Protein 8X7C (pdb70)

Solvent-accessible surface area: 31723 Å² total; per-residue (Å²): 163,91,66,128,60,24,61,4,3,38,76,57,14,79,82,46,126,107,9,37,117,72,2,40,19,118,107,112,66,54,0,17,70,38,79,149,134,42,19,62,125,16,74,135,117,45,7,37,0,29,8,74,102,15,93,33,85,76,4,30,70,104,1,72,55,4,1,91,54,18,4,1,0,4,0,24,136,12,59,7,84,41,72,13,10,80,69,1,0,28,4,0,51,66,0,0,124,42,82,40,129,36,4,74,141,25,21,0,19,87,84,46,61,174,54,49,51,21,0,2,4,19,60,61,9,94,44,160,119,38,61,30,22,0,6,0,2,0,14,0,66,10,42,19,124,108,80,42,67,60,69,42,1,3,90,122,35,128,49,2,101,72,24,0,56,104,0,7,60,66,0,71,83,0,20,27,94,0,1,90,16,0,0,117,32,11,160,30,40,87,84,48,0,36,53,23,3,21,151,105,10,24,0,26,0,19,0,6,10,5,5,53,0,43,92,24,10,15,0,11,0,22,88,51,52,26,11,14,15,0,1,5,0,18,11,27,14,153,51,27,56,10,16,9,0,62,66,130,60,60,37,36,53,16,31,72,58,97,118,18,3,13,0,4,0,0,3,2,0,1,0,1,0,6,0,59,0,91,4,10,19,17,10,4,13,7,42,67,148,98,42,7,7,2,0,5,0,46,1,11,15,20,32,104,75,23,0,48,5,0,138,48,9,51,36,193,169,125,91,37,90,5,37,60,4,35,4,41,38,0,70,82,10,60,134,65,68,96,62,161,75,107,84,34,2,79,32,2,56,121,257,90,112,95,72,74,77,54,26,65,6,4,40,77,54,12,78,82,48,127,108,10,36,118,73,1,40,22,118,105,124,71,51,7,9,76,41,78,146,79,42,40,71,120,16,70,138,113,44,6,41,0,24,7,78,110,21,108,34,83,77,12,34,72,108,1,71,53,5,1,92,56,19,3,1,0,5,0,27,140,11,60,9,123,34,74,16,6,79,70,2,1,30,4,0,59,66,1,0,125,40,84,44,131,37,5,64,140,22,25,0,28,60,82,44,60,151,61,48,43,8,0,1,6,20,59,79,10,104,40,157,120,50,64,32,19,0,6,0,2,0,16,0,65,10,26,15,128,107,89,46,70,56,69,42,2,4,96,122,37,130,48,3,98,89,28,0,49,114,0,2,60,76,0,63,86,0,12,27,84,0,0,90,16,0,0,131,36,12,161,28,41,88,84,51,0,25,56,33,0,12,135,119,5,39,0,24,0,18,1,7,8,5,5,51,1,42,93,23,15,15,0,10,0,23,88,49,53,13,12,11,17,0,1,5,0,19,11,30,10,146,53,22,54,10,15,9,0,64,65,131,62,64,36,34,52,17,40,68,66,93,108,17,2,14,0,5,0,0,1,2,0,2,0,2,0,16,6,66,1,106,6,9,22,18,7,6,13,8,40,69,146,105,40,7,7,2,0,4,0,52,1,9,15,57,30,88,76,12,0,56,6,1,103,44,7,47,31,174,166,112,92,38,126,7,59,25,4,6,5,45,17,0,51,94,4,61,148,124,126,138,126,79,40,0,63,67,0,78,112

Sequence (700 aa):
ESWRVPTPVQELAAGVVEPPTQFVLQEQDRPGSGTLLFATDMPEPIPVVDLSRLAAADEASKLRSALETWGLFLVTKHGIEASLMDDVMAASRDFFYQPLEAKQEYSNLIGGKRFQMEGYGNDMVKSKDQILDWQDRLQLRVEPQDERNLAYWPKHPDSFRDLLEKYASKTKIVRNKVLRAMGKTLELGEDYFISQIGDRASAIARFNYYPPCPRPDLVFGIKPHSDGGAVTILLVDKDVGGLQVQKDGVWYTVPSMPHTLLVNLGDSMEIMNNGIFKSPVHRVVTNAEKERLSLAMFYGVEGQRVLEPALGLLGEERPARYRKIMASDYIIGLRQGIAEGQRFIETLKIMADESWRVPTPVQELAAGVVEPPTQFVLQEQDRPGSGTLLFATDMPEPIPVVDLSRLAAADEASKLRSALETWGLFLVTKHGIEASLMDDVMAASRDFFYQPLEAKQEYSNLIGGKRFQMEGYGNDMVKSKDQILDWQDRLQLRVEPQDERNLAYWPKHPDSFRDLLEKYASKTKIVRNKVLRAMGKTLELGEDYFISQIGDRASAIARFNYYPPCPRPDLVFGIKPHSDGGAVTILLVDKDVGGLQVQKDGVWYTVPSMPHTLLVNLGDSMEIMNNGIFKSPVHRVVTNAEKERLSLAMFYGVEGQQRVLEPALGLLGEERPARYRKIMASDYIIGLRQGGQRFIETLKI

Nearest PDB structures (foldseek):
  8x7c-assembly2_A  TM=9.973E-01  e=2.591E-76  Zea mays
  8x7d-assembly2_B  TM=9.714E-01  e=1.069E-54  Oryza sativa
  6lsv-assembly2_B  TM=9.297E-01  e=7.168E-36  Arabidopsis thaliana
  5o9w-assembly1_A  TM=8.956E-01  e=2.048E-35  Papaver somniferum
  5o7y-assembly1_A  TM=9.008E-01  e=4.297E-35  Papaver somniferum

Secondary structure (DSSP, 8-state):
----GGGSPPPHHHHTTT-SS--GGGPPPGGGSTTTTSS---EEPPSSP-EEEGGGTTSHHHHHHHHHHHHHTSEEEEES-S--HHHHHHHHHHHHHHHTS-HHHHGGGBSEETTTEE-SSEEE-----STTPPPPS-EEEEEEEESGGG--GGGS--SSTTHHHHHHHHHHHHHHHHHHHHHHHHHHTTS-TTHHHHHH-TT--EEEEEEEE---S-TTS--SEEEE--SSSEEEEEEGGG-S-EEEEETTEEEE----TT-EEEEE-HHHHHHTTTSS-PPPEEE---SS--EEEEEEEE---TTSEE---GGGSGGGPPP-B--EEHHHHHHHHH-----GGGGGB-/-GGGSPPPHHHHTTT-SS--GGGPPPGGGSTTTTSS---BPPPSSP-EEEGGGTTSHHHHHHHHHHHHHTSEEEEES-S--HHHHHHHHHHHHHHHTS-HHHHGGGBSEETTTEE-SSEEE-----STTPPPPS-EEEEEEEESGGG--GGGS--SSTTHHHHHHHHHHHHHHHHHHHHHHHHHHTTS-TTHHHHHH-TT--EEEEEEEE---S-GGG--SEEEE--SSSEEEEEEGGG-S-EEEEETTEEEEPP--TT-EEEEE-HHHHHHTTTSS----EEE---SS--EEEEEEEE---TTSEE---GGG-BTTB---B--EEHHHHHHHHHS---TT--GGGGGB-

Foldseek 3Di:
DCLQQ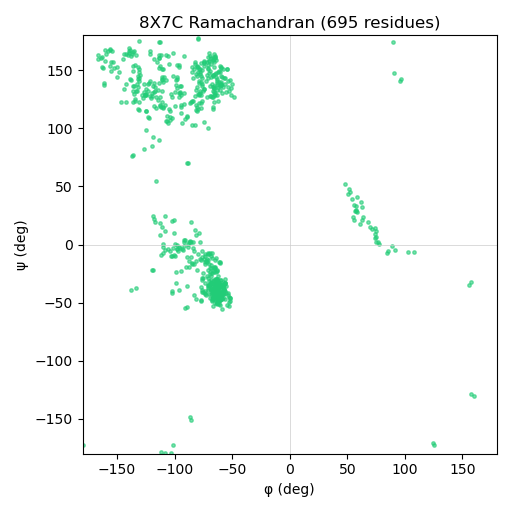DDALVVVQPPDLARPPLFFDDQCQFQVSVDPHRAAADDPPAQEAALVCCVDPVRLVSLLVCLQAFQKHKYDPLPDDPVLLQVLVVQLVQQVPDDPVLQCLLPQAVVSHRHDQAAWFADGDPDNNHRGAQKIKHKFWPFPPVPGDCSNQDCPVVCNVVSVNVVVVSVVSVVLSSQLSVCVVLVNHSCVVVPQLHDRKTKMKMKMKHFAHSCLRGGFNFHWDFAAFAKKKKDKPPQDWFKWWDDPRGIHTNHDDPPIIMMGGGLLNCFQQLNSGHGITMTGTHHHPGMIIMMMIGIHGPQQRKRHHHPSQDDPPRHRFFAIDGRVVSVVQQPDDDDPPDHSSVVGTD/DDDDCLFQDDFLVVVQPPDQARPPLFFDDLCQFLVSPDPDRAAADDPPAQEAALVCCVDPVRLVSNLVCLQAFQKHKYDPLPDDPVLLQVLVVQVVQQVPDDPVLQCQLPQAVVSHRHDQAAWFAPTDDDNNHRGAQKIKHKWWPFPPVPGDCSRQDCPVVCNVVSVNVVVVSVVSSVLSSQQSVCVVLVNHSCVVVVQQDPRWIKMKMKMKHFAHSCLRGGFNFHWDFAAFAKKKKDKHPQDWFKWWDDPRGIHTNHDDPPIIMMGGGQLNCFQQLNSGHTITMTGTHHRPGMIIMMMIGTHGDQQRKRHHHPSCCPPNDDRFFAIDGSVVSVVQQPDDVDGSRVVGTD

B-factor: mean 27.63, std 9.56, range [11.97, 69.52]

Structure (mmCIF, N/CA/C/O backbone):
data_8X7C
#
_entry.id   8X7C
#
_cell.length_a   88.062
_cell.length_b   54.368
_cell.length_c   174.744
_cell.angle_alpha   90.00
_cell.angle_beta   104.34
_cell.angle_gamma   90.00
#
_symmetry.space_group_name_H-M   'C 1 2 1'
#
loop_
_entity.id
_entity.type
_entity.pdbx_description
1 polymer '2-oxoglutarate (2OG) and Fe(II)-dependent oxygenase superfamily protein'
2 non-polymer 'COBALT (II) ION'
3 non-polymer '2-OXOGLUTARIC ACID'
4 water water
#
loop_
_atom_site.group_PDB
_atom_site.id
_atom_site.type_symbol
_atom_site.label_atom_id
_atom_site.label_alt_id
_atom_site.label_comp_id
_atom_site.label_asym_id
_atom_site.label_entity_id
_atom_site.label_seq_id
_atom_site.pdbx_PDB_ins_code
_atom_site.Cartn_x
_atom_site.Cartn_y
_atom_site.Cartn_z
_atom_site.occupancy
_atom_site.B_iso_or_equiv
_atom_site.auth_seq_id
_atom_site.auth_comp_id
_atom_site.auth_asym_id
_atom_site.auth_atom_id
_atom_site.pdbx_PDB_model_num
ATOM 1 N N . GLU A 1 4 ? 25.108 -0.629 69.118 1.00 49.23 4 GLU B N 1
ATOM 2 C CA . GLU A 1 4 ? 25.519 -1.038 70.457 1.00 49.71 4 GLU B CA 1
ATOM 3 C C . GLU A 1 4 ? 24.317 -1.346 71.358 1.00 44.17 4 GLU B C 1
ATOM 4 O O . GLU A 1 4 ? 23.340 -1.956 70.920 1.00 43.60 4 GLU B O 1
ATOM 10 N N . SER A 1 5 ? 24.404 -0.906 72.617 1.00 43.93 5 SER B N 1
ATOM 11 C CA . SER A 1 5 ? 23.425 -1.296 73.626 1.00 44.52 5 SER B CA 1
ATOM 12 C C . SER A 1 5 ? 22.031 -0.774 73.302 1.00 41.01 5 SER B C 1
ATOM 13 O O . SER A 1 5 ? 21.031 -1.410 73.657 1.00 36.93 5 SER B O 1
ATOM 16 N N . TRP A 1 6 ? 21.944 0.378 72.634 1.00 40.55 6 TRP B N 1
ATOM 17 C CA . TRP A 1 6 ? 20.648 0.940 72.278 1.00 38.65 6 TRP B CA 1
ATOM 18 C C . TRP A 1 6 ? 19.891 0.061 71.290 1.00 37.10 6 TRP B C 1
ATOM 19 O O . TRP A 1 6 ? 18.668 0.193 71.181 1.00 31.33 6 TRP B O 1
ATOM 30 N N . ARG A 1 7 ? 20.586 -0.837 70.583 1.00 36.41 7 ARG B N 1
ATOM 31 C CA . ARG A 1 7 ? 19.930 -1.732 69.635 1.00 36.46 7 ARG B CA 1
ATOM 32 C C . ARG A 1 7 ? 19.073 -2.784 70.322 1.00 31.71 7 ARG B C 1
ATOM 33 O O . ARG A 1 7 ? 18.235 -3.408 69.660 1.00 32.07 7 ARG B O 1
ATOM 41 N N . VAL A 1 8 ? 19.273 -3.001 71.618 1.00 28.92 8 VAL B N 1
ATOM 42 C CA . VAL A 1 8 ? 18.600 -4.062 72.367 1.00 28.89 8 VAL B CA 1
ATOM 43 C C . VAL A 1 8 ? 17.774 -3.435 73.484 1.00 24.98 8 VAL B C 1
ATOM 44 O O . VAL A 1 8 ? 18.247 -3.340 74.629 1.00 27.12 8 VAL B O 1
ATOM 48 N N . PRO A 1 9 ? 16.544 -3.000 73.207 1.00 24.11 9 PRO B N 1
ATOM 49 C CA . PRO A 1 9 ? 15.749 -2.337 74.249 1.00 23.62 9 PRO B CA 1
ATOM 50 C C . PRO A 1 9 ? 15.251 -3.316 75.300 1.00 24.75 9 PRO B C 1
ATOM 51 O O . PRO A 1 9 ? 14.851 -4.442 74.994 1.00 24.92 9 PRO B O 1
ATOM 55 N N . THR A 1 10 ? 15.283 -2.871 76.558 1.00 23.22 10 THR B N 1
ATOM 56 C CA . THR A 1 10 ? 14.559 -3.553 77.622 1.00 22.62 10 THR B CA 1
ATOM 57 C C . THR A 1 10 ? 13.077 -3.218 77.502 1.00 21.21 10 THR B C 1
ATOM 58 O O . THR A 1 10 ? 12.734 -2.066 77.226 1.00 22.24 10 THR B O 1
ATOM 62 N N . PRO A 1 11 ? 12.181 -4.189 77.680 1.00 22.40 11 PRO B N 1
ATOM 63 C CA . PRO A 1 11 ? 10.754 -3.894 77.521 1.00 20.17 11 PRO B CA 1
ATOM 64 C C . PRO A 1 11 ? 10.294 -2.773 78.441 1.00 18.17 11 PRO B C 1
ATOM 65 O O . PRO A 1 11 ? 10.754 -2.631 79.578 1.00 19.73 11 PRO B O 1
ATOM 69 N N . VAL A 1 12 ? 9.378 -1.959 77.915 1.00 17.03 12 VAL B N 1
ATOM 70 C CA . VAL A 1 12 ? 8.890 -0.800 78.650 1.00 19.02 12 VAL B CA 1
ATOM 71 C C . VAL A 1 12 ? 8.145 -1.216 79.910 1.00 18.67 12 VAL B C 1
ATOM 72 O O . VAL A 1 12 ? 8.143 -0.485 80.906 1.00 19.81 12 VAL B O 1
ATOM 76 N N . GLN A 1 13 ? 7.495 -2.383 79.903 1.00 16.62 13 GLN B N 1
ATOM 77 C CA . GLN A 1 13 ? 6.844 -2.827 81.132 1.00 17.72 13 GLN B CA 1
ATOM 78 C C . GLN A 1 13 ? 7.843 -2.901 82.281 1.00 19.81 13 GLN B C 1
ATOM 79 O O . GLN A 1 13 ? 7.489 -2.619 83.433 1.00 20.57 13 GLN B O 1
ATOM 85 N N . GLU A 1 14 ? 9.102 -3.246 81.981 1.00 20.23 14 GLU B N 1
ATOM 86 C CA . GLU A 1 14 ? 10.143 -3.267 83.006 1.00 22.12 14 GLU B CA 1
ATOM 87 C C . GLU A 1 14 ? 10.630 -1.863 83.343 1.00 21.05 14 GLU B C 1
ATOM 88 O O . GLU A 1 14 ? 10.750 -1.504 84.523 1.00 22.71 14 GLU B O 1
ATOM 94 N N . LEU A 1 15 ? 10.936 -1.070 82.320 1.00 19.72 15 LEU B N 1
ATOM 95 C CA . LEU A 1 15 ? 11.479 0.269 82.530 1.00 20.14 15 LEU B CA 1
ATOM 96 C C . LEU A 1 15 ? 10.467 1.207 83.155 1.00 20.97 15 LEU B C 1
ATOM 97 O O . LEU A 1 15 ? 10.868 2.180 83.802 1.00 23.89 15 LEU B O 1
ATOM 102 N N . ALA A 1 16 ? 9.174 0.944 82.982 1.00 20.33 16 ALA B N 1
ATOM 103 C CA . ALA A 1 16 ? 8.145 1.830 83.512 1.00 22.81 16 ALA B CA 1
ATOM 104 C C . ALA A 1 16 ? 7.854 1.606 84.990 1.00 24.12 16 ALA B C 1
ATOM 105 O O . ALA A 1 16 ? 7.200 2.453 85.607 1.00 25.25 16 ALA B O 1
ATOM 107 N N . ALA A 1 17 ? 8.303 0.496 85.565 1.00 23.24 17 ALA B N 1
ATOM 108 C CA . ALA A 1 17 ? 7.904 0.136 86.921 1.00 23.96 17 ALA B CA 1
ATOM 109 C C . ALA A 1 17 ? 8.465 1.138 87.928 1.00 24.50 17 ALA B C 1
ATOM 110 O O . ALA A 1 17 ? 9.686 1.315 88.030 1.00 26.19 17 ALA B O 1
ATOM 112 N N . GLY A 1 18 ? 7.566 1.823 88.631 1.00 27.86 18 GLY B N 1
ATOM 113 C CA . GLY A 1 18 ? 7.926 2.699 89.725 1.00 28.85 18 GLY B CA 1
ATOM 114 C C . GLY A 1 18 ? 8.498 4.055 89.358 1.00 27.54 18 GLY B C 1
ATOM 115 O O . GLY A 1 18 ? 8.846 4.817 90.265 1.00 29.08 18 GLY B O 1
ATOM 116 N N . VAL A 1 19 ? 8.598 4.402 88.080 1.00 21.83 19 VAL B N 1
ATOM 117 C CA . VAL A 1 19 ? 9.239 5.659 87.701 1.00 23.78 19 VAL B CA 1
ATOM 118 C C . VAL A 1 19 ? 8.290 6.825 87.931 1.00 23.65 19 VAL B C 1
ATOM 119 O O . VAL A 1 19 ? 7.061 6.688 87.872 1.00 23.69 19 VAL B O 1
ATOM 123 N N . VAL A 1 20 ? 8.880 7.990 88.206 1.00 20.38 20 VAL B N 1
ATOM 124 C CA . VAL A 1 20 ? 8.147 9.250 88.235 1.00 17.13 20 VAL B CA 1
ATOM 125 C C . VAL A 1 20 ? 8.505 10.163 87.068 1.00 19.67 20 VAL B C 1
ATOM 126 O O . VAL A 1 20 ? 7.860 11.208 86.897 1.00 19.07 20 VAL B O 1
ATOM 130 N N . GLU A 1 21 ? 9.514 9.819 86.266 1.00 20.29 21 GLU B N 1
ATOM 131 C CA . GLU A 1 21 ? 9.802 10.503 85.018 1.00 23.11 21 GLU B CA 1
ATOM 132 C C . GLU A 1 21 ? 9.994 9.448 83.938 1.00 18.77 21 GLU B C 1
ATOM 133 O O . GLU A 1 21 ? 10.561 8.389 84.220 1.00 20.65 21 GLU B O 1
ATOM 139 N N . PRO A 1 22 ? 9.542 9.689 82.711 1.00 18.19 22 PRO B N 1
ATOM 140 C CA . PRO A 1 22 ? 9.869 8.751 81.624 1.00 19.81 22 PRO B CA 1
ATOM 141 C C . PRO A 1 22 ? 11.360 8.775 81.356 1.00 20.77 22 PRO B C 1
ATOM 142 O O . PRO A 1 22 ? 11.963 9.863 81.336 1.00 20.90 22 PRO B O 1
ATOM 146 N N . PRO A 1 23 ? 11.998 7.615 81.172 1.00 18.97 23 PRO B N 1
ATOM 147 C CA . PRO A 1 23 ? 13.406 7.615 80.756 1.00 21.71 23 PRO B CA 1
ATOM 148 C C . PRO A 1 23 ? 13.587 8.434 79.483 1.00 22.72 23 PRO B C 1
ATOM 149 O O . PRO A 1 23 ? 12.671 8.562 78.670 1.00 19.35 23 PRO B O 1
ATOM 153 N N . THR A 1 24 ? 14.784 9.018 79.333 1.00 22.19 24 THR B N 1
ATOM 154 C CA . THR A 1 24 ? 15.005 10.049 78.319 1.00 21.23 24 THR B CA 1
ATOM 155 C C . THR A 1 24 ? 14.691 9.567 76.904 1.00 19.73 24 THR B C 1
ATOM 156 O O . THR A 1 24 ? 14.244 10.364 76.068 1.00 21.47 24 THR B O 1
ATOM 160 N N . GLN A 1 25 ? 14.905 8.280 76.616 1.00 20.50 25 GLN B N 1
ATOM 161 C CA . GLN A 1 25 ? 14.749 7.788 75.248 1.00 20.41 25 GLN B CA 1
ATOM 162 C C . GLN A 1 25 ? 13.293 7.739 74.795 1.00 19.62 25 GLN B C 1
ATOM 163 O O . GLN A 1 25 ? 13.044 7.503 73.602 1.00 20.26 25 GLN B O 1
ATOM 169 N N . PHE A 1 26 ? 12.339 7.977 75.699 1.00 18.69 26 PHE B N 1
ATOM 170 C CA . PHE A 1 26 ? 10.927 8.046 75.345 1.00 19.10 26 PHE B CA 1
ATOM 171 C C . PHE A 1 26 ? 10.412 9.470 75.191 1.00 18.47 26 PHE B C 1
ATOM 172 O O . PHE A 1 26 ? 9.286 9.656 74.727 1.00 18.43 26 PHE B O 1
ATOM 180 N N . VAL A 1 27 ? 11.192 10.481 75.571 1.00 18.65 27 VAL B N 1
ATOM 181 C CA . VAL A 1 27 ? 10.673 11.843 75.648 1.00 19.96 27 VAL B CA 1
ATOM 182 C C . VAL A 1 27 ? 10.725 12.520 74.282 1.00 20.78 27 VAL B C 1
ATOM 183 O O . VAL A 1 27 ? 11.787 12.634 73.655 1.00 21.51 27 VAL B O 1
ATOM 187 N N . LEU A 1 28 ? 9.569 12.991 73.829 1.00 19.12 28 LEU B N 1
ATOM 188 C CA . LEU A 1 28 ? 9.424 13.695 72.566 1.00 20.20 28 LEU B CA 1
ATOM 189 C C . LEU A 1 28 ? 9.881 15.145 72.684 1.00 21.65 28 LEU B C 1
ATOM 190 O O . LEU A 1 28 ? 9.784 15.761 73.747 1.00 22.88 28 LEU B O 1
ATOM 195 N N . GLN A 1 29 ? 10.355 15.696 71.570 1.00 26.03 29 GLN B N 1
ATOM 196 C CA . GLN A 1 29 ? 10.557 17.138 71.512 1.00 24.64 29 GLN B CA 1
ATOM 197 C C . GLN A 1 29 ? 9.222 17.847 71.721 1.00 23.08 29 GLN B C 1
ATOM 198 O O . GLN A 1 29 ? 8.164 17.338 71.347 1.00 23.85 29 GLN B O 1
ATOM 204 N N . GLU A 1 30 ? 9.277 19.041 72.330 1.00 23.71 30 GLU B N 1
ATOM 205 C CA . GLU A 1 30 ? 8.054 19.722 72.764 1.00 26.06 30 GLU B CA 1
ATOM 206 C C . GLU A 1 30 ? 7.025 19.860 71.646 1.00 26.22 30 GLU B C 1
ATOM 207 O O . GLU A 1 30 ? 5.830 19.620 71.860 1.00 25.68 30 GLU B O 1
ATOM 213 N N . GLN A 1 31 ? 7.461 20.258 70.448 1.00 27.04 31 GLN B N 1
ATOM 214 C CA . GLN A 1 31 ? 6.511 20.477 69.367 1.00 27.96 31 GLN B CA 1
ATOM 215 C C . GLN A 1 31 ? 5.917 19.179 68.832 1.00 28.77 31 GLN B C 1
ATOM 216 O O . GLN A 1 31 ? 4.920 19.229 68.105 1.00 29.83 31 GLN B O 1
ATOM 222 N N . ASP A 1 32 ? 6.487 18.029 69.187 1.00 25.01 32 ASP B N 1
ATOM 223 C CA . ASP A 1 32 ? 5.982 16.740 68.739 1.00 25.81 32 ASP B CA 1
ATOM 224 C C . ASP A 1 32 ? 5.097 16.061 69.770 1.00 27.69 32 ASP B C 1
ATOM 225 O O . ASP A 1 32 ? 4.548 14.994 69.488 1.00 25.98 32 ASP B O 1
ATOM 230 N N . ARG A 1 33 ? 4.943 16.646 70.951 1.00 23.84 33 ARG B N 1
ATOM 231 C CA . ARG A 1 33 ? 4.253 15.958 72.026 1.00 23.77 33 ARG B CA 1
ATOM 232 C C . ARG A 1 33 ? 2.748 15.936 71.780 1.00 26.73 33 ARG B C 1
ATOM 233 O O . ARG A 1 33 ? 2.210 16.806 71.084 1.00 31.33 33 ARG B O 1
ATOM 241 N N . PRO A 1 34 ? 2.041 14.949 72.330 1.00 23.96 34 PRO B N 1
ATOM 242 C CA . PRO A 1 34 ? 0.579 15.062 72.372 1.00 25.65 34 PRO B CA 1
ATOM 243 C C . PRO A 1 34 ? 0.222 16.272 73.222 1.00 31.56 34 PRO B C 1
ATOM 244 O O . PRO A 1 34 ? 0.670 16.406 74.364 1.00 33.61 34 PRO B O 1
ATOM 248 N N . GLY A 1 35 ? -0.541 17.188 72.631 1.00 38.10 35 GLY B N 1
ATOM 249 C CA . GLY A 1 35 ? -0.752 18.493 73.212 1.00 34.75 35 GLY B CA 1
ATOM 250 C C . GLY A 1 35 ? 0.319 19.517 72.902 1.00 33.10 35 GLY B C 1
ATOM 251 O O . GLY A 1 35 ? 0.153 20.687 73.276 1.00 35.17 35 GLY B O 1
ATOM 252 N N . SER A 1 36 ? 1.418 19.110 72.256 1.00 32.02 36 SER B N 1
ATOM 253 C CA . SER A 1 36 ? 2.496 20.007 71.827 1.00 33.60 36 SER B CA 1
ATOM 254 C C . SER A 1 36 ? 3.028 20.851 72.983 1.00 37.06 36 SER B C 1
ATOM 255 O O . SER A 1 36 ? 3.339 22.035 72.824 1.00 37.72 36 SER B O 1
ATOM 258 N N . GLY A 1 37 ? 3.141 20.231 74.158 1.00 36.52 37 GLY B N 1
ATOM 259 C CA . GLY A 1 37 ? 3.564 20.914 75.363 1.00 36.26 37 GLY B CA 1
ATOM 260 C C . GLY A 1 37 ? 2.452 21.255 76.330 1.00 40.46 37 GLY B C 1
ATOM 261 O O . GLY A 1 37 ? 2.740 21.743 77.433 1.00 40.63 37 GLY B O 1
ATOM 262 N N . THR A 1 38 ? 1.197 21.032 75.952 1.00 39.14 38 THR B N 1
ATOM 263 C CA . THR A 1 38 ? 0.064 21.209 76.843 1.00 36.53 38 THR B CA 1
ATOM 264 C C . THR A 1 38 ? -0.410 19.843 77.324 1.00 35.57 38 THR B C 1
ATOM 265 O O . THR A 1 38 ? 0.145 18.804 76.961 1.00 29.21 38 THR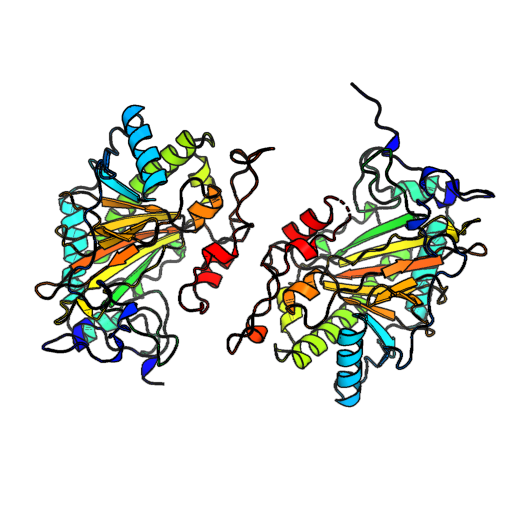 B O 1
ATOM 269 N N . LEU A 1 39 ? -1.463 19.853 78.142 1.00 33.65 39 LEU B N 1
ATOM 270 C CA . LEU A 1 39 ? -2.074 18.638 78.663 1.00 36.92 39 LEU B CA 1
ATOM 271 C C . LEU A 1 39 ? -3.346 18.248 77.914 1.00 30.31 39 LEU B C 1
ATOM 272 O O . LEU A 1 39 ? -4.062 17.349 78.364 1.00 33.33 39 LEU B O 1
ATOM 277 N N . LEU A 1 40 ? -3.645 18.899 76.792 1.00 33.06 40 LEU B N 1
ATOM 278 C CA . LEU A 1 40 ? -4.823 18.603 75.975 1.00 39.29 40 LEU B CA 1
ATOM 279 C C . LEU A 1 40 ? -4.368 17.888 74.704 1.00 33.02 40 LEU B C 1
ATOM 280 O O . LEU A 1 40 ? -3.739 18.495 73.833 1.00 35.69 40 LEU B O 1
ATOM 285 N N . PHE A 1 41 ? -4.692 16.602 74.587 1.00 37.27 41 PHE B N 1
ATOM 286 C CA . PHE A 1 41 ? -4.046 15.775 73.573 1.00 35.87 41 PHE B CA 1
ATOM 287 C C . PHE A 1 41 ? -4.822 15.667 72.265 1.00 34.86 41 PHE B C 1
ATOM 288 O O . PHE A 1 41 ? -4.204 15.400 71.228 1.00 36.03 41 PHE B O 1
ATOM 296 N N . ALA A 1 42 ? -6.134 15.891 72.271 1.00 31.37 42 ALA B N 1
ATOM 297 C CA . ALA A 1 42 ? -6.942 15.647 71.082 1.00 29.00 42 ALA B CA 1
ATOM 298 C C . ALA A 1 42 ? -8.303 16.297 71.272 1.00 29.18 42 ALA B C 1
ATOM 299 O O . ALA A 1 42 ? -8.700 16.616 72.392 1.00 30.81 42 ALA B O 1
ATOM 301 N N . THR A 1 43 ? -9.020 16.469 70.169 1.00 25.59 43 THR B N 1
ATOM 302 C CA . THR A 1 43 ? -10.372 17.002 70.226 1.00 26.92 43 THR B CA 1
ATOM 303 C C . THR A 1 43 ? -11.388 15.885 70.006 1.00 27.92 43 THR B C 1
ATOM 304 O O . THR A 1 43 ? -11.096 14.849 69.397 1.00 24.48 43 THR B O 1
ATOM 308 N N . ASP A 1 44 ? -12.595 16.103 70.521 1.00 26.63 44 ASP B N 1
ATOM 309 C CA . ASP A 1 44 ? -13.660 15.129 70.340 1.00 29.41 44 ASP B CA 1
ATOM 310 C C . ASP A 1 44 ? -14.004 14.995 68.862 1.00 25.22 44 ASP B C 1
ATOM 311 O O . ASP A 1 44 ? -14.009 15.976 68.112 1.00 25.96 44 ASP B O 1
ATOM 316 N N . MET A 1 45 ? -14.290 13.773 68.451 1.00 24.91 45 MET B N 1
ATOM 317 C CA . MET A 1 45 ? -14.664 13.533 67.074 1.00 25.01 45 MET B CA 1
ATOM 318 C C . MET A 1 45 ? -16.037 14.133 66.804 1.00 27.33 45 MET B C 1
ATOM 319 O O . MET A 1 45 ? -16.984 13.850 67.546 1.00 28.26 45 MET B O 1
ATOM 324 N N . PRO A 1 46 ? -16.189 14.956 65.770 1.00 26.87 46 PRO B N 1
ATOM 325 C CA . PRO A 1 46 ? -17.517 15.480 65.444 1.00 32.33 46 PRO B CA 1
ATOM 326 C C . PRO A 1 46 ? -18.456 14.375 64.997 1.00 31.26 46 PRO B C 1
ATOM 327 O O . PRO A 1 46 ? -18.045 13.351 64.440 1.00 29.15 46 PRO B O 1
ATOM 331 N N . GLU A 1 47 ? -19.743 14.612 65.233 1.00 30.76 47 GLU B N 1
ATOM 332 C CA . GLU A 1 47 ? -20.786 13.690 64.826 1.00 31.14 47 GLU B CA 1
ATOM 333 C C . GLU A 1 47 ? -21.120 13.871 63.343 1.00 29.76 47 GLU B C 1
ATOM 334 O O . GLU A 1 47 ? -20.920 14.954 62.781 1.00 31.31 47 GLU B O 1
ATOM 340 N N . PRO A 1 48 ? -21.622 12.822 62.671 1.00 27.92 48 PRO B N 1
ATOM 341 C CA . PRO A 1 48 ? -21.910 11.480 63.183 1.00 28.50 48 PRO B CA 1
ATOM 342 C C . PRO A 1 48 ? -20.636 10.651 63.282 1.00 25.89 48 PRO B C 1
ATOM 343 O O . PRO A 1 48 ? -19.862 10.600 62.329 1.00 28.10 48 PRO B O 1
ATOM 347 N N . ILE A 1 49 ? -20.400 10.045 64.440 1.00 25.39 49 ILE B N 1
ATOM 348 C CA . ILE A 1 49 ? -19.188 9.244 64.601 1.00 24.38 49 ILE B CA 1
ATOM 349 C C . ILE A 1 49 ? -19.316 8.035 63.679 1.00 25.60 49 ILE B C 1
ATOM 350 O O . ILE A 1 49 ? -20.430 7.540 63.438 1.00 25.60 49 ILE B O 1
ATOM 355 N N . PRO A 1 50 ? -18.214 7.562 63.104 1.00 23.16 50 PRO B N 1
ATOM 356 C CA . PRO A 1 50 ? -18.303 6.507 62.086 1.00 22.07 50 PRO B CA 1
ATOM 357 C C . PRO A 1 50 ? -18.602 5.148 62.692 1.00 24.92 50 PRO B C 1
ATOM 358 O O . PRO A 1 50 ? -17.728 4.541 63.317 1.00 23.59 50 PRO B O 1
ATOM 362 N N . VAL A 1 51 ? -19.836 4.672 62.539 1.00 22.44 51 VAL B N 1
ATOM 363 C CA . VAL A 1 51 ? -20.282 3.421 63.147 1.00 22.82 51 VAL B CA 1
ATOM 364 C C . VAL A 1 51 ? -21.065 2.638 62.106 1.00 25.17 51 VAL B C 1
ATOM 365 O O . VAL A 1 51 ? -21.980 3.180 61.478 1.00 25.29 51 VAL B O 1
ATOM 369 N N . VAL A 1 52 ? -20.709 1.367 61.922 1.00 21.76 52 VAL B N 1
ATOM 370 C CA . VAL A 1 52 ? -21.336 0.507 60.926 1.00 21.18 52 VAL B CA 1
ATOM 371 C C . VAL A 1 52 ? -21.853 -0.753 61.606 1.00 23.17 52 VAL B C 1
ATOM 372 O O . VAL A 1 52 ? -21.102 -1.436 62.308 1.00 21.20 52 VAL B O 1
ATOM 376 N N . ASP A 1 53 ? -23.127 -1.073 61.368 1.00 23.78 53 ASP B N 1
ATOM 377 C CA . ASP A 1 53 ? -23.758 -2.311 61.823 1.00 24.53 53 ASP B CA 1
ATOM 378 C C . ASP A 1 53 ? -23.443 -3.386 60.793 1.00 24.41 53 ASP B C 1
ATOM 379 O O . ASP A 1 53 ? -24.056 -3.443 59.727 1.00 23.43 53 ASP B O 1
ATOM 384 N N . LEU A 1 54 ? -22.485 -4.259 61.112 1.00 22.20 54 LEU B N 1
ATOM 385 C CA . LEU A 1 54 ? -22.044 -5.239 60.129 1.00 20.53 54 LEU B CA 1
ATOM 386 C C . LEU A 1 54 ? -23.161 -6.190 59.734 1.00 25.80 54 LEU B C 1
ATOM 387 O O . LEU A 1 54 ? -23.178 -6.686 58.603 1.00 25.46 54 LEU B O 1
ATOM 392 N N . SER A 1 55 ? -24.103 -6.455 60.642 1.00 23.61 55 SER B N 1
ATOM 393 C CA . SER A 1 55 ? -25.158 -7.408 60.319 1.00 28.64 55 SER B CA 1
ATOM 394 C C . SER A 1 55 ? -26.146 -6.853 59.300 1.00 30.54 55 SER B C 1
ATOM 395 O O . SER A 1 55 ? -26.912 -7.629 58.720 1.00 30.37 55 SER B O 1
ATOM 398 N N . ARG A 1 56 ? -26.146 -5.537 59.065 1.00 27.55 56 ARG B N 1
ATOM 399 C CA . ARG A 1 56 ? -27.059 -4.912 58.112 1.00 30.30 56 ARG B CA 1
ATOM 400 C C . ARG A 1 56 ? -26.321 -4.245 56.954 1.00 31.12 56 ARG B C 1
ATOM 401 O O . ARG A 1 56 ? -26.895 -3.399 56.259 1.00 26.53 56 ARG B O 1
ATOM 409 N N . LEU A 1 57 ? -25.065 -4.630 56.718 1.00 27.18 57 LEU B N 1
ATOM 410 C CA . LEU A 1 57 ? -24.223 -3.914 55.770 1.00 29.97 57 LEU B CA 1
ATOM 411 C C . LEU A 1 57 ? -24.759 -3.982 54.346 1.00 27.81 57 LEU B C 1
ATOM 412 O O . LEU A 1 57 ? -24.448 -3.105 53.535 1.00 30.51 57 LEU B O 1
ATOM 417 N N . ALA A 1 58 ? -25.581 -4.985 54.031 1.00 29.18 58 ALA B N 1
ATOM 418 C CA . ALA A 1 58 ? -26.168 -5.074 52.700 1.00 30.37 58 ALA B CA 1
ATOM 419 C C . ALA A 1 58 ? -27.231 -4.005 52.456 1.00 32.71 58 ALA B C 1
ATOM 420 O O . ALA A 1 58 ? -27.508 -3.681 51.294 1.00 34.88 58 ALA B O 1
ATOM 422 N N . ALA A 1 59 ? -27.815 -3.446 53.513 1.00 28.75 59 ALA B N 1
ATOM 423 C CA . ALA A 1 59 ? -28.847 -2.428 53.366 1.00 30.79 59 ALA B CA 1
ATOM 424 C C . ALA A 1 59 ? -28.251 -1.106 52.892 1.00 33.31 59 ALA B C 1
ATOM 425 O O . ALA A 1 59 ? -27.137 -0.728 53.264 1.00 30.99 59 ALA B O 1
ATOM 427 N N . ALA A 1 60 ? -29.030 -0.385 52.083 1.00 32.25 60 ALA B N 1
ATOM 428 C CA . ALA A 1 60 ? -28.522 0.819 51.434 1.00 31.62 60 ALA B CA 1
ATOM 429 C C . ALA A 1 60 ? -28.127 1.895 52.443 1.00 34.46 60 ALA B C 1
ATOM 430 O O . ALA A 1 60 ? -27.119 2.585 52.253 1.00 33.69 60 ALA B O 1
ATOM 432 N N . ASP A 1 61 ? -28.901 2.066 53.518 1.00 36.32 61 ASP B N 1
ATOM 433 C CA . ASP A 1 61 ? -28.557 3.120 54.470 1.00 38.37 61 ASP B CA 1
ATOM 434 C C . ASP A 1 61 ? -27.302 2.772 55.267 1.00 33.87 61 ASP B C 1
ATOM 435 O O . ASP A 1 61 ? -26.564 3.671 55.682 1.00 34.02 61 ASP B O 1
ATOM 440 N N . GLU A 1 62 ? -27.038 1.482 55.472 1.00 32.39 62 GLU B N 1
ATOM 441 C CA . GLU A 1 62 ? -25.816 1.056 56.146 1.00 29.24 62 GLU B CA 1
ATOM 442 C C . GLU A 1 62 ? -24.603 1.161 55.228 1.00 28.12 62 GLU B C 1
ATOM 443 O O . GLU A 1 62 ? -23.517 1.570 55.664 1.00 26.27 62 GLU B O 1
ATOM 449 N N . ALA A 1 63 ? -24.765 0.782 53.961 1.00 25.63 63 ALA B N 1
ATOM 450 C CA . ALA A 1 63 ? -23.695 0.986 52.990 1.00 26.54 63 ALA B CA 1
ATOM 451 C C . ALA A 1 63 ? -23.299 2.454 52.915 1.00 26.62 63 ALA B C 1
ATOM 452 O O . ALA A 1 63 ? -22.108 2.779 52.811 1.00 24.71 63 ALA B O 1
ATOM 454 N N . SER A 1 64 ? -24.283 3.356 52.977 1.00 26.43 64 SER B N 1
ATOM 455 C CA . SER A 1 64 ? -23.980 4.783 52.929 1.00 28.20 64 SER B CA 1
ATOM 456 C C . SER A 1 64 ? -23.160 5.213 54.140 1.00 26.01 64 SER B C 1
ATOM 457 O O . SER A 1 64 ? -22.253 6.045 54.020 1.00 25.70 64 SER B O 1
ATOM 460 N N . LYS A 1 65 ? -23.465 4.656 55.314 1.00 24.73 65 LYS B N 1
ATOM 461 C CA . LYS A 1 65 ? -22.697 4.990 56.507 1.00 25.05 65 LYS B CA 1
ATOM 462 C C . LYS A 1 65 ? -21.257 4.515 56.378 1.00 23.23 65 LYS B C 1
ATOM 463 O O . LYS A 1 65 ? -20.327 5.229 56.780 1.00 21.69 65 LYS B O 1
ATOM 469 N N . LEU A 1 66 ? -21.061 3.304 55.839 1.00 21.88 66 LEU B N 1
ATOM 470 C CA . LEU A 1 66 ? -19.708 2.807 55.613 1.00 19.60 66 LEU B CA 1
ATOM 471 C C . LEU A 1 66 ? -18.958 3.708 54.641 1.00 24.35 66 LEU B C 1
ATOM 472 O O . LEU A 1 66 ? -17.805 4.081 54.888 1.00 20.92 66 LEU B O 1
ATOM 477 N N . ARG A 1 67 ? -19.593 4.057 53.515 1.00 21.78 67 ARG B N 1
ATOM 478 C CA . ARG A 1 67 ? -18.925 4.904 52.533 1.00 23.69 67 ARG B CA 1
ATOM 479 C C . ARG A 1 67 ? -18.537 6.246 53.136 1.00 22.33 67 ARG B C 1
ATOM 480 O O . ARG A 1 67 ? -17.404 6.713 52.962 1.00 22.61 67 ARG B O 1
ATOM 488 N N . SER A 1 68 ? -19.459 6.873 53.869 1.00 21.55 68 SER B N 1
ATOM 489 C CA . SER A 1 68 ? -19.165 8.171 54.462 1.00 21.59 68 SER B CA 1
ATOM 490 C C . SER A 1 68 ? -18.038 8.068 55.487 1.00 23.89 68 SER B C 1
ATOM 491 O O . SER A 1 68 ? -17.145 8.925 55.527 1.00 22.64 68 SER B O 1
ATOM 494 N N . ALA A 1 69 ? -18.050 7.010 56.303 1.00 21.15 69 ALA B N 1
ATOM 495 C CA . ALA A 1 69 ? -16.984 6.805 57.282 1.00 21.32 69 ALA B CA 1
ATOM 496 C C . ALA A 1 69 ? -15.626 6.660 56.603 1.00 20.21 69 ALA B C 1
ATOM 497 O O . ALA A 1 69 ? -14.632 7.257 57.037 1.00 19.50 69 ALA B O 1
ATOM 499 N N . LEU A 1 70 ? -15.556 5.860 55.542 1.00 19.31 70 LEU B N 1
ATOM 500 C CA . LEU A 1 70 ? -14.264 5.641 54.899 1.00 19.47 70 LEU B CA 1
ATOM 501 C C . LEU A 1 70 ? -13.789 6.897 54.172 1.00 22.30 70 LEU B C 1
ATOM 502 O O . LEU A 1 70 ? -12.587 7.190 54.146 1.00 22.72 70 LEU B O 1
ATOM 507 N N . GLU A 1 71 ? -14.717 7.659 53.591 1.00 23.63 71 GLU B N 1
ATOM 508 C CA . GLU A 1 71 ? -14.338 8.923 52.953 1.00 25.24 71 GLU B CA 1
ATOM 509 C C . GLU A 1 71 ? -13.836 9.933 53.970 1.00 22.07 71 GLU B C 1
ATOM 510 O O . GLU A 1 71 ? -12.859 10.646 53.717 1.00 25.19 71 GLU B O 1
ATOM 516 N N . THR A 1 72 ? -14.504 10.027 55.113 1.00 21.75 72 THR B N 1
ATOM 517 C CA . THR A 1 72 ? -14.204 11.072 56.078 1.00 22.55 72 THR B CA 1
ATOM 518 C C . THR A 1 72 ? -13.029 10.712 56.973 1.00 21.87 72 THR B C 1
ATOM 519 O O . THR A 1 72 ? -12.136 11.539 57.185 1.00 22.28 72 THR B O 1
ATOM 523 N N . TRP A 1 73 ? -12.989 9.472 57.461 1.00 19.75 73 TRP B N 1
ATOM 524 C CA . TRP A 1 73 ? -12.051 9.089 58.509 1.00 18.75 73 TRP B CA 1
ATOM 525 C C . TRP A 1 73 ? -11.096 7.979 58.115 1.00 18.43 73 TRP B C 1
ATOM 526 O O . TRP A 1 73 ? -10.035 7.871 58.739 1.00 20.40 73 TRP B O 1
ATOM 537 N N . GLY A 1 74 ? -11.432 7.169 57.108 1.00 17.00 74 GLY B N 1
ATOM 538 C CA . GLY A 1 74 ? -10.655 5.988 56.777 1.00 16.39 74 GLY B CA 1
ATOM 539 C C . GLY A 1 74 ? -10.785 4.862 57.779 1.00 17.90 74 GLY B C 1
ATOM 540 O O . GLY A 1 74 ? -10.004 3.907 57.727 1.00 15.42 74 GLY B O 1
ATOM 541 N N . LEU A 1 75 ? -11.758 4.944 58.677 1.00 15.69 75 LEU B N 1
ATOM 542 C CA . LEU A 1 75 ? -11.971 3.939 59.711 1.00 16.36 75 LEU B CA 1
ATOM 543 C C . LEU A 1 75 ? -13.421 4.032 60.170 1.00 18.31 75 LEU B C 1
ATOM 544 O O . LEU A 1 75 ? -14.113 5.011 59.893 1.00 18.03 75 LEU B O 1
ATOM 549 N N . PHE A 1 76 ? -13.860 3.010 60.900 1.00 18.14 76 PHE B N 1
ATOM 550 C CA . PHE A 1 76 ? -15.183 3.023 61.513 1.00 17.23 76 PHE B CA 1
ATOM 551 C C . PHE A 1 76 ? -15.228 1.972 62.614 1.00 18.44 76 PHE B C 1
ATOM 552 O O . PHE A 1 76 ? -14.508 0.973 62.569 1.00 17.58 76 PHE B O 1
ATOM 560 N N . LEU A 1 77 ? -16.077 2.218 63.608 1.00 17.79 77 LEU B N 1
ATOM 561 C CA . LEU A 1 77 ? -16.420 1.189 64.574 1.00 16.91 77 LEU B CA 1
ATOM 562 C C . LEU A 1 77 ? -17.432 0.237 63.951 1.00 19.21 77 LEU B C 1
ATOM 563 O O . LEU A 1 77 ? -18.253 0.638 63.126 1.00 19.60 77 LEU B O 1
ATOM 568 N N . VAL A 1 78 ? -17.367 -1.038 64.326 1.00 17.88 78 VAL B N 1
ATOM 569 C CA . VAL A 1 78 ? -18.334 -2.016 63.834 1.00 18.73 78 VAL B CA 1
ATOM 570 C C . VAL A 1 78 ? -19.093 -2.604 65.009 1.00 19.68 78 VAL B C 1
ATOM 571 O O . VAL A 1 78 ? -18.496 -3.050 66.000 1.00 18.97 78 VAL B O 1
ATOM 575 N N . THR A 1 79 ? -20.414 -2.618 64.880 1.00 23.30 79 THR B N 1
ATOM 576 C CA . THR A 1 79 ? -21.297 -3.309 65.801 1.00 23.67 79 THR B CA 1
ATOM 577 C C . THR A 1 79 ? -21.825 -4.574 65.140 1.00 21.36 79 THR B C 1
ATOM 578 O O . THR A 1 79 ? -21.756 -4.739 63.917 1.00 21.84 79 THR B O 1
ATOM 582 N N . LYS A 1 80 ? -22.343 -5.478 65.971 1.00 23.39 80 LYS B N 1
ATOM 583 C CA . LYS A 1 80 ? -22.989 -6.715 65.512 1.00 23.81 80 LYS B CA 1
ATOM 584 C C . LYS A 1 80 ? -22.128 -7.441 64.477 1.00 24.20 80 LYS B C 1
ATOM 585 O O . LYS A 1 80 ? -22.571 -7.807 63.389 1.00 25.14 80 LYS B O 1
ATOM 591 N N . HIS A 1 81 ? -20.870 -7.656 64.849 1.00 23.12 81 HIS B N 1
ATOM 592 C CA . HIS A 1 81 ? -19.822 -8.144 63.971 1.00 20.77 81 HIS B CA 1
ATOM 593 C C . HIS A 1 81 ? -19.627 -9.645 64.046 1.00 23.41 81 HIS B C 1
ATOM 594 O O . HIS A 1 81 ? -18.763 -10.176 63.345 1.00 22.91 81 HIS B O 1
ATOM 601 N N . GLY A 1 82 ? -20.359 -10.337 64.916 1.00 23.39 82 GLY B N 1
ATOM 602 C CA . GLY A 1 82 ? -20.321 -11.778 64.947 1.00 23.63 82 GLY B CA 1
ATOM 603 C C . GLY A 1 82 ? -19.305 -12.397 65.885 1.00 23.70 82 GLY B C 1
ATOM 604 O O . GLY A 1 82 ? -19.283 -13.624 66.011 1.00 28.10 82 GLY B O 1
ATOM 605 N N . ILE A 1 83 ? -18.453 -11.614 66.537 1.00 20.13 83 ILE B N 1
ATOM 606 C CA . ILE A 1 83 ? -17.494 -12.183 67.478 1.00 22.27 83 ILE B CA 1
ATOM 607 C C . ILE A 1 83 ? -18.092 -12.118 68.878 1.00 22.62 83 ILE B C 1
ATOM 608 O O . ILE A 1 83 ? -18.391 -11.032 69.385 1.00 22.66 83 ILE B O 1
ATOM 613 N N . GLU A 1 84 ? -18.287 -13.285 69.493 1.00 23.89 84 GLU B N 1
ATOM 614 C CA . GLU A 1 84 ? -18.891 -13.345 70.819 1.00 25.30 84 GLU B CA 1
ATOM 615 C C . GLU A 1 84 ? -18.072 -12.558 71.834 1.00 23.86 84 GLU B C 1
ATOM 616 O O . GLU A 1 84 ? -16.838 -12.538 71.779 1.00 21.57 84 GLU B O 1
ATOM 622 N N . ALA A 1 85 ? -18.770 -11.915 72.774 1.00 22.41 85 ALA B N 1
ATOM 623 C CA . ALA A 1 85 ? -18.079 -11.190 73.838 1.00 23.17 85 ALA B CA 1
ATOM 624 C C . ALA A 1 85 ? -17.140 -12.107 74.610 1.00 24.97 85 ALA B C 1
ATOM 625 O O . ALA A 1 85 ? -16.038 -11.699 74.996 1.00 23.21 85 ALA B O 1
ATOM 627 N N . SER A 1 86 ? -17.556 -13.354 74.847 1.00 22.86 86 SER B N 1
ATOM 628 C CA . SER A 1 86 ? -16.707 -14.274 75.598 1.00 21.37 86 SER B CA 1
ATOM 629 C C . SER A 1 86 ? -15.386 -14.530 74.882 1.00 22.03 86 SER B C 1
ATOM 630 O O . SER A 1 86 ? -14.343 -14.670 75.528 1.00 23.14 86 SER B O 1
ATOM 633 N N . LEU A 1 87 ? -15.408 -14.593 73.544 1.00 20.73 87 LEU B N 1
ATOM 634 C CA . LEU A 1 87 ? -14.166 -14.822 72.810 1.00 16.63 87 LEU B CA 1
ATOM 635 C C . LEU A 1 87 ? -13.292 -13.572 72.811 1.00 20.43 87 LEU B C 1
ATOM 636 O O . LEU A 1 87 ? -12.066 -13.665 72.965 1.00 19.00 87 LEU B O 1
ATOM 641 N N . MET A 1 88 ? -13.899 -12.398 72.627 1.00 18.94 88 MET B N 1
ATOM 642 C CA . MET A 1 88 ? -13.131 -11.159 72.739 1.00 18.44 88 MET B CA 1
ATOM 643 C C . MET A 1 88 ? -12.526 -11.028 74.132 1.00 20.53 88 MET B C 1
ATOM 644 O O . MET A 1 88 ? -11.354 -10.659 74.276 1.00 19.20 88 MET B O 1
ATOM 649 N N . ASP A 1 89 ? -13.302 -11.361 75.170 1.00 19.12 89 ASP B N 1
ATOM 650 C CA . ASP A 1 89 ? -12.774 -11.294 76.529 1.00 19.55 89 ASP B CA 1
ATOM 651 C C . ASP A 1 89 ? -11.652 -12.302 76.737 1.00 19.46 89 ASP B C 1
ATOM 652 O O . ASP A 1 89 ? -10.628 -11.980 77.352 1.00 20.12 89 ASP B O 1
ATOM 657 N N . ASP A 1 90 ? -11.834 -13.527 76.243 1.00 16.05 90 ASP B N 1
ATOM 658 C CA . ASP A 1 90 ? -10.869 -14.586 76.512 1.00 15.87 90 ASP B CA 1
ATOM 659 C C . ASP A 1 90 ? -9.558 -14.357 75.770 1.00 18.28 90 ASP B C 1
ATOM 660 O O . ASP A 1 90 ? -8.488 -14.662 76.304 1.00 18.10 90 ASP B O 1
ATOM 665 N N . VAL A 1 91 ? -9.607 -13.849 74.526 1.00 16.90 91 VAL B N 1
ATOM 666 C CA . VAL A 1 91 ? -8.343 -13.644 73.820 1.00 16.64 91 VAL B CA 1
ATOM 667 C C . VAL A 1 91 ? -7.557 -12.512 74.477 1.00 17.45 91 VAL B C 1
ATOM 668 O O . VAL A 1 91 ? -6.324 -12.585 74.576 1.00 16.89 91 VAL B O 1
ATOM 672 N N . MET A 1 92 ? -8.246 -11.488 74.988 1.00 17.24 92 MET B N 1
ATOM 673 C CA . MET A 1 92 ? -7.547 -10.419 75.692 1.00 16.98 92 MET B CA 1
ATOM 674 C C . MET A 1 92 ? -7.103 -10.851 77.082 1.00 18.21 92 MET B C 1
ATOM 675 O O . MET A 1 92 ? -6.101 -10.335 77.590 1.00 19.02 92 MET B O 1
ATOM 680 N N . ALA A 1 93 ? -7.834 -11.780 77.712 1.00 17.67 93 ALA B N 1
ATOM 681 C CA . ALA A 1 93 ? -7.366 -12.362 78.967 1.00 19.11 93 ALA B CA 1
ATOM 682 C C . ALA A 1 93 ? -6.103 -13.186 78.748 1.00 18.40 93 ALA B C 1
ATOM 683 O O . ALA A 1 93 ? -5.156 -13.091 79.532 1.00 18.17 93 ALA B O 1
ATOM 685 N N . ALA A 1 94 ? -6.056 -13.977 77.668 1.00 15.48 94 ALA B N 1
ATOM 686 C CA . ALA A 1 94 ? -4.825 -14.688 77.345 1.00 15.11 94 ALA B CA 1
ATOM 687 C C . ALA A 1 94 ? -3.660 -13.724 77.170 1.00 18.51 94 ALA B C 1
ATOM 688 O O . ALA A 1 94 ? -2.541 -14.001 77.624 1.00 17.59 94 ALA B O 1
ATOM 690 N N . SER A 1 95 ? -3.898 -12.599 76.487 1.00 16.84 95 SER B N 1
ATOM 691 C CA . SER A 1 95 ? -2.855 -11.595 76.316 1.00 15.16 95 SER B CA 1
ATOM 692 C C . SER A 1 95 ? -2.400 -11.047 77.661 1.00 15.95 95 SER B C 1
ATOM 693 O O . SER A 1 95 ? -1.199 -10.985 77.950 1.00 16.34 95 SER B O 1
ATOM 696 N N . ARG A 1 96 ? -3.349 -10.615 78.485 1.00 16.49 96 ARG B N 1
ATOM 697 C CA . ARG A 1 96 ? -2.994 -10.073 79.791 1.00 16.02 96 ARG B CA 1
ATOM 698 C C . ARG A 1 96 ? -2.236 -11.103 80.621 1.00 18.45 96 ARG B C 1
ATOM 699 O O . ARG A 1 96 ? -1.226 -10.775 81.260 1.00 17.14 96 ARG B O 1
ATOM 707 N N . ASP A 1 97 ? -2.675 -12.365 80.569 1.00 15.16 97 ASP B N 1
ATOM 708 C CA . ASP A 1 97 ? -1.990 -13.418 81.315 1.00 16.15 97 ASP B CA 1
ATOM 709 C C . ASP A 1 97 ? -0.538 -13.526 80.883 1.00 16.77 97 ASP B C 1
ATOM 710 O O . ASP A 1 97 ? 0.359 -13.686 81.720 1.00 19.05 97 ASP B O 1
ATOM 715 N N . PHE A 1 98 ? -0.290 -13.437 79.571 1.00 15.09 98 PHE B N 1
ATOM 716 C CA . PHE A 1 98 ? 1.073 -13.497 79.060 1.00 14.88 98 PHE B CA 1
ATOM 717 C C . PHE A 1 98 ? 1.891 -12.297 79.531 1.00 16.86 98 PHE B C 1
ATOM 718 O O . PHE A 1 98 ? 3.007 -12.453 80.035 1.00 18.59 98 PHE B O 1
ATOM 726 N N . PHE A 1 99 ? 1.360 -11.080 79.360 1.00 16.43 99 PHE B N 1
ATOM 727 C CA . PHE A 1 99 ? 2.147 -9.903 79.717 1.00 15.27 99 PHE B CA 1
ATOM 728 C C . PHE A 1 99 ? 2.401 -9.803 81.215 1.00 16.57 99 PHE B C 1
ATOM 729 O O . PHE A 1 99 ? 3.381 -9.169 81.612 1.00 17.34 99 PHE B O 1
ATOM 737 N N . TYR A 1 100 ? 1.572 -10.431 82.050 1.00 15.19 100 TYR B N 1
ATOM 738 C CA . TYR A 1 100 ? 1.795 -10.374 83.493 1.00 15.85 100 TYR B CA 1
ATOM 739 C C . TYR A 1 100 ? 2.876 -11.337 83.956 1.00 19.67 100 TYR B C 1
ATOM 740 O O . TYR A 1 100 ? 3.282 -11.271 85.122 1.00 19.27 100 TYR B O 1
ATOM 749 N N . GLN A 1 101 ? 3.353 -12.212 83.081 1.00 16.82 101 GLN B N 1
ATOM 750 C CA . GLN A 1 101 ? 4.379 -13.167 83.478 1.00 18.20 101 GLN B CA 1
ATOM 751 C C . GLN A 1 101 ? 5.716 -12.467 83.694 1.00 20.18 101 GLN B C 1
ATOM 752 O O . GLN A 1 101 ? 5.924 -11.336 83.242 1.00 19.39 101 GLN B O 1
ATOM 758 N N . PRO A 1 102 ? 6.632 -13.112 84.412 1.00 19.85 102 PRO B N 1
ATOM 759 C CA . PRO A 1 102 ? 7.967 -12.534 84.594 1.00 21.65 102 PRO B CA 1
ATOM 760 C C . PRO A 1 102 ? 8.677 -12.322 83.265 1.00 22.33 102 PRO B C 1
ATOM 761 O O . PRO A 1 102 ? 8.435 -13.027 82.278 1.00 19.15 102 PRO B O 1
ATOM 765 N N . LEU A 1 103 ? 9.576 -11.332 83.262 1.00 20.73 103 LEU B N 1
ATOM 766 C CA . LEU A 1 103 ? 10.306 -10.977 82.048 1.00 22.23 103 LEU B CA 1
ATOM 767 C C . LEU A 1 103 ? 10.971 -12.189 81.416 1.00 23.00 103 LEU B C 1
ATOM 768 O O . LEU A 1 103 ? 10.887 -12.389 80.202 1.00 21.78 103 LEU B O 1
ATOM 773 N N . GLU A 1 104 ? 11.635 -13.015 82.222 1.00 23.93 104 GLU B N 1
ATOM 774 C CA . GLU A 1 104 ? 12.363 -14.142 81.651 1.00 26.34 104 GLU B CA 1
ATOM 775 C C . GLU A 1 104 ? 11.424 -15.144 80.981 1.00 25.78 104 GLU B C 1
ATOM 776 O O . GLU A 1 104 ? 11.790 -15.748 79.968 1.00 25.75 104 GLU B O 1
ATOM 782 N N . ALA A 1 105 ? 10.206 -15.313 81.512 1.00 22.11 105 ALA B N 1
ATOM 783 C CA . ALA A 1 105 ? 9.226 -16.186 80.872 1.00 22.01 105 ALA B CA 1
ATOM 784 C C . ALA A 1 105 ? 8.810 -15.647 79.511 1.00 21.44 105 ALA B C 1
ATOM 785 O O . ALA A 1 105 ? 8.722 -16.404 78.536 1.00 24.60 105 ALA B O 1
ATOM 787 N N . LYS A 1 106 ? 8.542 -14.343 79.430 1.00 20.25 106 LYS B N 1
ATOM 788 C CA . LYS A 1 106 ? 8.109 -13.761 78.164 1.00 19.58 106 LYS B CA 1
ATOM 789 C C . LYS A 1 106 ? 9.232 -13.777 77.133 1.00 19.23 106 LYS B C 1
ATOM 790 O O . LYS A 1 106 ? 8.975 -13.931 75.931 1.00 19.48 106 LYS B O 1
ATOM 796 N N . GLN A 1 107 ? 10.482 -13.650 77.579 1.00 22.79 107 GLN B N 1
ATOM 797 C CA . GLN A 1 107 ? 11.585 -13.600 76.632 1.00 22.52 107 GLN B CA 1
ATOM 798 C C . GLN A 1 107 ? 11.931 -14.967 76.062 1.00 23.49 107 GLN B C 1
ATOM 799 O O . GLN A 1 107 ? 12.745 -15.041 75.137 1.00 23.49 107 GLN B O 1
ATOM 805 N N . GLU A 1 108 ? 11.296 -16.038 76.547 1.00 22.33 108 GLU B N 1
ATOM 806 C CA . GLU A 1 108 ? 11.358 -17.298 75.811 1.00 25.16 108 GLU B CA 1
ATOM 807 C C . GLU A 1 108 ? 10.769 -17.172 74.411 1.00 23.08 108 GLU B C 1
ATOM 808 O O . GLU A 1 108 ? 11.000 -18.052 73.572 1.00 25.07 108 GLU B O 1
ATOM 814 N N . TYR A 1 109 ? 10.025 -16.098 74.144 1.00 20.05 109 TYR B N 1
ATOM 815 C CA . TYR A 1 109 ? 9.438 -15.816 72.838 1.00 20.50 109 TYR B CA 1
ATOM 816 C C . TYR A 1 109 ? 9.970 -14.514 72.248 1.00 20.72 109 TYR B C 1
ATOM 817 O O . TYR A 1 109 ? 9.337 -13.932 71.351 1.00 18.94 109 TYR B O 1
ATOM 826 N N . SER A 1 110 ? 11.150 -14.072 72.700 1.00 21.28 110 SER B N 1
ATOM 827 C CA . SER A 1 110 ? 11.690 -12.771 72.327 1.00 21.54 110 SER B CA 1
ATOM 828 C C . SER A 1 110 ? 11.891 -12.640 70.823 1.00 21.60 110 SER B C 1
ATOM 829 O O . SER A 1 110 ? 12.349 -13.577 70.151 1.00 21.10 110 SER B O 1
ATOM 832 N N . ASN A 1 111 ? 11.556 -11.455 70.299 1.00 18.55 111 ASN B N 1
ATOM 833 C CA . ASN A 1 111 ? 11.811 -11.085 68.912 1.00 16.93 111 ASN B CA 1
ATOM 834 C C . ASN A 1 111 ? 13.237 -10.608 68.680 1.00 18.86 111 ASN B C 1
ATOM 835 O O . ASN A 1 111 ? 13.534 -10.109 67.595 1.00 21.46 111 ASN B O 1
ATOM 840 N N . LEU A 1 112 ? 14.113 -10.738 69.674 1.00 22.01 112 LEU B N 1
ATOM 841 C CA . LEU A 1 112 ? 15.527 -10.417 69.533 1.00 22.82 112 LEU B CA 1
ATOM 842 C C . LEU A 1 112 ? 16.272 -11.741 69.418 1.00 23.50 112 LEU B C 1
ATOM 843 O O . LEU A 1 112 ? 16.391 -12.482 70.401 1.00 26.22 112 LEU B O 1
ATOM 848 N N . ILE A 1 113 ? 16.746 -12.043 68.211 1.00 22.71 113 ILE B N 1
ATOM 849 C CA . ILE A 1 113 ? 17.399 -13.322 67.972 1.00 25.25 113 ILE B CA 1
ATOM 850 C C . ILE A 1 113 ? 18.677 -13.388 68.792 1.00 26.29 113 ILE B C 1
ATOM 851 O O . ILE A 1 113 ? 19.511 -12.474 68.747 1.00 27.35 113 ILE B O 1
ATOM 856 N N . GLY A 1 114 ? 18.833 -14.468 69.555 1.00 26.58 114 GLY B N 1
ATOM 857 C CA . GLY A 1 114 ? 19.965 -14.579 70.458 1.00 29.32 114 GLY B CA 1
ATOM 858 C C . GLY A 1 114 ? 20.009 -13.506 71.516 1.00 32.22 114 GLY B C 1
ATOM 859 O O . GLY A 1 114 ? 21.058 -13.280 72.127 1.00 32.06 114 GLY B O 1
ATOM 860 N N . GLY A 1 115 ? 18.888 -12.828 71.748 1.00 29.08 115 GLY B N 1
ATOM 861 C CA . GLY A 1 115 ? 18.880 -11.670 72.615 1.00 27.26 115 GLY B CA 1
ATOM 862 C C . GLY A 1 115 ? 19.507 -10.430 72.028 1.00 31.12 115 GLY B C 1
ATOM 863 O O . GLY A 1 115 ? 19.765 -9.481 72.774 1.00 34.17 115 GLY B O 1
ATOM 864 N N . LYS A 1 116 ? 19.743 -10.390 70.709 1.00 28.16 116 LYS B N 1
ATOM 865 C CA . LYS A 1 116 ? 20.529 -9.299 70.131 1.00 32.27 116 LYS B CA 1
ATOM 866 C C . LYS A 1 116 ? 19.922 -8.675 68.875 1.00 30.80 116 LYS B C 1
ATOM 867 O O . LYS A 1 116 ? 20.000 -7.450 68.698 1.00 32.84 116 LYS B O 1
ATOM 869 N N . ARG A 1 117 ? 19.308 -9.469 67.998 1.00 26.70 117 ARG B N 1
ATOM 870 C CA . ARG A 1 117 ? 18.997 -9.020 66.644 1.00 27.16 117 ARG B CA 1
ATOM 871 C C . ARG A 1 117 ? 17.492 -8.979 66.412 1.00 25.30 117 ARG B C 1
ATOM 872 O O . ARG A 1 117 ? 16.827 -10.020 66.438 1.00 24.01 117 ARG B O 1
ATOM 880 N N . PHE A 1 118 ? 16.972 -7.783 66.139 1.00 25.78 118 PHE B N 1
ATOM 881 C CA . PHE A 1 118 ? 15.540 -7.608 65.928 1.00 23.62 118 PHE B CA 1
ATOM 882 C C . PHE A 1 118 ? 15.029 -8.436 64.754 1.00 24.38 118 PHE B C 1
ATOM 883 O O . PHE A 1 118 ? 15.645 -8.491 63.684 1.00 25.86 118 PHE B O 1
ATOM 891 N N . GLN A 1 119 ? 13.863 -9.047 64.954 1.00 21.77 119 GLN B N 1
ATOM 892 C CA . GLN A 1 119 ? 12.979 -9.474 63.885 1.00 21.67 119 GLN B CA 1
ATOM 893 C C . GLN A 1 119 ? 11.558 -9.085 64.278 1.00 20.47 119 GLN B C 1
ATOM 894 O O . GLN A 1 119 ? 11.287 -8.783 65.443 1.00 20.31 119 GLN B O 1
ATOM 900 N N . MET A 1 120 ? 10.638 -9.122 63.310 1.00 22.17 120 MET B N 1
ATOM 901 C CA . MET A 1 120 ? 9.258 -8.719 63.601 1.00 20.68 120 MET B CA 1
ATOM 902 C C . MET A 1 120 ? 8.576 -9.675 64.575 1.00 20.83 120 MET B C 1
ATOM 903 O O . MET A 1 120 ? 7.938 -9.244 65.543 1.00 20.53 120 MET B O 1
ATOM 908 N N . GLU A 1 121 ? 8.699 -10.979 64.346 1.00 19.48 121 GLU B N 1
ATOM 909 C CA . GLU A 1 121 ? 7.896 -11.938 65.088 1.00 18.11 121 GLU B CA 1
ATOM 910 C C . GLU A 1 121 ? 8.440 -12.160 66.493 1.00 19.23 121 GLU B C 1
ATOM 911 O O . GLU A 1 121 ? 9.644 -12.368 66.683 1.00 19.13 121 GLU B O 1
ATOM 917 N N . GLY A 1 122 ? 7.547 -12.110 67.485 1.00 16.09 122 GLY B N 1
ATOM 918 C CA . GLY A 1 122 ? 7.891 -12.458 68.848 1.00 15.89 122 GLY B CA 1
ATOM 919 C C . GLY A 1 122 ? 7.560 -11.339 69.805 1.00 15.99 122 GLY B C 1
ATOM 920 O O . GLY A 1 122 ? 6.938 -10.328 69.440 1.00 15.65 122 GLY B O 1
ATOM 921 N N . TYR A 1 123 ? 7.994 -11.538 71.051 1.00 15.92 123 TYR B N 1
ATOM 922 C CA . TYR A 1 123 ? 7.753 -10.604 72.144 1.00 16.41 123 TYR B CA 1
ATOM 923 C C . TYR A 1 123 ? 8.890 -9.598 72.275 1.00 19.17 123 TYR B C 1
ATOM 924 O O . TYR A 1 123 ? 10.060 -9.977 72.384 1.00 20.37 123 TYR B O 1
ATOM 933 N N . GLY A 1 124 ? 8.535 -8.321 72.345 1.00 16.58 124 GLY B N 1
ATOM 934 C CA . GLY A 1 124 ? 9.527 -7.293 72.558 1.00 17.34 124 GLY B CA 1
ATOM 935 C C . GLY A 1 124 ? 9.033 -5.960 72.060 1.00 16.91 124 GLY B C 1
ATOM 936 O O . GLY A 1 124 ? 7.918 -5.516 72.383 1.00 17.55 124 GLY B O 1
ATOM 937 N N . ASN A 1 125 ? 9.866 -5.323 71.250 1.00 17.36 125 ASN B N 1
ATOM 938 C CA . ASN A 1 125 ? 9.626 -3.958 70.828 1.00 16.01 125 ASN B CA 1
ATOM 939 C C . ASN A 1 125 ? 9.916 -3.803 69.345 1.00 19.66 125 ASN B C 1
ATOM 940 O O . ASN A 1 125 ? 10.557 -4.648 68.709 1.00 18.97 125 ASN B O 1
ATOM 945 N N . ASP A 1 126 ? 9.417 -2.705 68.796 1.00 17.98 126 ASP B N 1
ATOM 946 C CA . ASP A 1 126 ? 9.712 -2.399 67.412 1.00 18.99 126 ASP B CA 1
ATOM 947 C C . ASP A 1 126 ? 11.203 -2.105 67.267 1.00 20.47 126 ASP B C 1
ATOM 948 O O . ASP A 1 126 ? 11.916 -1.887 68.248 1.00 22.16 126 ASP B O 1
ATOM 953 N N . MET A 1 127 ? 11.686 -2.128 66.032 1.00 20.07 127 MET B N 1
ATOM 954 C CA . MET A 1 127 ? 13.130 -2.039 65.835 1.00 24.55 127 MET B CA 1
ATOM 955 C C . MET A 1 127 ? 13.682 -0.680 66.246 1.00 27.00 127 MET B C 1
ATOM 956 O O . MET A 1 127 ? 13.110 0.364 65.926 1.00 26.03 127 MET B O 1
ATOM 961 N N . VAL A 1 128 ? 14.801 -0.704 66.969 1.00 27.27 128 VAL B N 1
ATOM 962 C CA . VAL A 1 128 ? 15.557 0.507 67.288 1.00 26.17 128 VAL B CA 1
ATOM 963 C C . VAL A 1 128 ? 16.630 0.653 66.214 1.00 32.46 128 VAL B C 1
ATOM 964 O O . VAL A 1 128 ? 17.637 -0.059 66.223 1.00 32.29 128 VAL B O 1
ATOM 968 N N . LYS A 1 129 ? 16.403 1.591 65.292 1.00 30.30 129 LYS B N 1
ATOM 969 C CA . LYS A 1 129 ? 17.232 1.789 64.107 1.00 36.28 129 LYS B CA 1
ATOM 970 C C . LYS A 1 129 ? 18.384 2.762 64.328 1.00 38.94 129 LYS B C 1
ATOM 971 O O . LYS A 1 129 ? 19.336 2.765 63.536 1.00 40.52 129 LYS B O 1
ATOM 977 N N . SER A 1 130 ? 18.313 3.598 65.361 1.00 34.70 130 SER B N 1
ATOM 978 C CA . SER A 1 130 ? 19.357 4.576 65.631 1.00 36.15 130 SER B CA 1
ATOM 979 C C . SER A 1 130 ? 19.340 4.923 67.112 1.00 36.49 130 SER B C 1
ATOM 980 O O . SER A 1 130 ? 18.325 4.769 67.799 1.00 33.20 130 SER B O 1
ATOM 983 N N . LYS A 1 131 ? 20.489 5.399 67.599 1.00 34.89 131 LYS B N 1
ATOM 984 C CA . LYS A 1 131 ? 20.622 5.711 69.018 1.00 36.23 131 LYS B CA 1
ATOM 985 C C . LYS A 1 131 ? 19.719 6.867 69.431 1.00 34.21 131 LYS B C 1
ATOM 986 O O . LYS A 1 131 ? 19.259 6.916 70.579 1.00 34.25 131 LYS B O 1
ATOM 992 N N . ASP A 1 132 ? 19.447 7.796 68.518 1.00 36.34 132 ASP B N 1
ATOM 993 C CA . ASP A 1 132 ? 18.645 8.971 68.834 1.00 34.72 132 ASP B CA 1
ATOM 994 C C . ASP A 1 132 ? 17.164 8.769 68.550 1.00 32.42 132 ASP B C 1
ATOM 995 O O . ASP A 1 132 ? 16.381 9.711 68.703 1.00 29.25 132 ASP B O 1
ATOM 1000 N N . GLN A 1 133 ? 16.766 7.570 68.134 1.00 28.30 133 GLN B N 1
ATOM 1001 C CA . GLN A 1 133 ? 15.357 7.290 67.912 1.00 27.45 133 GLN B CA 1
ATOM 1002 C C . GLN A 1 133 ? 14.594 7.414 69.222 1.00 21.58 133 GLN B C 1
ATOM 1003 O O . GLN A 1 133 ? 14.990 6.829 70.235 1.00 24.12 133 GLN B O 1
ATOM 1009 N N . ILE A 1 134 ? 13.513 8.189 69.206 1.00 22.32 134 ILE B N 1
ATOM 1010 C CA . ILE A 1 134 ? 12.614 8.244 70.358 1.00 19.91 134 ILE B CA 1
ATOM 1011 C C . ILE A 1 134 ? 11.747 6.993 70.330 1.00 20.08 134 ILE B C 1
ATOM 1012 O O . ILE A 1 134 ? 11.174 6.644 69.288 1.00 20.96 134 ILE B O 1
ATOM 1017 N N . LEU A 1 135 ? 11.666 6.309 71.463 1.00 18.29 135 LEU B N 1
ATOM 1018 C CA . LEU A 1 135 ? 11.001 5.017 71.535 1.00 17.33 135 LEU B CA 1
ATOM 1019 C C . LEU A 1 135 ? 9.569 5.183 72.021 1.00 18.48 135 LEU B C 1
ATOM 1020 O O . LEU A 1 135 ? 9.253 6.110 72.772 1.00 17.43 135 LEU B O 1
ATOM 1025 N N . ASP A 1 136 ? 8.711 4.249 71.605 1.00 15.79 136 ASP B N 1
ATOM 1026 C CA . ASP A 1 136 ? 7.318 4.248 72.025 1.00 16.97 136 ASP B CA 1
ATOM 1027 C C . ASP A 1 136 ? 7.169 3.581 73.392 1.00 16.42 136 ASP B C 1
ATOM 1028 O O . ASP A 1 136 ? 7.911 2.662 73.739 1.00 16.88 136 ASP B O 1
ATOM 1033 N N . TRP A 1 137 ? 6.154 4.024 74.138 1.00 13.32 137 TRP B N 1
ATOM 1034 C CA . TRP A 1 137 ? 5.863 3.545 75.491 1.00 13.80 137 TRP B CA 1
ATOM 1035 C C . TRP A 1 137 ? 4.917 2.341 75.412 1.00 16.73 137 TRP B C 1
ATOM 1036 O O . TRP A 1 137 ? 3.733 2.396 75.764 1.00 15.91 137 TRP B O 1
ATOM 1047 N N . GLN A 1 138 ? 5.464 1.238 74.915 1.00 15.49 138 GLN B N 1
ATOM 1048 C CA . GLN A 1 138 ? 4.678 0.021 74.724 1.00 13.86 138 GLN B CA 1
ATOM 1049 C C . GLN A 1 138 ? 5.624 -1.141 74.473 1.00 15.32 138 GLN B C 1
ATOM 1050 O O . GLN A 1 138 ? 6.779 -0.953 74.084 1.00 15.89 138 GLN B O 1
ATOM 1056 N N . ASP A 1 139 ? 5.104 -2.342 74.704 1.00 14.42 139 ASP B N 1
ATOM 1057 C CA . ASP A 1 139 ? 5.700 -3.586 74.247 1.00 14.42 139 ASP B CA 1
ATOM 1058 C C . ASP A 1 139 ? 4.673 -4.288 73.380 1.00 14.58 139 ASP B C 1
ATOM 1059 O O . ASP A 1 139 ? 3.481 -3.970 73.433 1.00 15.38 139 ASP B O 1
ATOM 1064 N N . ARG A 1 140 ? 5.116 -5.269 72.600 1.00 14.55 140 ARG B N 1
ATOM 1065 C CA . ARG A 1 140 ? 4.144 -5.989 71.789 1.00 13.32 140 ARG B CA 1
ATOM 1066 C C . ARG A 1 140 ? 4.613 -7.411 71.511 1.00 14.86 140 ARG B C 1
ATOM 1067 O O . ARG A 1 140 ? 5.812 -7.704 71.476 1.00 16.30 140 ARG B O 1
ATOM 1075 N N . LEU A 1 141 ? 3.635 -8.297 71.327 1.00 13.82 141 LEU B N 1
ATOM 1076 C CA . LEU A 1 141 ? 3.859 -9.657 70.849 1.00 15.60 141 LEU B CA 1
ATOM 1077 C C . LEU A 1 141 ? 3.245 -9.719 69.460 1.00 15.36 141 LEU B C 1
ATOM 1078 O O . LEU A 1 141 ? 2.041 -9.478 69.304 1.00 14.69 141 LEU B O 1
ATOM 1083 N N . GLN A 1 142 ? 4.069 -9.983 68.446 1.00 15.04 142 GLN B N 1
ATOM 1084 C CA . GLN A 1 142 ? 3.617 -9.945 67.060 1.00 14.65 142 GLN B CA 1
ATOM 1085 C C . GLN A 1 142 ? 3.812 -11.314 66.421 1.00 18.30 142 GLN B C 1
ATOM 1086 O O . GLN A 1 142 ? 4.904 -11.881 66.486 1.00 16.90 142 GLN B O 1
ATOM 1092 N N . LEU A 1 143 ? 2.749 -11.854 65.819 1.00 15.72 143 LEU B N 1
ATOM 1093 C CA . LEU A 1 143 ? 2.781 -13.229 65.326 1.00 16.58 143 LEU B CA 1
ATOM 1094 C C . LEU A 1 143 ? 2.172 -13.322 63.937 1.00 17.62 143 LEU B C 1
ATOM 1095 O O . LEU A 1 143 ? 1.079 -12.805 63.694 1.00 17.08 143 LEU B O 1
ATOM 1100 N N . ARG A 1 144 ? 2.838 -14.068 63.056 1.00 16.40 144 ARG B N 1
ATOM 1101 C CA . ARG A 1 144 ? 2.277 -14.364 61.741 1.00 16.51 144 ARG B CA 1
ATOM 1102 C C . ARG A 1 144 ? 1.219 -15.456 61.876 1.00 17.39 144 ARG B C 1
ATOM 1103 O O . ARG A 1 144 ? 1.505 -16.548 62.372 1.00 18.30 144 ARG B O 1
ATOM 1111 N N . VAL A 1 145 ? -0.010 -15.159 61.461 1.00 16.00 145 VAL B N 1
ATOM 1112 C CA . VAL A 1 145 ? -1.114 -16.103 61.574 1.00 17.77 145 VAL B CA 1
ATOM 1113 C C . VAL A 1 145 ? -1.417 -16.772 60.239 1.00 19.77 145 VAL B C 1
ATOM 1114 O O . VAL A 1 145 ? -1.660 -17.982 60.191 1.00 21.70 145 VAL B O 1
ATOM 1118 N N . GLU A 1 146 ? -1.394 -16.006 59.153 1.00 16.65 146 GLU B N 1
ATOM 1119 C CA . GLU A 1 146 ? -1.633 -16.526 57.811 1.00 20.88 146 GLU B CA 1
ATOM 1120 C C . GLU A 1 146 ? -0.612 -15.946 56.843 1.00 22.04 146 GLU B C 1
ATOM 1121 O O . GLU A 1 146 ? -0.155 -14.814 57.025 1.00 19.89 146 GLU B O 1
ATOM 1127 N N . PRO A 1 147 ? -0.243 -16.700 55.794 1.00 24.38 147 PRO B N 1
ATOM 1128 C CA . PRO A 1 147 ? -0.698 -18.070 55.528 1.00 27.21 147 PRO B CA 1
ATOM 1129 C C . PRO A 1 147 ? -0.141 -19.063 56.527 1.00 28.96 147 PRO B C 1
ATOM 1130 O O . PRO A 1 147 ? 0.953 -18.846 57.048 1.00 27.58 147 PRO B O 1
ATOM 1134 N N . GLN A 1 148 ? -0.912 -20.122 56.787 1.00 26.95 148 GLN B N 1
ATOM 1135 C CA . GLN A 1 148 ? -0.574 -21.078 57.835 1.00 32.05 148 GLN B CA 1
ATOM 1136 C C . GLN A 1 148 ? 0.812 -21.672 57.632 1.00 31.48 148 GLN B C 1
ATOM 1137 O O . GLN A 1 148 ? 1.518 -21.935 58.609 1.00 31.74 148 GLN B O 1
ATOM 1143 N N . ASP A 1 149 ? 1.239 -21.856 56.379 1.00 36.41 149 ASP B N 1
ATOM 1144 C CA . ASP A 1 149 ? 2.538 -22.478 56.145 1.00 34.92 149 ASP B CA 1
ATOM 1145 C C . ASP A 1 149 ? 3.711 -21.553 56.461 1.00 36.55 149 ASP B C 1
ATOM 1146 O O . ASP A 1 149 ? 4.855 -22.021 56.468 1.00 36.87 149 ASP B O 1
ATOM 1151 N N . GLU A 1 150 ? 3.462 -20.271 56.739 1.00 31.72 150 GLU B N 1
ATOM 1152 C CA . GLU A 1 150 ? 4.510 -19.326 57.097 1.00 28.82 150 GLU B CA 1
ATOM 1153 C C . GLU A 1 150 ? 4.600 -19.094 58.604 1.00 28.74 150 GLU B C 1
ATOM 1154 O O . GLU A 1 150 ? 5.444 -18.309 59.048 1.00 31.14 150 GLU B O 1
ATOM 1160 N N . ARG A 1 151 ? 3.753 -19.749 59.395 1.00 25.65 151 ARG B N 1
ATOM 1161 C CA . ARG A 1 151 ? 3.801 -19.580 60.843 1.00 23.75 151 ARG B CA 1
ATOM 1162 C C . ARG A 1 151 ? 5.045 -20.229 61.428 1.00 29.54 151 ARG B C 1
ATOM 1163 O O . ARG A 1 151 ? 5.570 -21.213 60.898 1.00 28.08 151 ARG B O 1
ATOM 1171 N N . ASN A 1 152 ? 5.501 -19.682 62.555 1.00 22.30 152 ASN B N 1
ATOM 1172 C CA . ASN A 1 152 ? 6.530 -20.318 63.369 1.00 22.57 152 ASN B CA 1
ATOM 1173 C C . ASN A 1 152 ? 5.958 -20.437 64.775 1.00 21.98 152 ASN B C 1
ATOM 1174 O O . ASN A 1 152 ? 6.009 -19.481 65.559 1.00 21.85 152 ASN B O 1
ATOM 1179 N N . LEU A 1 153 ? 5.438 -21.620 65.100 1.00 21.29 153 LEU B N 1
ATOM 1180 C CA . LEU A 1 153 ? 4.753 -21.794 66.373 1.00 23.29 153 LEU B CA 1
ATOM 1181 C C . LEU A 1 153 ? 5.688 -21.684 67.568 1.00 21.94 153 LEU B C 1
ATOM 1182 O O . LEU A 1 153 ? 5.205 -21.583 68.701 1.00 22.63 153 LEU B O 1
ATOM 1187 N N . ALA A 1 154 ? 7.006 -21.678 67.344 1.00 22.45 154 ALA B N 1
ATOM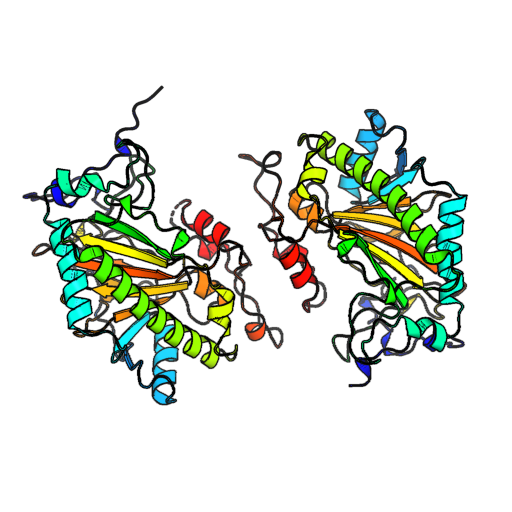 1188 C CA . ALA A 1 154 ? 7.929 -21.528 68.460 1.00 24.68 154 ALA B CA 1
ATOM 1189 C C . ALA A 1 154 ? 7.788 -20.171 69.129 1.00 21.55 154 ALA B C 1
ATOM 1190 O O . ALA A 1 154 ? 8.185 -20.020 70.287 1.00 23.11 154 ALA B O 1
ATOM 1192 N N . TYR A 1 155 ? 7.214 -19.188 68.438 1.00 20.67 155 TYR B N 1
ATOM 1193 C CA . TYR A 1 155 ? 7.018 -17.866 69.022 1.00 19.86 155 TYR B CA 1
ATOM 1194 C C . TYR A 1 155 ? 5.652 -17.696 69.668 1.00 18.69 155 TYR B C 1
ATOM 1195 O O . TYR A 1 155 ? 5.397 -16.652 70.280 1.00 19.35 155 TYR B O 1
ATOM 1204 N N . TRP A 1 156 ? 4.782 -18.692 69.562 1.00 18.10 156 TRP B N 1
ATOM 1205 C CA . TRP A 1 156 ? 3.441 -18.592 70.110 1.00 16.92 156 TRP B CA 1
ATOM 1206 C C . TRP A 1 156 ? 3.465 -19.016 71.568 1.00 17.27 156 TRP B C 1
ATOM 1207 O O . TRP A 1 156 ? 3.864 -20.158 71.861 1.00 19.69 156 TRP B O 1
ATOM 1218 N N . PRO A 1 157 ? 3.054 -18.159 72.500 1.00 16.46 157 PRO B N 1
ATOM 1219 C CA . PRO A 1 157 ? 3.103 -18.520 73.924 1.00 16.87 157 PRO B CA 1
ATOM 1220 C C . PRO A 1 157 ? 2.440 -19.854 74.211 1.00 18.74 157 PRO B C 1
ATOM 1221 O O . PRO A 1 157 ? 1.337 -20.134 73.743 1.00 18.75 157 PRO B O 1
ATOM 1225 N N . LYS A 1 158 ? 3.121 -20.681 75.015 1.00 19.30 158 LYS B N 1
ATOM 1226 C CA . LYS A 1 158 ? 2.563 -21.950 75.459 1.00 20.83 158 LYS B CA 1
ATOM 1227 C C . LYS A 1 158 ? 1.777 -21.831 76.753 1.00 22.84 158 LYS B C 1
ATOM 1228 O O . LYS A 1 158 ? 1.075 -22.780 77.121 1.00 22.38 158 LYS B O 1
ATOM 1234 N N . HIS A 1 159 ? 1.869 -20.689 77.435 1.00 18.16 159 HIS B N 1
ATOM 1235 C CA . HIS A 1 159 ? 1.192 -20.472 78.707 1.00 19.90 159 HIS B CA 1
ATOM 1236 C C . HIS A 1 159 ? 0.572 -19.086 78.702 1.00 19.70 159 HIS B C 1
ATOM 1237 O O . HIS A 1 159 ? 1.280 -18.101 78.450 1.00 23.12 159 HIS B O 1
ATOM 1244 N N . PRO A 1 160 ? -0.749 -18.967 78.902 1.00 19.25 160 PRO B N 1
ATOM 1245 C CA . PRO A 1 160 ? -1.715 -20.056 79.131 1.00 20.73 160 PRO B CA 1
ATOM 1246 C C . PRO A 1 160 ? -1.817 -21.011 77.945 1.00 20.93 160 PRO B C 1
ATOM 1247 O O . PRO A 1 160 ? -1.621 -20.580 76.802 1.00 19.56 160 PRO B O 1
ATOM 1251 N N . ASP A 1 161 ? -2.096 -22.291 78.194 1.00 21.15 161 ASP B N 1
ATOM 1252 C CA . ASP A 1 161 ? -1.968 -23.229 77.077 1.00 21.64 161 ASP B CA 1
ATOM 1253 C C . ASP A 1 161 ? -3.067 -23.087 76.034 1.00 24.57 161 ASP B C 1
ATOM 1254 O O . ASP A 1 161 ? -2.911 -23.627 74.932 1.00 27.78 161 ASP B O 1
ATOM 1259 N N . SER A 1 162 ? -4.138 -22.352 76.330 1.00 22.15 162 SER B N 1
ATOM 1260 C CA . SER A 1 162 ? -5.172 -22.063 75.349 1.00 21.54 162 SER B CA 1
ATOM 1261 C C . SER A 1 162 ? -4.864 -20.844 74.491 1.00 20.57 162 SER B C 1
ATOM 1262 O O . SER A 1 162 ? -5.706 -20.479 73.662 1.00 18.96 162 SER B O 1
ATOM 1265 N N . PHE A 1 163 ? -3.700 -20.205 74.671 1.00 19.19 163 PHE B N 1
ATOM 1266 C CA . PHE A 1 163 ? -3.378 -19.015 73.876 1.00 20.19 163 PHE B CA 1
ATOM 1267 C C . PHE A 1 163 ? -3.519 -19.283 72.378 1.00 20.03 163 PHE B C 1
ATOM 1268 O O . PHE A 1 163 ? -4.197 -18.537 71.657 1.00 17.61 163 PHE B O 1
ATOM 1276 N N . ARG A 1 164 ? -2.866 -20.338 71.888 1.00 19.23 164 ARG B N 1
ATOM 1277 C CA . ARG A 1 164 ? -2.876 -20.614 70.457 1.00 18.69 164 ARG B CA 1
ATOM 1278 C C . ARG A 1 164 ? -4.290 -20.850 69.949 1.00 19.30 164 ARG B C 1
ATOM 1279 O O . ARG A 1 164 ? -4.687 -20.290 68.922 1.00 18.80 164 ARG B O 1
ATOM 1287 N N . ASP A 1 165 ? -5.063 -21.686 70.652 1.00 19.54 165 ASP B N 1
ATOM 1288 C CA . ASP A 1 165 ? -6.434 -21.975 70.238 1.00 20.40 165 ASP B CA 1
ATOM 1289 C C . ASP A 1 165 ? -7.287 -20.711 70.198 1.00 18.60 165 ASP B C 1
ATOM 1290 O O . ASP A 1 165 ? -8.054 -20.503 69.249 1.00 19.68 165 ASP B O 1
ATOM 1295 N N . LEU A 1 166 ? -7.170 -19.859 71.221 1.00 18.19 166 LEU B N 1
ATOM 1296 C CA . LEU A 1 166 ? -7.969 -18.640 71.268 1.00 15.61 166 LEU B CA 1
ATOM 1297 C C . LEU A 1 166 ? -7.606 -17.712 70.118 1.00 17.59 166 LEU B C 1
ATOM 1298 O O . LEU A 1 166 ? -8.490 -17.142 69.474 1.00 17.43 166 LEU B O 1
ATOM 1303 N N . LEU A 1 167 ? -6.308 -17.548 69.843 1.00 16.22 167 LEU B N 1
ATOM 1304 C CA . LEU A 1 167 ? -5.920 -16.681 68.730 1.00 15.81 167 LEU B CA 1
ATOM 1305 C C . LEU A 1 167 ? -6.379 -17.254 67.396 1.00 17.17 167 LEU B C 1
ATOM 1306 O O . LEU A 1 167 ? -6.862 -16.512 66.532 1.00 16.69 167 LEU B O 1
ATOM 1311 N N . GLU A 1 168 ? -6.250 -18.571 67.202 1.00 18.52 168 GLU B N 1
ATOM 1312 C CA . GLU A 1 168 ? -6.736 -19.164 65.957 1.00 19.66 168 GLU B CA 1
ATOM 1313 C C . GLU A 1 168 ? -8.233 -18.935 65.782 1.00 19.14 168 GLU B C 1
ATOM 1314 O O . GLU A 1 168 ? -8.681 -18.552 64.691 1.00 18.71 168 GLU B O 1
ATOM 1320 N N . LYS A 1 169 ? -9.011 -19.120 66.839 1.00 17.77 169 LYS B N 1
ATOM 1321 C CA . LYS A 1 169 ? -10.470 -18.930 66.722 1.00 18.79 169 LYS B CA 1
ATOM 1322 C C . LYS A 1 169 ? -10.793 -17.457 66.487 1.00 19.45 169 LYS B C 1
ATOM 1323 O O . LYS A 1 169 ? -11.627 -17.182 65.674 1.00 18.08 169 LYS B O 1
ATOM 1329 N N . TYR A 1 170 ? -10.168 -16.578 67.267 1.00 16.34 170 TYR B N 1
ATOM 1330 C CA . TYR A 1 170 ? -10.458 -15.158 67.090 1.00 14.50 170 TYR B CA 1
ATOM 1331 C C . TYR A 1 170 ? -10.110 -14.692 65.674 1.00 15.59 170 TYR B C 1
ATOM 1332 O O . TYR A 1 170 ? -10.885 -13.973 65.030 1.00 16.62 170 TYR B O 1
ATOM 1341 N N . ALA A 1 171 ? -8.927 -15.073 65.181 1.00 15.22 171 ALA B N 1
ATOM 1342 C CA . ALA A 1 171 ? -8.526 -14.660 63.838 1.00 14.85 171 ALA B CA 1
ATOM 1343 C C . ALA A 1 171 ? -9.468 -15.192 62.775 1.00 17.29 171 ALA B C 1
ATOM 1344 O O . ALA A 1 171 ? -9.703 -14.516 61.768 1.00 17.07 171 ALA B O 1
ATOM 1346 N N . SER A 1 172 ? -10.026 -16.386 62.970 1.00 17.08 172 SER B N 1
ATOM 1347 C CA . SER A 1 172 ? -10.990 -16.880 61.990 1.00 17.72 172 SER B CA 1
ATOM 1348 C C . SER A 1 172 ? -12.232 -15.996 61.956 1.00 18.43 172 SER B C 1
ATOM 1349 O O . SER A 1 172 ? -12.803 -15.773 60.879 1.00 20.24 172 SER B O 1
ATOM 1352 N N . LYS A 1 173 ? -12.622 -15.431 63.102 1.00 17.69 173 LYS B N 1
ATOM 1353 C CA . LYS A 1 173 ? -13.771 -14.532 63.143 1.00 16.51 173 LYS B CA 1
ATOM 1354 C C . LYS A 1 173 ? -13.431 -13.144 62.603 1.00 17.70 173 LYS B C 1
ATOM 1355 O O . LYS A 1 173 ? -14.276 -12.514 61.956 1.00 17.75 173 LYS B O 1
ATOM 1361 N N . THR A 1 174 ? -12.219 -12.625 62.859 1.00 15.41 174 THR B N 1
ATOM 1362 C CA . THR A 1 174 ? -11.895 -11.335 62.242 1.00 15.94 174 THR B CA 1
ATOM 1363 C C . THR A 1 174 ? -11.722 -11.454 60.729 1.00 14.83 174 THR B C 1
ATOM 1364 O O . THR A 1 174 ? -11.912 -10.460 60.020 1.00 15.68 174 THR B O 1
ATOM 1368 N N . LYS A 1 175 ? -11.361 -12.639 60.214 1.00 15.36 175 LYS B N 1
ATOM 1369 C CA . LYS A 1 175 ? -11.268 -12.799 58.761 1.00 15.78 175 LYS B CA 1
ATOM 1370 C C . LYS A 1 175 ? -12.637 -12.636 58.112 1.00 17.04 175 LYS B C 1
ATOM 1371 O O . LYS A 1 175 ? -12.750 -12.065 57.020 1.00 15.99 175 LYS B O 1
ATOM 1377 N N . ILE A 1 176 ? -13.691 -13.109 58.787 1.00 16.75 176 ILE B N 1
ATOM 1378 C CA . ILE A 1 176 ? -15.048 -12.908 58.280 1.00 17.82 176 ILE B CA 1
ATOM 1379 C C . ILE A 1 176 ? -15.377 -11.423 58.231 1.00 18.55 176 ILE B C 1
ATOM 1380 O O . ILE A 1 176 ? -15.945 -10.928 57.248 1.00 18.31 176 ILE B O 1
ATOM 1385 N N . VAL A 1 177 ? -15.010 -10.683 59.283 1.00 17.76 177 VAL B N 1
ATOM 1386 C CA . VAL A 1 177 ? -15.224 -9.243 59.277 1.00 15.62 177 VAL B CA 1
ATOM 1387 C C . VAL A 1 177 ? -14.478 -8.609 58.107 1.00 16.08 177 VAL B C 1
ATOM 1388 O O . VAL A 1 177 ? -15.027 -7.778 57.375 1.00 16.73 177 VAL B O 1
ATOM 1392 N N . ARG A 1 178 ? -13.213 -8.999 57.918 1.00 14.53 178 ARG B N 1
ATOM 1393 C CA . ARG A 1 178 ? -12.436 -8.504 56.785 1.00 14.32 178 ARG B CA 1
ATOM 1394 C C . ARG A 1 178 ? -13.179 -8.712 55.480 1.00 15.95 178 ARG B C 1
ATOM 1395 O O . ARG A 1 178 ? -13.316 -7.788 54.673 1.00 16.66 178 ARG B O 1
ATOM 1403 N N . ASN A 1 179 ? -13.678 -9.930 55.268 1.00 16.42 179 ASN B N 1
ATOM 1404 C CA . ASN A 1 179 ? -14.331 -10.250 54.003 1.00 17.58 179 ASN B CA 1
ATOM 1405 C C . ASN A 1 179 ? -15.588 -9.417 53.803 1.00 16.32 179 ASN B C 1
ATOM 1406 O O . ASN A 1 179 ? -15.817 -8.868 52.713 1.00 16.66 179 ASN B O 1
ATOM 1411 N N . LYS A 1 180 ? -16.412 -9.301 54.849 1.00 17.37 180 LYS B N 1
ATOM 1412 C CA . LYS A 1 180 ? -17.656 -8.543 54.722 1.00 17.98 180 LYS B CA 1
ATOM 1413 C C . LYS A 1 180 ? -17.371 -7.079 54.410 1.00 18.44 180 LYS B C 1
ATOM 1414 O O . LYS A 1 180 ? -18.027 -6.478 53.549 1.00 18.82 180 LYS B O 1
ATOM 1420 N N . VAL A 1 181 ? -16.359 -6.504 55.055 1.00 17.26 181 VAL B N 1
ATOM 1421 C CA . VAL A 1 181 ? -16.004 -5.116 54.783 1.00 18.56 181 VAL B CA 1
ATOM 1422 C C . VAL A 1 181 ? -15.467 -4.968 53.359 1.00 18.27 181 VAL B C 1
ATOM 1423 O O . VAL A 1 181 ? -15.859 -4.059 52.618 1.00 18.75 181 VAL B O 1
ATOM 1427 N N . LEU A 1 182 ? -14.556 -5.858 52.953 1.00 16.28 182 LEU B N 1
ATOM 1428 C CA . LEU A 1 182 ? -13.971 -5.750 51.615 1.00 15.44 182 LEU B CA 1
ATOM 1429 C C . LEU A 1 182 ? -15.023 -5.906 50.527 1.00 16.27 182 LEU B C 1
ATOM 1430 O O . LEU A 1 182 ? -14.940 -5.256 49.475 1.00 17.66 182 LEU B O 1
ATOM 1435 N N . ARG A 1 183 ? -16.005 -6.792 50.739 1.00 18.71 183 ARG B N 1
ATOM 1436 C CA . ARG A 1 183 ? -17.045 -6.976 49.730 1.00 18.36 183 ARG B CA 1
ATOM 1437 C C . ARG A 1 183 ? -17.906 -5.726 49.620 1.00 20.39 183 ARG B C 1
ATOM 1438 O O . ARG A 1 183 ? -18.253 -5.300 48.512 1.00 19.41 183 ARG B O 1
ATOM 1446 N N . ALA A 1 184 ? -18.214 -5.095 50.756 1.00 18.23 184 ALA B N 1
ATOM 1447 C CA . ALA A 1 184 ? -18.971 -3.849 50.715 1.00 19.00 184 ALA B CA 1
ATOM 1448 C C . ALA A 1 184 ? -18.177 -2.741 50.047 1.00 18.50 184 ALA B C 1
ATOM 1449 O O . ALA A 1 184 ? -18.756 -1.873 49.387 1.00 19.30 184 ALA B O 1
ATOM 1451 N N . MET A 1 185 ? -16.856 -2.737 50.218 1.00 18.33 185 MET B N 1
ATOM 1452 C CA . MET A 1 185 ? -16.056 -1.704 49.571 1.00 18.84 185 MET B CA 1
ATOM 1453 C C . MET A 1 185 ? -15.999 -1.922 48.067 1.00 17.48 185 MET B C 1
ATOM 1454 O O . MET A 1 185 ? -16.049 -0.957 47.293 1.00 18.27 185 MET B O 1
ATOM 1459 N N . GLY A 1 186 ? -15.889 -3.179 47.632 1.00 17.82 186 GLY B N 1
ATOM 1460 C CA . GLY A 1 186 ? -15.966 -3.459 46.206 1.00 19.03 186 GLY B CA 1
ATOM 1461 C C . GLY A 1 186 ? -17.295 -3.031 45.615 1.00 22.36 186 GLY B C 1
ATOM 1462 O O . GLY A 1 186 ? -17.350 -2.463 44.518 1.00 21.86 186 GLY B O 1
ATOM 1463 N N . LYS A 1 187 ? -18.381 -3.295 46.338 1.00 20.26 187 LYS B N 1
ATOM 1464 C CA . LYS A 1 187 ? -19.707 -2.930 45.858 1.00 21.86 187 LYS B CA 1
ATOM 1465 C C . LYS A 1 187 ? -19.866 -1.417 45.750 1.00 23.21 187 LYS B C 1
ATOM 1466 O O . LYS A 1 187 ? -20.339 -0.910 44.723 1.00 24.12 187 LYS B O 1
ATOM 1472 N N . THR A 1 188 ? -19.466 -0.668 46.786 1.00 20.55 188 THR B N 1
ATOM 1473 C CA . THR A 1 188 ? -19.704 0.773 46.737 1.00 22.24 188 THR B CA 1
ATOM 1474 C C . THR A 1 188 ? -18.839 1.443 45.673 1.00 22.21 188 THR B C 1
ATOM 1475 O O . THR A 1 188 ? -19.272 2.421 45.056 1.00 25.19 188 THR B O 1
ATOM 1479 N N . LEU A 1 189 ? -17.648 0.906 45.398 1.00 19.92 189 LEU B N 1
ATOM 1480 C CA . LEU A 1 189 ? -16.813 1.449 44.332 1.00 21.37 189 LEU B CA 1
ATOM 1481 C C . LEU A 1 189 ? -17.165 0.899 42.948 1.00 22.20 189 LEU B C 1
ATOM 1482 O O . LEU A 1 189 ? -16.490 1.255 41.969 1.00 24.12 189 LEU B O 1
ATOM 1487 N N . GLU A 1 190 ? -18.185 0.039 42.850 1.00 21.14 190 GLU B N 1
ATOM 1488 C CA . GLU A 1 190 ? -18.654 -0.524 41.577 1.00 22.56 190 GLU B CA 1
ATOM 1489 C C . GLU A 1 190 ? -17.570 -1.350 40.882 1.00 24.00 190 GLU B C 1
ATOM 1490 O O . GLU A 1 190 ? -17.461 -1.375 39.649 1.00 25.08 190 GLU B O 1
ATOM 1496 N N . LEU A 1 191 ? -16.783 -2.067 41.679 1.00 20.98 191 LEU B N 1
ATOM 1497 C CA . LEU A 1 191 ? -15.734 -2.950 41.193 1.00 22.86 191 LEU B CA 1
ATOM 1498 C C . LEU A 1 191 ? -16.122 -4.418 41.272 1.00 20.19 191 LEU B C 1
ATOM 1499 O O . LEU A 1 191 ? -15.351 -5.272 40.833 1.00 20.24 191 LEU B O 1
ATOM 1504 N N . GLY A 1 192 ? -17.277 -4.728 41.865 1.00 20.19 192 GLY B N 1
ATOM 1505 C CA . GLY A 1 192 ? -17.663 -6.101 42.119 1.00 21.34 192 GLY B CA 1
ATOM 1506 C C . GLY A 1 192 ? -17.318 -6.511 43.534 1.00 22.21 192 GLY B C 1
ATOM 1507 O O . GLY A 1 192 ? -16.277 -6.108 44.051 1.00 20.62 192 GLY B O 1
ATOM 1508 N N . GLU A 1 193 ? -18.175 -7.317 44.169 1.00 20.82 193 GLU B N 1
ATOM 1509 C CA . GLU A 1 193 ? -17.956 -7.643 45.578 1.00 22.01 193 GLU B CA 1
ATOM 1510 C C . GLU A 1 193 ? -16.673 -8.436 45.797 1.00 20.59 193 GLU B C 1
ATOM 1511 O O . GLU A 1 193 ? -16.051 -8.315 46.854 1.00 20.94 193 GLU B O 1
ATOM 1517 N N . ASP A 1 194 ? -16.250 -9.237 44.825 1.00 20.03 194 ASP B N 1
ATOM 1518 C CA . ASP A 1 194 ? -15.042 -10.027 45.019 1.00 20.80 194 ASP B CA 1
ATOM 1519 C C . ASP A 1 194 ? -13.765 -9.281 44.645 1.00 18.46 194 ASP B C 1
ATOM 1520 O O . ASP A 1 194 ? -12.685 -9.875 44.735 1.00 21.20 194 ASP B O 1
ATOM 1525 N N . TYR A 1 195 ? -13.843 -8.003 44.252 1.00 19.64 195 TYR B N 1
ATOM 1526 C CA . TYR A 1 195 ? -12.663 -7.350 43.684 1.00 20.06 195 TYR B CA 1
ATOM 1527 C C . TYR A 1 195 ? -11.483 -7.352 44.653 1.00 18.04 195 TYR B C 1
ATOM 1528 O O . TYR A 1 195 ? -10.387 -7.804 44.309 1.00 18.52 195 TYR B O 1
ATOM 1537 N N . PHE A 1 196 ? -11.675 -6.827 45.866 1.00 16.96 196 PHE B N 1
ATOM 1538 C CA . PHE A 1 196 ? -10.526 -6.734 46.759 1.00 17.91 196 PHE B CA 1
ATOM 1539 C C . PHE A 1 196 ? -10.160 -8.086 47.363 1.00 19.91 196 PHE B C 1
ATOM 1540 O O . PHE A 1 196 ? -8.981 -8.326 47.646 1.00 20.82 196 PHE B O 1
ATOM 1548 N N . ILE A 1 197 ? -11.134 -8.988 47.530 1.00 18.78 197 ILE B N 1
ATOM 1549 C CA . ILE A 1 197 ? -10.824 -10.362 47.937 1.00 19.00 197 ILE B CA 1
ATOM 1550 C C . ILE A 1 197 ? -9.846 -10.998 46.958 1.00 20.28 197 ILE B C 1
ATOM 1551 O O . ILE A 1 197 ? -8.879 -11.661 47.357 1.00 20.80 197 ILE B O 1
ATOM 1556 N N . SER A 1 198 ? -10.114 -10.848 45.658 1.00 19.72 198 SER B N 1
ATOM 1557 C CA . SER A 1 198 ? -9.247 -11.472 44.666 1.00 21.43 198 SER B CA 1
ATOM 1558 C C . SER A 1 198 ? -7.892 -10.775 44.597 1.00 21.38 198 SER B C 1
ATOM 1559 O O . SER A 1 198 ? -6.864 -11.439 44.395 1.00 20.91 198 SER B O 1
ATOM 1562 N N . GLN A 1 199 ? -7.858 -9.448 44.777 1.00 19.36 199 GLN B N 1
ATOM 1563 C CA . GLN A 1 199 ? -6.572 -8.747 44.787 1.00 21.45 199 GLN B CA 1
ATOM 1564 C C . GLN A 1 199 ? -5.699 -9.232 45.936 1.00 20.50 199 GLN B C 1
ATOM 1565 O O . GLN A 1 199 ? -4.500 -9.481 45.772 1.00 20.52 199 GLN B O 1
ATOM 1571 N N . ILE A 1 200 ? -6.283 -9.339 47.122 1.00 20.92 200 ILE B N 1
ATOM 1572 C CA . ILE A 1 200 ? -5.506 -9.724 48.289 1.00 19.62 200 ILE B CA 1
ATOM 1573 C C . ILE A 1 200 ? -4.950 -11.132 48.119 1.00 21.65 200 ILE B C 1
ATOM 1574 O O . ILE A 1 200 ? -3.792 -11.410 48.459 1.00 22.89 200 ILE B O 1
ATOM 1579 N N . GLY A 1 201 ? -5.744 -12.026 47.553 1.00 22.23 201 GLY B N 1
ATOM 1580 C CA . GLY A 1 201 ? -5.226 -13.268 47.027 1.00 23.90 201 GLY B CA 1
ATOM 1581 C C . GLY A 1 201 ? -5.198 -14.404 48.027 1.00 28.56 201 GLY B C 1
ATOM 1582 O O . GLY A 1 201 ? -5.444 -14.245 49.225 1.00 28.41 201 GLY B O 1
ATOM 1583 N N . ASP A 1 202 ? -4.837 -15.574 47.490 1.00 34.32 202 ASP B N 1
ATOM 1584 C CA . ASP A 1 202 ? -4.808 -16.808 48.265 1.00 37.93 202 ASP B CA 1
ATOM 1585 C C . ASP A 1 202 ? -3.836 -16.713 49.436 1.00 34.41 202 ASP B C 1
ATOM 1586 O O . ASP A 1 202 ? -4.176 -17.069 50.568 1.00 39.15 202 ASP B O 1
ATOM 1591 N N . ARG A 1 203 ? -2.616 -16.238 49.181 1.00 36.00 203 ARG B N 1
ATOM 1592 C CA . ARG A 1 203 ? -1.551 -16.250 50.175 1.00 36.23 203 ARG B CA 1
ATOM 1593 C C . ARG A 1 203 ? -1.585 -15.032 51.087 1.00 30.92 203 ARG B C 1
ATOM 1594 O O . ARG A 1 203 ? -0.571 -14.713 51.713 1.00 34.03 203 ARG B O 1
ATOM 1602 N N . ALA A 1 204 ? -2.723 -14.350 51.153 1.00 24.19 204 ALA B N 1
ATOM 1603 C CA . ALA A 1 204 ? -2.847 -13.091 51.874 1.00 26.17 204 ALA B CA 1
ATOM 1604 C C . ALA A 1 204 ? -2.345 -13.193 53.307 1.00 25.74 204 ALA B C 1
ATOM 1605 O O . ALA A 1 204 ? -2.598 -14.177 53.999 1.00 24.10 204 ALA B O 1
ATOM 1607 N N . SER A 1 205 ? -1.692 -12.130 53.765 1.00 23.13 205 SER B N 1
ATOM 1608 C CA . SER A 1 205 ? -1.059 -12.120 55.076 1.00 23.75 205 SER B CA 1
ATOM 1609 C C . SER A 1 205 ? -2.072 -11.769 56.155 1.00 17.74 205 SER B C 1
ATOM 1610 O O . SER A 1 205 ? -2.974 -10.949 55.948 1.00 18.91 205 SER B O 1
ATOM 1613 N N . ALA A 1 206 ? -1.926 -12.412 57.310 1.00 15.52 206 ALA B N 1
ATOM 1614 C CA . ALA A 1 206 ? -2.608 -12.001 58.532 1.00 16.04 206 ALA B CA 1
ATOM 1615 C C . ALA A 1 206 ? -1.591 -12.035 59.656 1.00 16.35 206 ALA B C 1
ATOM 1616 O O . ALA A 1 206 ? -0.962 -13.071 59.896 1.00 16.79 206 ALA B O 1
ATOM 1618 N N . ILE A 1 207 ? -1.425 -10.906 60.332 1.00 14.47 207 ILE B N 1
ATOM 1619 C CA . ILE A 1 207 ? -0.460 -10.758 61.409 1.00 14.30 207 ILE B CA 1
ATOM 1620 C C . ILE A 1 207 ? -1.207 -10.244 62.630 1.00 13.56 207 ILE B C 1
ATOM 1621 O O . ILE A 1 207 ? -1.950 -9.263 62.532 1.00 15.14 207 ILE B O 1
ATOM 1626 N N . ALA A 1 208 ? -1.024 -10.917 63.766 1.00 13.99 208 ALA B N 1
ATOM 1627 C CA . ALA A 1 208 ? -1.594 -10.508 65.046 1.00 13.29 208 ALA B CA 1
ATOM 1628 C C . ALA A 1 208 ? -0.579 -9.677 65.819 1.00 14.19 208 ALA B C 1
ATOM 1629 O O . ALA A 1 208 ? 0.567 -10.101 66.010 1.00 15.67 208 ALA B O 1
ATOM 1631 N N . ARG A 1 209 ? -0.995 -8.505 66.284 1.00 12.88 209 ARG B N 1
ATOM 1632 C CA . ARG A 1 209 ? -0.122 -7.691 67.124 1.00 13.52 209 ARG B CA 1
ATOM 1633 C C . ARG A 1 209 ? -0.828 -7.414 68.442 1.00 14.12 209 ARG B C 1
ATOM 1634 O O . ARG A 1 209 ? -1.826 -6.682 68.473 1.00 12.89 209 ARG B O 1
ATOM 1642 N N . PHE A 1 210 ? -0.327 -8.026 69.527 1.00 11.97 210 PHE B N 1
ATOM 1643 C CA . PHE A 1 210 ? -0.819 -7.768 70.879 1.00 12.80 210 PHE B CA 1
ATOM 1644 C C . PHE A 1 210 ? -0.021 -6.617 71.469 1.00 14.64 210 PHE B C 1
ATOM 1645 O O . PHE A 1 210 ? 1.168 -6.773 71.756 1.00 13.86 210 PHE B O 1
ATOM 1653 N N . ASN A 1 211 ? -0.662 -5.461 71.640 1.00 12.66 211 ASN B N 1
ATOM 1654 C CA . ASN A 1 211 ? 0.000 -4.290 72.208 1.00 11.97 211 ASN B CA 1
ATOM 1655 C C . ASN A 1 211 ? -0.243 -4.204 73.705 1.00 12.99 211 ASN B C 1
ATOM 1656 O O . ASN A 1 211 ? -1.379 -4.366 74.163 1.00 15.23 211 ASN B O 1
ATOM 1661 N N . TYR A 1 212 ? 0.814 -3.894 74.458 1.00 13.21 212 TYR B N 1
ATOM 1662 C CA . TYR A 1 212 ? 0.715 -3.665 75.897 1.00 12.82 212 TYR B CA 1
ATOM 1663 C C . TYR A 1 212 ? 1.290 -2.287 76.201 1.00 13.66 212 TYR B C 1
ATOM 1664 O O . TYR A 1 212 ? 2.483 -2.054 75.995 1.00 14.95 212 TYR B O 1
ATOM 1673 N N . TYR A 1 213 ? 0.443 -1.370 76.678 1.00 12.75 213 TYR B N 1
ATOM 1674 C CA . TYR A 1 213 ? 0.892 -0.018 77.016 1.00 13.19 213 TYR B CA 1
ATOM 1675 C C . TYR A 1 213 ? 0.917 0.117 78.530 1.00 13.67 213 TYR B C 1
ATOM 1676 O O . TYR A 1 213 ? -0.154 0.192 79.145 1.00 15.23 213 TYR B O 1
ATOM 1685 N N . PRO A 1 214 ? 2.077 0.133 79.179 1.00 14.45 214 PRO B N 1
ATOM 1686 C CA . PRO A 1 214 ? 2.108 0.359 80.633 1.00 14.38 214 PRO B CA 1
ATOM 1687 C C . PRO A 1 214 ? 1.638 1.763 80.967 1.00 15.51 214 PRO B C 1
ATOM 1688 O O . PRO A 1 214 ? 1.694 2.663 80.117 1.00 15.01 214 PRO B O 1
ATOM 1692 N N . PRO A 1 215 ? 1.166 2.004 82.189 1.00 14.79 215 PRO B N 1
ATOM 1693 C CA . PRO A 1 215 ? 0.927 3.391 82.598 1.00 16.87 215 PRO B CA 1
ATOM 1694 C C . PRO A 1 215 ? 2.209 4.198 82.484 1.00 16.57 215 PRO B C 1
ATOM 1695 O O . PRO A 1 215 ? 3.317 3.664 82.575 1.00 16.85 215 PRO B O 1
ATOM 1699 N N . CYS A 1 216 ? 2.036 5.492 82.238 1.00 15.46 216 CYS B N 1
ATOM 1700 C CA . CYS A 1 216 ? 3.146 6.418 82.052 1.00 17.29 216 CYS B CA 1
ATOM 1701 C C . CYS A 1 216 ? 2.939 7.575 83.019 1.00 17.90 216 CYS B C 1
ATOM 1702 O O . CYS A 1 216 ? 1.841 8.154 83.041 1.00 16.36 216 CYS B O 1
ATOM 1705 N N . PRO A 1 217 ? 3.959 7.976 83.792 1.00 16.77 217 PRO B N 1
ATOM 1706 C CA . PRO A 1 217 ? 3.754 9.074 84.754 1.00 19.63 217 PRO B CA 1
ATOM 1707 C C . PRO A 1 217 ? 3.532 10.424 84.092 1.00 19.56 217 PRO B C 1
ATOM 1708 O O . PRO A 1 217 ? 2.969 11.324 84.731 1.00 18.36 217 PRO B O 1
ATOM 1712 N N . ARG A 1 218 ? 3.930 10.584 82.831 1.00 17.07 218 ARG B N 1
ATOM 1713 C CA . ARG A 1 218 ? 3.828 11.855 82.118 1.00 16.56 218 ARG B CA 1
ATOM 1714 C C . ARG A 1 218 ? 3.329 11.590 80.709 1.00 17.24 218 ARG B C 1
ATOM 1715 O O . ARG A 1 218 ? 4.100 11.618 79.748 1.00 17.56 218 ARG B O 1
ATOM 1723 N N . PRO A 1 219 ? 2.028 11.325 80.551 1.00 18.57 219 PRO B N 1
ATOM 1724 C CA . PRO A 1 219 ? 1.491 11.034 79.211 1.00 17.68 219 PRO B CA 1
ATOM 1725 C C . PRO A 1 219 ? 1.670 12.173 78.221 1.00 17.47 219 PRO B C 1
ATOM 1726 O O . PRO A 1 219 ? 1.579 11.941 77.012 1.00 19.55 219 PRO B O 1
ATOM 1730 N N . ASP A 1 220 ? 1.972 13.384 78.684 1.00 18.89 220 ASP B N 1
ATOM 1731 C CA . ASP A 1 220 ? 2.211 14.492 77.777 1.00 17.08 220 ASP B CA 1
ATOM 1732 C C . ASP A 1 220 ? 3.564 14.406 77.077 1.00 19.01 220 ASP B C 1
ATOM 1733 O O . ASP A 1 220 ? 3.779 15.138 76.104 1.00 20.11 220 ASP B O 1
ATOM 1738 N N . LEU A 1 221 ? 4.471 13.527 77.525 1.00 17.84 221 LEU B N 1
ATOM 1739 C CA . LEU A 1 221 ? 5.845 13.529 77.034 1.00 17.83 221 LEU B CA 1
ATOM 1740 C C . LEU A 1 221 ? 6.155 12.430 76.025 1.00 16.33 221 LEU B C 1
ATOM 1741 O O . LEU A 1 221 ? 7.246 12.445 75.453 1.00 17.82 221 LEU B O 1
ATOM 1746 N N . VAL A 1 222 ? 5.258 11.460 75.832 1.00 16.81 222 VAL B N 1
ATOM 1747 C CA . VAL A 1 222 ? 5.568 10.236 75.100 1.00 15.62 222 VAL B CA 1
ATOM 1748 C C . VAL A 1 222 ? 4.388 9.867 74.208 1.00 15.99 222 VAL B C 1
ATOM 1749 O O . VAL A 1 222 ? 3.284 10.391 74.347 1.00 16.12 222 VAL B O 1
ATOM 1753 N N . PHE A 1 223 ? 4.627 8.926 73.293 1.00 16.08 223 PHE B N 1
ATOM 1754 C CA . PHE A 1 223 ? 3.546 8.223 72.614 1.00 15.03 223 PHE B CA 1
ATOM 1755 C C . PHE A 1 223 ? 3.512 6.777 73.073 1.00 15.73 223 PHE B C 1
ATOM 1756 O O . PHE A 1 223 ? 4.563 6.153 73.244 1.00 16.96 223 PHE B O 1
ATOM 1764 N N . GLY A 1 224 ? 2.292 6.245 73.231 1.00 14.49 224 GLY B N 1
ATOM 1765 C CA . GLY A 1 224 ? 2.124 4.803 73.381 1.00 14.84 224 GLY B CA 1
ATOM 1766 C C . GLY A 1 224 ? 2.501 4.062 72.111 1.00 16.57 224 GLY B C 1
ATOM 1767 O O . GLY A 1 224 ? 3.304 3.124 72.133 1.00 15.99 224 GLY B O 1
ATOM 1768 N N . ILE A 1 225 ? 1.918 4.460 70.991 1.00 14.48 225 ILE B N 1
ATOM 1769 C CA . ILE A 1 225 ? 2.428 4.098 69.671 1.00 14.93 225 ILE B CA 1
ATOM 1770 C C . ILE A 1 225 ? 2.428 5.372 68.839 1.00 16.56 225 ILE B C 1
ATOM 1771 O O . ILE A 1 225 ? 1.469 6.158 68.887 1.00 15.89 225 ILE B O 1
ATOM 1776 N N . LYS A 1 226 ? 3.543 5.629 68.160 1.00 15.25 226 LYS B N 1
ATOM 1777 C CA . LYS A 1 226 ? 3.724 6.892 67.458 1.00 15.27 226 LYS B CA 1
ATOM 1778 C C . LYS A 1 226 ? 2.772 7.008 66.266 1.00 16.37 226 LYS B C 1
ATOM 1779 O O . LYS A 1 226 ? 2.228 6.007 65.784 1.00 16.73 226 LYS B O 1
ATOM 1785 N N . PRO A 1 227 ? 2.534 8.229 65.789 1.00 15.64 227 PRO B N 1
ATOM 1786 C CA . PRO A 1 227 ? 1.732 8.405 64.572 1.00 16.68 227 PRO B CA 1
ATOM 1787 C C . PRO A 1 227 ? 2.229 7.530 63.426 1.00 16.59 227 PRO B C 1
ATOM 1788 O O . PRO A 1 227 ? 3.423 7.501 63.100 1.00 17.17 227 PRO B O 1
ATOM 1792 N N . HIS A 1 228 ? 1.304 6.784 62.832 1.00 14.52 228 HIS B N 1
ATOM 1793 C CA . HIS A 1 228 ? 1.644 5.908 61.723 1.00 15.37 228 HIS B CA 1
ATOM 1794 C C . HIS A 1 228 ? 0.369 5.600 60.968 1.00 16.01 228 HIS B C 1
ATOM 1795 O O . HIS A 1 228 ? -0.724 5.789 61.486 1.00 15.43 228 HIS B O 1
ATOM 1802 N N . SER A 1 229 ? 0.519 5.097 59.751 1.00 15.19 229 SER B N 1
ATOM 1803 C CA . SER A 1 229 ? -0.566 4.375 59.102 1.00 13.09 229 SER B CA 1
ATOM 1804 C C . SER A 1 229 ? -0.136 2.927 58.959 1.00 16.20 229 SER B C 1
ATOM 1805 O O . SER A 1 229 ? 1.063 2.623 58.912 1.00 16.19 229 SER B O 1
ATOM 1808 N N . ASP A 1 230 ? -1.116 2.028 58.946 1.00 14.92 230 ASP B N 1
ATOM 1809 C CA . ASP A 1 230 ? -0.808 0.614 58.778 1.00 13.91 230 ASP B CA 1
ATOM 1810 C C . ASP A 1 230 ? -0.525 0.338 57.300 1.00 13.52 230 ASP B C 1
ATOM 1811 O O . ASP A 1 230 ? -1.065 1.002 56.420 1.00 15.54 230 ASP B O 1
ATOM 1816 N N . GLY A 1 231 ? 0.355 -0.632 57.030 1.00 15.63 231 GLY B N 1
ATOM 1817 C CA . GLY A 1 231 ? 0.822 -0.788 55.658 1.00 15.33 231 GLY B CA 1
ATOM 1818 C C . GLY A 1 231 ? -0.031 -1.667 54.765 1.00 16.44 231 GLY B C 1
ATOM 1819 O O . GLY A 1 231 ? 0.089 -1.578 53.532 1.00 16.64 231 GLY B O 1
ATOM 1820 N N . GLY A 1 232 ? -0.875 -2.514 55.337 1.00 15.52 232 GLY B N 1
ATOM 1821 C CA . GLY A 1 232 ? -1.595 -3.529 54.578 1.00 16.42 232 GLY B CA 1
ATOM 1822 C C . GLY A 1 232 ? -2.894 -3.031 53.976 1.00 14.96 232 GLY B C 1
ATOM 1823 O O . GLY A 1 232 ? -3.022 -1.865 53.581 1.00 15.36 232 GLY B O 1
ATOM 1824 N N . ALA A 1 233 ? -3.863 -3.940 53.872 1.00 14.66 233 ALA B N 1
ATOM 1825 C CA . ALA A 1 233 ? -5.144 -3.617 53.258 1.00 14.49 233 ALA B CA 1
ATOM 1826 C C . ALA A 1 233 ? -6.159 -3.127 54.281 1.00 15.53 233 ALA B C 1
ATOM 1827 O O . ALA A 1 233 ? -6.714 -2.033 54.133 1.00 16.56 233 ALA B O 1
ATOM 1829 N N . VAL A 1 234 ? -6.401 -3.911 55.329 1.00 15.45 234 VAL B N 1
ATOM 1830 C CA . VAL A 1 234 ? -7.342 -3.501 56.362 1.00 15.21 234 VAL B CA 1
ATOM 1831 C C . VAL A 1 234 ? -6.884 -4.084 57.684 1.00 14.38 234 VAL B C 1
ATOM 1832 O O . VAL A 1 234 ? -6.299 -5.171 57.736 1.00 15.59 234 VAL B O 1
ATOM 1836 N N . THR A 1 235 ? -7.171 -3.355 58.755 1.00 12.20 235 THR B N 1
ATOM 1837 C CA . THR A 1 235 ? -6.860 -3.754 60.124 1.00 13.02 235 THR B CA 1
ATOM 1838 C C . THR A 1 235 ? -8.149 -3.872 60.918 1.00 12.84 235 THR B C 1
ATOM 1839 O O . THR A 1 235 ? -9.011 -2.997 60.827 1.00 15.59 235 THR B O 1
ATOM 1843 N N . ILE A 1 236 ? -8.260 -4.942 61.709 1.00 13.53 236 ILE B N 1
ATOM 1844 C CA . ILE A 1 236 ? -9.367 -5.138 62.638 1.00 15.55 236 ILE B CA 1
ATOM 1845 C C . ILE A 1 236 ? -8.779 -5.047 64.039 1.00 14.92 236 ILE B C 1
ATOM 1846 O O . ILE A 1 236 ? -7.894 -5.839 64.389 1.00 13.86 236 ILE B O 1
ATOM 1851 N N . LEU A 1 237 ? -9.258 -4.086 64.835 1.00 14.11 237 LEU B N 1
ATOM 1852 C CA . LEU A 1 237 ? -8.653 -3.735 66.118 1.00 13.37 237 LEU B CA 1
ATOM 1853 C C . LEU A 1 237 ? -9.615 -3.975 67.269 1.00 15.55 237 LEU B C 1
ATOM 1854 O O . LEU A 1 237 ? -10.765 -3.532 67.221 1.00 16.00 237 LEU B O 1
ATOM 1859 N N . LEU A 1 238 ? -9.128 -4.660 68.307 1.00 13.78 238 LEU B N 1
ATOM 1860 C CA . LEU A 1 238 ? -9.851 -4.893 69.552 1.00 15.29 238 LEU B CA 1
ATOM 1861 C C . LEU A 1 238 ? -9.102 -4.210 70.689 1.00 15.35 238 LEU B C 1
ATOM 1862 O O . LEU A 1 238 ? -7.898 -4.433 70.866 1.00 14.53 238 LEU B O 1
ATOM 1867 N N . VAL A 1 239 ? -9.800 -3.380 71.460 1.00 15.13 239 VAL B N 1
ATOM 1868 C CA . VAL A 1 239 ? -9.207 -2.699 72.616 1.00 16.43 239 VAL B CA 1
ATOM 1869 C C . VAL A 1 239 ? -9.863 -3.250 73.871 1.00 18.03 239 VAL B C 1
ATOM 1870 O O . VAL A 1 239 ? -11.083 -3.135 74.031 1.00 18.70 239 VAL B O 1
ATOM 1874 N N . ASP A 1 240 ? -9.069 -3.849 74.764 1.00 15.87 240 ASP B N 1
ATOM 1875 C CA . ASP A 1 240 ? -9.656 -4.485 75.939 1.00 17.27 240 ASP B CA 1
ATOM 1876 C C . ASP A 1 240 ? -10.314 -3.437 76.827 1.00 19.31 240 ASP B C 1
ATOM 1877 O O . ASP A 1 240 ? -9.728 -2.387 77.115 1.00 18.56 240 ASP B O 1
ATOM 1882 N N . LYS A 1 241 ? -11.558 -3.713 77.214 1.00 20.49 241 LYS B N 1
ATOM 1883 C CA . LYS A 1 241 ? -12.357 -2.859 78.095 1.00 21.07 241 LYS B CA 1
ATOM 1884 C C . LYS A 1 241 ? -12.494 -1.430 77.578 1.00 21.98 241 LYS B C 1
ATOM 1885 O O . LYS A 1 241 ? -12.786 -0.516 78.359 1.00 22.94 241 LYS B O 1
ATOM 1891 N N . ASP A 1 242 ? -12.288 -1.216 76.274 1.00 21.48 242 ASP B N 1
ATOM 1892 C CA . ASP A 1 242 ? -12.493 0.094 75.640 1.00 23.93 242 ASP B CA 1
ATOM 1893 C C . ASP A 1 242 ? -11.680 1.206 76.302 1.00 22.69 242 ASP B C 1
ATOM 1894 O O . ASP A 1 242 ? -12.124 2.359 76.355 1.00 24.67 242 ASP B O 1
ATOM 1899 N N . VAL A 1 243 ? -10.484 0.888 76.799 1.00 20.81 243 VAL B N 1
ATOM 1900 C CA . VAL A 1 243 ? -9.652 1.891 77.460 1.00 19.68 243 VAL B CA 1
ATOM 1901 C C . VAL A 1 243 ? -9.207 2.935 76.446 1.00 22.75 243 VAL B C 1
ATOM 1902 O O . VAL A 1 243 ? -8.749 2.603 75.344 1.00 20.73 243 VAL B O 1
ATOM 1906 N N . GLY A 1 244 ? -9.359 4.210 76.806 1.00 21.19 244 GLY B N 1
ATOM 1907 C CA . GLY A 1 244 ? -9.028 5.274 75.883 1.00 17.83 244 GLY B CA 1
ATOM 1908 C C . GLY A 1 244 ? -7.544 5.354 75.585 1.00 19.96 244 GLY B C 1
ATOM 1909 O O . GLY A 1 244 ? -6.695 4.867 76.330 1.00 20.21 244 GLY B O 1
ATOM 1910 N N . GLY A 1 245 ? -7.239 5.978 74.449 1.00 18.36 245 GLY B N 1
ATOM 1911 C CA . GLY A 1 245 ? -5.865 6.185 74.039 1.00 16.94 245 GLY B CA 1
ATOM 1912 C C . GLY A 1 245 ? -5.710 6.365 72.540 1.00 15.18 245 GLY B C 1
ATOM 1913 O O . GLY A 1 245 ? -4.853 7.139 72.103 1.00 15.53 245 GLY B O 1
ATOM 1914 N N . LEU A 1 246 ? -6.531 5.672 71.746 1.00 14.20 246 LEU B N 1
ATOM 1915 C CA . LEU A 1 246 ? -6.402 5.731 70.296 1.00 13.40 246 LEU B CA 1
ATOM 1916 C C . LEU A 1 246 ? -6.920 7.056 69.760 1.00 15.72 246 LEU B C 1
ATOM 1917 O O . LEU A 1 246 ? -8.007 7.506 70.139 1.00 18.09 246 LEU B O 1
ATOM 1922 N N . GLN A 1 247 ? -6.142 7.671 68.872 1.00 15.03 247 GLN B N 1
ATOM 1923 C CA . GLN A 1 247 ? -6.499 8.930 68.225 1.00 14.64 247 GLN B CA 1
ATOM 1924 C C . GLN A 1 247 ? -6.206 8.831 66.735 1.00 16.28 247 GLN B C 1
ATOM 1925 O O . GLN A 1 247 ? -5.334 8.068 66.315 1.00 16.07 247 GLN B O 1
ATOM 1931 N N . VAL A 1 248 ? -6.923 9.628 65.935 1.00 14.94 248 VAL B N 1
ATOM 1932 C CA . VAL A 1 248 ? -6.798 9.600 64.482 1.00 13.65 248 VAL B CA 1
ATOM 1933 C C . VAL A 1 248 ? -6.633 11.028 63.976 1.00 16.26 248 VAL B C 1
ATOM 1934 O O . VAL A 1 248 ? -7.196 11.974 64.541 1.00 17.78 248 VAL B O 1
ATOM 1938 N N . GLN A 1 249 ? -5.818 11.183 62.945 1.00 17.50 249 GLN B N 1
ATOM 1939 C CA . GLN A 1 249 ? -5.516 12.494 62.394 1.00 17.87 249 GLN B CA 1
ATOM 1940 C C . GLN A 1 249 ? -6.365 12.759 61.157 1.00 18.51 249 GLN B C 1
ATOM 1941 O O . GLN A 1 249 ? -6.544 11.885 60.304 1.00 19.41 249 GLN B O 1
ATOM 1947 N N . LYS A 1 250 ? -6.891 13.979 61.064 1.00 22.09 250 LYS B N 1
ATOM 1948 C CA . LYS A 1 250 ? -7.636 14.384 59.879 1.00 21.81 250 LYS B CA 1
ATOM 1949 C C . LYS A 1 250 ? -7.379 15.864 59.660 1.00 20.90 250 LYS B C 1
ATOM 1950 O O . LYS A 1 250 ? -7.644 16.672 60.556 1.00 23.99 250 LYS B O 1
ATOM 1956 N N . ASP A 1 251 ? -6.860 16.199 58.479 1.00 25.34 251 ASP B N 1
ATOM 1957 C CA . ASP A 1 251 ? -6.520 17.580 58.138 1.00 29.64 251 ASP B CA 1
ATOM 1958 C C . ASP A 1 251 ? -5.654 18.215 59.226 1.00 29.36 251 ASP B C 1
ATOM 1959 O O . ASP A 1 251 ? -5.873 19.352 59.649 1.00 29.51 251 ASP B O 1
ATOM 1964 N N . GLY A 1 252 ? -4.666 17.454 59.703 1.00 26.18 252 GLY B N 1
ATOM 1965 C CA . GLY A 1 252 ? -3.708 17.958 60.667 1.00 28.12 252 GLY B CA 1
ATOM 1966 C C . GLY A 1 252 ? -4.186 18.062 62.100 1.00 29.16 252 GLY B C 1
ATOM 1967 O O . GLY A 1 252 ? -3.415 18.513 62.953 1.00 35.93 252 GLY B O 1
ATOM 1968 N N . VAL A 1 253 ? -5.426 17.686 62.395 1.00 22.88 253 VAL B N 1
ATOM 1969 C CA . VAL A 1 253 ? -5.980 17.751 63.741 1.00 22.86 253 VAL B CA 1
ATOM 1970 C C . VAL A 1 253 ? -6.088 16.334 64.287 1.00 19.96 253 VAL B C 1
ATOM 1971 O O . VAL A 1 253 ? -6.448 15.410 63.552 1.00 20.80 253 VAL B O 1
ATOM 1975 N N . TRP A 1 254 ? -5.793 16.167 65.572 1.00 21.89 254 TRP B N 1
ATOM 1976 C CA . TRP A 1 254 ? -5.903 14.868 66.228 1.00 18.66 254 TRP B CA 1
ATOM 1977 C C . TRP A 1 254 ? -7.241 14.758 66.943 1.00 21.35 254 TRP B C 1
ATOM 1978 O O . TRP A 1 254 ? -7.624 15.654 67.705 1.00 23.90 254 TRP B O 1
ATOM 1989 N N . TYR A 1 255 ? -7.944 13.655 66.696 1.00 17.88 255 TYR B N 1
ATOM 1990 C CA . TYR A 1 255 ? -9.257 13.387 67.266 1.00 19.26 255 TYR B CA 1
ATOM 1991 C C . TYR A 1 255 ? -9.263 12.091 68.068 1.00 19.99 255 TYR B C 1
ATOM 1992 O O . TYR A 1 255 ? -8.671 11.089 67.661 1.00 19.07 255 TYR B O 1
ATOM 2001 N N . THR A 1 256 ? -9.963 12.107 69.196 1.00 19.53 256 THR B N 1
ATOM 2002 C CA . THR A 1 256 ? -10.179 10.887 69.961 1.00 19.34 256 THR B CA 1
ATOM 2003 C C . THR A 1 256 ? -11.041 9.925 69.150 1.00 20.52 256 THR B C 1
ATOM 2004 O O . THR A 1 256 ? -12.089 10.313 68.630 1.00 21.14 256 THR B O 1
ATOM 2008 N N . VAL A 1 257 ? -10.592 8.677 69.005 1.00 17.61 257 VAL B N 1
ATOM 2009 C CA . VAL A 1 257 ? -11.445 7.660 68.392 1.00 20.29 257 VAL B CA 1
ATOM 2010 C C . VAL A 1 257 ? -12.399 7.164 69.468 1.00 20.50 257 VAL B C 1
ATOM 2011 O O . VAL A 1 257 ? -11.952 6.635 70.499 1.00 19.37 257 VAL B O 1
ATOM 2015 N N . PRO A 1 258 ? -13.707 7.332 69.287 1.00 22.15 258 PRO B N 1
ATOM 2016 C CA . PRO A 1 258 ? -14.645 7.003 70.361 1.00 26.22 258 PRO B CA 1
ATOM 2017 C C . PRO A 1 258 ? -14.712 5.505 70.597 1.00 23.50 258 PRO B C 1
ATOM 2018 O O . PRO A 1 258 ? -14.310 4.693 69.766 1.00 24.80 258 PRO B O 1
ATOM 2022 N N . SER A 1 259 ? -15.231 5.152 71.759 1.00 31.05 259 SER B N 1
ATOM 2023 C CA . SER A 1 259 ? -15.430 3.758 72.115 1.00 33.28 259 SER B CA 1
ATOM 2024 C C . SER A 1 259 ? -16.917 3.456 72.210 1.00 32.64 259 SER B C 1
ATOM 2025 O O . SER A 1 259 ? -17.740 4.346 72.449 1.00 31.63 259 SER B O 1
ATOM 2028 N N . MET A 1 260 ? -17.252 2.191 71.975 1.00 31.35 260 MET B N 1
ATOM 2029 C CA . MET A 1 260 ? -18.571 1.637 72.193 1.00 32.19 260 MET B CA 1
ATOM 2030 C C . MET A 1 260 ? -18.324 0.239 72.724 1.00 33.23 260 MET B C 1
ATOM 2031 O O . MET A 1 260 ? -17.438 -0.464 72.217 1.00 27.49 260 MET B O 1
ATOM 2036 N N . PRO A 1 261 ? -19.079 -0.196 73.727 1.00 31.92 261 PRO B N 1
ATOM 2037 C CA . PRO A 1 261 ? -18.849 -1.533 74.281 1.00 30.38 261 PRO B CA 1
ATOM 2038 C C . PRO A 1 261 ? -19.102 -2.624 73.245 1.00 29.68 261 PRO B C 1
ATOM 2039 O O . PRO A 1 261 ? -20.009 -2.529 72.413 1.00 31.47 261 PRO B O 1
ATOM 2043 N N . HIS A 1 262 ? -18.247 -3.644 73.285 1.00 28.39 262 HIS B N 1
ATOM 2044 C CA . HIS A 1 262 ? -18.383 -4.838 72.447 1.00 29.93 262 HIS B CA 1
ATOM 2045 C C . HIS A 1 262 ? -18.285 -4.514 70.957 1.00 27.78 262 HIS B C 1
ATOM 2046 O O . HIS A 1 262 ? -18.933 -5.157 70.129 1.00 30.73 262 HIS B O 1
ATOM 2053 N N . THR A 1 263 ? -17.496 -3.507 70.592 1.00 22.54 263 THR B N 1
ATOM 2054 C CA . THR A 1 263 ? -17.273 -3.193 69.189 1.00 19.59 263 THR B CA 1
ATOM 2055 C C . THR A 1 263 ? -15.829 -3.465 68.805 1.00 20.64 263 THR B C 1
ATOM 2056 O O . THR A 1 263 ? -14.948 -3.621 69.655 1.00 22.57 263 THR B O 1
ATOM 2060 N N . LEU A 1 264 ? -15.615 -3.552 67.499 1.00 17.83 264 LEU B N 1
ATOM 2061 C CA . LEU A 1 264 ? -14.282 -3.575 66.925 1.00 17.09 264 LEU B CA 1
ATOM 2062 C C . LEU A 1 264 ? -14.063 -2.288 66.144 1.00 16.27 264 LEU B C 1
ATOM 2063 O O . LEU A 1 264 ? -15.009 -1.569 65.804 1.00 19.40 264 LEU B O 1
ATOM 2068 N N . LEU A 1 265 ? -12.802 -1.997 65.850 1.00 15.87 265 LEU B N 1
ATOM 2069 C CA . LEU A 1 265 ? -12.471 -0.873 64.986 1.00 18.24 265 LEU B CA 1
ATOM 2070 C C . LEU A 1 265 ? -11.843 -1.396 63.700 1.00 17.92 265 LEU B C 1
ATOM 2071 O O . LEU A 1 265 ? -10.960 -2.261 63.740 1.00 17.16 265 LEU B O 1
ATOM 2076 N N . VAL A 1 266 ? -12.305 -0.882 62.565 1.00 15.60 266 VAL B N 1
ATOM 2077 C CA . VAL A 1 266 ? -11.806 -1.268 61.245 1.00 14.90 266 VAL B CA 1
ATOM 2078 C C . VAL A 1 266 ? -11.133 -0.037 60.661 1.00 14.07 266 VAL B C 1
ATOM 2079 O O . VAL A 1 266 ? -11.741 1.038 60.617 1.00 16.68 266 VAL B O 1
ATOM 2083 N N . ASN A 1 267 ? -9.863 -0.162 60.265 1.00 14.53 267 ASN B N 1
ATOM 2084 C CA . ASN A 1 267 ? -9.227 0.929 59.539 1.00 14.96 267 ASN B CA 1
ATOM 2085 C C . ASN A 1 267 ? -8.521 0.420 58.288 1.00 14.73 267 ASN B C 1
ATOM 2086 O O . ASN A 1 267 ? -8.119 -0.743 58.200 1.00 16.02 267 ASN B O 1
ATOM 2091 N N . LEU A 1 268 ? -8.409 1.301 57.295 1.00 14.72 268 LEU B N 1
ATOM 2092 C CA . LEU A 1 268 ? -7.746 0.948 56.053 1.00 14.93 268 LEU B CA 1
ATOM 2093 C C . LEU A 1 268 ? -6.242 1.085 56.209 1.00 16.09 268 LEU B C 1
ATOM 2094 O O . LEU A 1 268 ? -5.753 1.821 57.063 1.00 16.52 268 LEU B O 1
ATOM 2099 N N . GLY A 1 269 ? -5.505 0.347 55.378 1.00 14.97 269 GLY B N 1
ATOM 2100 C CA . GLY A 1 269 ? -4.064 0.457 55.316 1.00 14.74 269 GLY B CA 1
ATOM 2101 C C . GLY A 1 269 ? -3.603 1.015 53.975 1.00 15.43 269 GLY B C 1
ATOM 2102 O O . GLY A 1 269 ? -4.389 1.208 53.042 1.00 16.10 269 GLY B O 1
ATOM 2103 N N . ASP A 1 270 ? -2.285 1.264 53.899 1.00 13.61 270 ASP B N 1
ATOM 2104 C CA . ASP A 1 270 ? -1.711 1.946 52.736 1.00 14.61 270 ASP B CA 1
ATOM 2105 C C . ASP A 1 270 ? -1.941 1.163 51.449 1.00 14.76 270 ASP B C 1
ATOM 2106 O O . ASP A 1 270 ? -2.104 1.757 50.371 1.00 14.83 270 A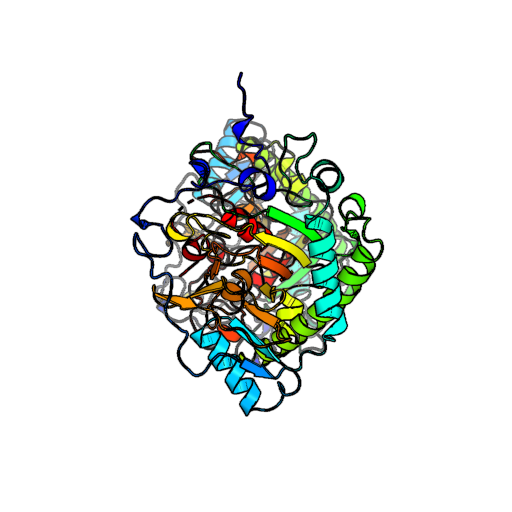SP B O 1
ATOM 2111 N N . SER A 1 271 ? -1.886 -0.169 51.521 1.00 14.94 271 SER B N 1
ATOM 2112 C CA . SER A 1 271 ? -2.044 -0.968 50.308 1.00 13.09 271 SER B CA 1
ATOM 2113 C C . SER A 1 271 ? -3.430 -0.766 49.715 1.00 15.60 271 SER B C 1
ATOM 2114 O O . SER A 1 271 ? -3.599 -0.743 48.486 1.00 15.13 271 SER B O 1
ATOM 2117 N N . MET A 1 272 ? -4.434 -0.621 50.578 1.00 14.73 272 MET B N 1
ATOM 2118 C CA . MET A 1 272 ? -5.775 -0.317 50.107 1.00 15.76 272 MET B CA 1
ATOM 2119 C C . MET A 1 272 ? -5.850 1.088 49.533 1.00 16.71 272 MET B C 1
ATOM 2120 O O . MET A 1 272 ? -6.541 1.312 48.537 1.00 16.33 272 MET B O 1
ATOM 2125 N N . GLU A 1 273 ? -5.161 2.054 50.153 1.00 15.48 273 GLU B N 1
ATOM 2126 C CA . GLU A 1 273 ? -5.163 3.394 49.587 1.00 15.89 273 GLU B CA 1
ATOM 2127 C C . GLU A 1 273 ? -4.699 3.368 48.130 1.00 15.29 273 GLU B C 1
ATOM 2128 O O . GLU A 1 273 ? -5.286 4.044 47.275 1.00 17.08 273 GLU B O 1
ATOM 2134 N N . ILE A 1 274 ? -3.664 2.580 47.817 1.00 14.97 274 ILE B N 1
ATOM 2135 C CA . ILE A 1 274 ? -3.215 2.483 46.422 1.00 15.67 274 ILE B CA 1
ATOM 2136 C C . ILE A 1 274 ? -4.271 1.786 45.567 1.00 15.75 274 ILE B C 1
ATOM 2137 O O . ILE A 1 274 ? -4.646 2.270 44.483 1.00 17.13 274 ILE B O 1
ATOM 2142 N N . MET A 1 275 ? -4.767 0.635 46.038 1.00 15.84 275 MET B N 1
ATOM 2143 C CA . MET A 1 275 ? -5.675 -0.172 45.224 1.00 16.71 275 MET B CA 1
ATOM 2144 C C . MET A 1 275 ? -6.958 0.573 44.883 1.00 17.74 275 MET B C 1
ATOM 2145 O O . MET A 1 275 ? -7.539 0.340 43.820 1.00 19.09 275 MET B O 1
ATOM 2150 N N . ASN A 1 276 ? -7.441 1.440 45.770 1.00 15.79 276 ASN B N 1
ATOM 2151 C CA . ASN A 1 276 ? -8.677 2.153 45.494 1.00 17.34 276 ASN B CA 1
ATOM 2152 C C . ASN A 1 276 ? -8.423 3.592 45.045 1.00 18.77 276 ASN B C 1
ATOM 2153 O O . ASN A 1 276 ? -9.332 4.424 45.087 1.00 18.30 276 ASN B O 1
ATOM 2158 N N . ASN A 1 277 ? -7.209 3.878 44.562 1.00 16.15 277 ASN B N 1
ATOM 2159 C CA . ASN A 1 277 ? -6.868 5.163 43.946 1.00 17.38 277 ASN B CA 1
ATOM 2160 C C . ASN A 1 277 ? -7.083 6.347 44.885 1.00 19.50 277 ASN B C 1
ATOM 2161 O O . ASN A 1 277 ? -7.339 7.474 44.444 1.00 18.84 277 ASN B O 1
ATOM 2166 N N . GLY A 1 278 ? -6.973 6.120 46.186 1.00 16.61 278 GLY B N 1
ATOM 2167 C CA . GLY A 1 278 ? -7.101 7.214 47.124 1.00 19.33 278 GLY B CA 1
ATOM 2168 C C . GLY A 1 278 ? -8.504 7.727 47.349 1.00 19.67 278 GLY B C 1
ATOM 2169 O O . GLY A 1 278 ? -8.668 8.726 48.059 1.00 21.52 278 GLY B O 1
ATOM 2170 N N . ILE A 1 279 ? -9.525 7.071 46.795 1.00 18.54 279 ILE B N 1
ATOM 2171 C CA . ILE A 1 279 ? -10.896 7.484 47.088 1.00 19.67 279 ILE B CA 1
ATOM 2172 C C . ILE A 1 279 ? -11.142 7.422 48.589 1.00 20.36 279 ILE B C 1
ATOM 2173 O O . ILE A 1 279 ? -11.674 8.363 49.190 1.00 24.08 279 ILE B O 1
ATOM 2178 N N . PHE A 1 280 ? -10.721 6.329 49.215 1.00 18.37 280 PHE B N 1
ATOM 2179 C CA . PHE A 1 280 ? -10.588 6.235 50.661 1.00 19.47 280 PHE B CA 1
ATOM 2180 C C . PHE A 1 280 ? -9.102 6.199 51.001 1.00 19.76 280 PHE B C 1
ATOM 2181 O O . PHE A 1 280 ? -8.307 5.610 50.262 1.00 23.63 280 PHE B O 1
ATOM 2189 N N . LYS A 1 281 ? -8.717 6.823 52.110 1.00 19.01 281 LYS B N 1
ATOM 2190 C CA . LYS A 1 281 ? -7.301 6.892 52.434 1.00 18.37 281 LYS B CA 1
ATOM 2191 C C . LYS A 1 281 ? -6.982 6.096 53.694 1.00 18.31 281 LYS B C 1
ATOM 2192 O O . LYS A 1 281 ? -7.860 5.745 54.484 1.00 20.51 281 LYS B O 1
ATOM 2198 N N . SER A 1 282 ? -5.702 5.780 53.828 1.00 15.59 282 SER B N 1
ATOM 2199 C CA . SER A 1 282 ? -5.194 5.074 55.001 1.00 15.93 282 SER B CA 1
ATOM 2200 C C . SER A 1 282 ? -4.980 6.068 56.135 1.00 15.59 282 SER B C 1
ATOM 2201 O O . SER A 1 282 ? -4.125 6.952 56.014 1.00 18.99 282 SER B O 1
ATOM 2204 N N . PRO A 1 283 ? -5.709 5.960 57.245 1.00 14.45 283 PRO B N 1
ATOM 2205 C CA . PRO A 1 283 ? -5.621 6.994 58.280 1.00 16.27 283 PRO B CA 1
ATOM 2206 C C . PRO A 1 283 ? -4.389 6.877 59.160 1.00 14.98 283 PRO B C 1
ATOM 2207 O O . PRO A 1 283 ? -3.987 5.780 59.579 1.00 14.43 283 PRO B O 1
ATOM 2211 N N . VAL A 1 284 ? -3.800 8.032 59.446 1.00 16.87 284 VAL B N 1
ATOM 2212 C CA . VAL A 1 284 ? -2.716 8.135 60.420 1.00 14.67 284 VAL B CA 1
ATOM 2213 C C . VAL A 1 284 ? -3.316 8.122 61.817 1.00 16.79 284 VAL B C 1
ATOM 2214 O O . VAL A 1 284 ? -4.268 8.860 62.112 1.00 15.78 284 VAL B O 1
ATOM 2218 N N . HIS A 1 285 ? -2.796 7.244 62.670 1.00 13.06 285 HIS B N 1
ATOM 2219 C CA . HIS A 1 285 ? -3.348 7.109 64.009 1.00 15.80 285 HIS B CA 1
ATOM 2220 C C . HIS A 1 285 ? -2.207 6.939 65.010 1.00 14.71 285 HIS B C 1
ATOM 2221 O O . HIS A 1 285 ? -1.061 6.692 64.636 1.00 14.88 285 HIS B O 1
ATOM 2228 N N . ARG A 1 286 ? -2.522 7.118 66.292 1.00 14.63 286 ARG B N 1
ATOM 2229 C CA . ARG A 1 286 ? -1.537 7.027 67.366 1.00 14.47 286 ARG B CA 1
ATOM 2230 C C . ARG A 1 286 ? -2.267 6.652 68.646 1.00 16.21 286 ARG B C 1
ATOM 2231 O O . ARG A 1 286 ? -3.500 6.706 68.720 1.00 14.12 286 ARG B O 1
ATOM 2239 N N . VAL A 1 287 ? -1.498 6.259 69.662 1.00 15.03 287 VAL B N 1
ATOM 2240 C CA . VAL A 1 287 ? -2.046 5.986 70.988 1.00 16.21 287 VAL B CA 1
ATOM 2241 C C . VAL A 1 287 ? -1.308 6.840 72.002 1.00 16.14 287 VAL B C 1
ATOM 2242 O O . VAL A 1 287 ? -0.070 6.860 72.021 1.00 15.68 287 VAL B O 1
ATOM 2246 N N . VAL A 1 288 ? -2.067 7.544 72.840 1.00 14.26 288 VAL B N 1
ATOM 2247 C CA . VAL A 1 288 ? -1.507 8.251 73.982 1.00 15.23 288 VAL B CA 1
ATOM 2248 C C . VAL A 1 288 ? -1.681 7.385 75.217 1.00 19.00 288 VAL B C 1
ATOM 2249 O O . VAL A 1 288 ? -2.692 6.686 75.367 1.00 18.69 288 VAL B O 1
ATOM 2253 N N . THR A 1 289 ? -0.681 7.415 76.091 1.00 15.83 289 THR B N 1
ATOM 2254 C CA . THR A 1 289 ? -0.701 6.685 77.344 1.00 15.92 289 THR B CA 1
ATOM 2255 C C . THR A 1 289 ? -1.540 7.440 78.373 1.00 15.88 289 THR B C 1
ATOM 2256 O O . THR A 1 289 ? -2.063 8.527 78.124 1.00 17.32 289 THR B O 1
ATOM 2260 N N . ASN A 1 290 ? -1.673 6.848 79.549 1.00 16.53 290 ASN B N 1
ATOM 2261 C CA . ASN A 1 290 ? -2.303 7.517 80.672 1.00 15.96 290 ASN B CA 1
ATOM 2262 C C . ASN A 1 290 ? -1.580 7.106 81.948 1.00 15.37 290 ASN B C 1
ATOM 2263 O O . ASN A 1 290 ? -0.828 6.127 81.981 1.00 16.69 290 ASN B O 1
ATOM 2268 N N . ALA A 1 291 ? -1.812 7.874 83.014 1.00 16.68 291 ALA B N 1
ATOM 2269 C CA . ALA A 1 291 ? -1.050 7.676 84.239 1.00 17.18 291 ALA B CA 1
ATOM 2270 C C . ALA A 1 291 ? -1.611 6.604 85.163 1.00 19.36 291 ALA B C 1
ATOM 2271 O O . ALA A 1 291 ? -0.888 6.152 86.064 1.00 19.28 291 ALA B O 1
ATOM 2273 N N . GLU A 1 292 ? -2.865 6.192 84.967 1.00 18.90 292 GLU B N 1
ATOM 2274 C CA . GLU A 1 292 ? -3.565 5.355 85.936 1.00 20.88 292 GLU B CA 1
ATOM 2275 C C . GLU A 1 292 ? -3.561 3.874 85.599 1.00 20.87 292 GLU B C 1
ATOM 2276 O O . GLU A 1 292 ? -3.562 3.037 86.511 1.00 22.66 292 GLU B O 1
ATOM 2282 N N . LYS A 1 293 ? -3.581 3.508 84.324 1.00 17.73 293 LYS B N 1
ATOM 2283 C CA . LYS A 1 293 ? -3.792 2.097 84.048 1.00 19.61 293 LYS B CA 1
ATOM 2284 C C . LYS A 1 293 ? -3.112 1.682 82.753 1.00 18.99 293 LYS B C 1
ATOM 2285 O O . LYS A 1 293 ? -2.909 2.489 81.833 1.00 18.42 293 LYS B O 1
ATOM 2291 N N . GLU A 1 294 ? -2.771 0.399 82.707 1.00 19.48 294 GLU B N 1
ATOM 2292 C CA . GLU A 1 294 ? -2.295 -0.228 81.487 1.00 19.91 294 GLU B CA 1
ATOM 2293 C C . GLU A 1 294 ? -3.415 -0.280 80.454 1.00 16.74 294 GLU B C 1
ATOM 2294 O O . GLU A 1 294 ? -4.607 -0.192 80.770 1.00 18.52 294 GLU B O 1
ATOM 2300 N N . ARG A 1 295 ? -3.021 -0.447 79.195 1.00 14.98 295 ARG B N 1
ATOM 2301 C CA . ARG A 1 295 ? -3.972 -0.580 78.107 1.00 16.99 295 ARG B CA 1
ATOM 2302 C C . ARG A 1 295 ? -3.499 -1.712 77.209 1.00 14.09 295 ARG B C 1
ATOM 2303 O O . ARG A 1 295 ? -2.301 -1.822 76.929 1.00 14.72 295 ARG B O 1
ATOM 2311 N N . LEU A 1 296 ? -4.434 -2.562 76.788 1.00 14.13 296 LEU B N 1
ATOM 2312 C CA . LEU A 1 296 ? -4.141 -3.717 75.939 1.00 14.26 296 LEU B CA 1
ATOM 2313 C C . LEU A 1 296 ? -4.986 -3.671 74.680 1.00 14.41 296 LEU B C 1
ATOM 2314 O O . LEU A 1 296 ? -6.201 -3.432 74.744 1.00 15.65 296 LEU B O 1
ATOM 2319 N N . SER A 1 297 ? -4.358 -3.916 73.533 1.00 13.10 297 SER B N 1
ATOM 2320 C CA . SER A 1 297 ? -5.115 -4.025 72.298 1.00 15.14 297 SER B CA 1
ATOM 2321 C C . SER A 1 297 ? -4.576 -5.190 71.491 1.00 16.11 297 SER B C 1
ATOM 2322 O O . SER A 1 297 ? -3.459 -5.666 71.709 1.00 12.93 297 SER B O 1
ATOM 2325 N N . LEU A 1 298 ? -5.395 -5.639 70.542 1.00 14.61 298 LEU B N 1
ATOM 2326 C CA . LEU A 1 298 ? -5.015 -6.678 69.588 1.00 13.20 298 LEU B CA 1
ATOM 2327 C C . LEU A 1 298 ? -5.384 -6.186 68.200 1.00 14.35 298 LEU B C 1
ATOM 2328 O O . LEU A 1 298 ? -6.567 -5.986 67.907 1.00 14.33 298 LEU B O 1
ATOM 2333 N N . ALA A 1 299 ? -4.378 -5.988 67.356 1.00 13.63 299 ALA B N 1
ATOM 2334 C CA . ALA A 1 299 ? -4.573 -5.579 65.972 1.00 12.54 299 ALA B CA 1
ATOM 2335 C C . ALA A 1 299 ? -4.394 -6.793 65.075 1.00 14.83 299 ALA B C 1
ATOM 2336 O O . ALA A 1 299 ? -3.386 -7.502 65.178 1.00 15.86 299 ALA B O 1
ATOM 2338 N N . MET A 1 300 ? -5.380 -7.060 64.222 1.00 13.78 300 MET B N 1
ATOM 2339 C CA . MET A 1 300 ? -5.244 -8.076 63.188 1.00 13.67 300 MET B CA 1
ATOM 2340 C C . MET A 1 300 ? -4.977 -7.340 61.882 1.00 14.14 300 MET B C 1
ATOM 2341 O O . MET A 1 300 ? -5.861 -6.649 61.363 1.00 14.94 300 MET B O 1
ATOM 2346 N N . PHE A 1 301 ? -3.746 -7.443 61.381 1.00 12.96 301 PHE B N 1
ATOM 2347 C CA . PHE A 1 301 ? -3.348 -6.780 60.145 1.00 13.15 301 PHE B CA 1
ATOM 2348 C C . PHE A 1 301 ? -3.582 -7.726 58.982 1.00 14.25 301 PHE B C 1
ATOM 2349 O O . PHE A 1 301 ? -2.971 -8.794 58.933 1.00 14.95 301 PHE B O 1
ATOM 2357 N N . TYR A 1 302 ? -4.405 -7.315 58.023 1.00 13.04 302 TYR B N 1
ATOM 2358 C CA . TYR A 1 302 ? -4.646 -8.109 56.823 1.00 13.68 302 TYR B CA 1
ATOM 2359 C C . TYR A 1 302 ? -3.959 -7.428 55.651 1.00 16.06 302 TYR B C 1
ATOM 2360 O O . TYR A 1 302 ? -4.273 -6.275 55.326 1.00 15.81 302 TYR B O 1
ATOM 2369 N N . GLY A 1 303 ? -3.028 -8.143 55.016 1.00 15.23 303 GLY B N 1
ATOM 2370 C CA . GLY A 1 303 ? -2.244 -7.610 53.931 1.00 17.42 303 GLY B CA 1
ATOM 2371 C C . GLY A 1 303 ? -2.569 -8.267 52.601 1.00 17.88 303 GLY B C 1
ATOM 2372 O O . GLY A 1 303 ? -3.423 -9.134 52.486 1.00 19.47 303 GLY B O 1
ATOM 2373 N N . VAL A 1 304 ? -1.841 -7.823 51.588 1.00 20.21 304 VAL B N 1
ATOM 2374 C CA . VAL A 1 304 ? -1.949 -8.327 50.220 1.00 17.41 304 VAL B CA 1
ATOM 2375 C C . VAL A 1 304 ? -0.837 -9.336 49.989 1.00 18.32 304 VAL B C 1
ATOM 2376 O O . VAL A 1 304 ? 0.291 -9.135 50.451 1.00 20.60 304 VAL B O 1
ATOM 2380 N N . GLU A 1 305 ? -1.127 -10.418 49.256 1.00 17.94 305 GLU B N 1
ATOM 2381 C CA . GLU A 1 305 ? -0.060 -11.376 48.977 1.00 21.13 305 GLU B CA 1
ATOM 2382 C C . GLU A 1 305 ? 1.108 -10.673 48.289 1.00 20.07 305 GLU B C 1
ATOM 2383 O O . GLU A 1 305 ? 0.918 -9.757 47.486 1.00 19.16 305 GLU B O 1
ATOM 2389 N N . GLY A 1 306 ? 2.330 -11.097 48.628 1.00 22.07 306 GLY B N 1
ATOM 2390 C CA . GLY A 1 306 ? 3.507 -10.305 48.293 1.00 23.36 306 GLY B CA 1
ATOM 2391 C C . GLY A 1 306 ? 3.719 -10.084 46.808 1.00 22.50 306 GLY B C 1
ATOM 2392 O O . GLY A 1 306 ? 4.221 -9.032 46.401 1.00 23.45 306 GLY B O 1
ATOM 2393 N N . GLN A 1 307 ? 3.361 -11.064 45.976 1.00 23.49 307 GLN B N 1
ATOM 2394 C CA . GLN A 1 307 ? 3.654 -10.920 44.559 1.00 21.99 307 GLN B CA 1
ATOM 2395 C C . GLN A 1 307 ? 2.604 -10.109 43.806 1.00 22.65 307 GLN B C 1
ATOM 2396 O O . GLN A 1 307 ? 2.781 -9.855 42.605 1.00 25.59 307 GLN B O 1
ATOM 2402 N N . ARG A 1 308 ? 1.529 -9.681 44.463 1.00 20.55 308 ARG B N 1
ATOM 2403 C CA . ARG A 1 308 ? 0.514 -8.894 43.773 1.00 21.27 308 ARG B CA 1
ATOM 2404 C C . ARG A 1 308 ? 1.006 -7.470 43.557 1.00 18.50 308 ARG B C 1
ATOM 2405 O O . ARG A 1 308 ? 1.484 -6.819 44.492 1.00 18.54 308 ARG B O 1
ATOM 2413 N N . VAL A 1 309 ? 0.858 -6.973 42.334 1.00 19.19 309 VAL B N 1
ATOM 2414 C CA . VAL A 1 309 ? 1.164 -5.572 42.068 1.00 16.54 309 VAL B CA 1
ATOM 2415 C C . VAL A 1 309 ? 0.018 -4.710 42.582 1.00 18.01 309 VAL B C 1
ATOM 2416 O O . VAL A 1 309 ? -1.126 -4.837 42.131 1.00 20.93 309 VAL B O 1
ATOM 2420 N N . LEU A 1 310 ? 0.320 -3.853 43.552 1.00 17.49 310 LEU B N 1
ATOM 2421 C CA . LEU A 1 310 ? -0.644 -2.862 44.004 1.00 16.21 310 LEU B CA 1
ATOM 2422 C C . LEU A 1 310 ? -0.785 -1.798 42.929 1.00 18.11 310 LEU B C 1
ATOM 2423 O O . LEU A 1 310 ? 0.216 -1.235 42.476 1.00 18.58 310 LEU B O 1
ATOM 2428 N N . GLU A 1 311 ? -2.018 -1.537 42.502 1.00 16.60 311 GLU B N 1
ATOM 2429 C CA . GLU A 1 311 ? -2.246 -0.522 41.483 1.00 15.94 311 GLU B CA 1
ATOM 2430 C C . GLU A 1 311 ? -3.668 -0.021 41.611 1.00 18.17 311 GLU B C 1
ATOM 2431 O O . GLU A 1 311 ? -4.531 -0.743 42.128 1.00 17.36 311 GLU B O 1
ATOM 2437 N N . PRO A 1 312 ? -3.941 1.204 41.184 1.00 16.68 312 PRO B N 1
ATOM 2438 C CA . PRO A 1 312 ? -5.324 1.695 41.182 1.00 15.61 312 PRO B CA 1
ATOM 2439 C C . PRO A 1 312 ? -6.202 0.794 40.327 1.00 17.71 312 PRO B C 1
ATOM 2440 O O . PRO A 1 312 ? -5.873 0.490 39.178 1.00 20.79 312 PRO B O 1
ATOM 2444 N N . ALA A 1 313 ? -7.336 0.379 40.889 1.00 18.25 313 ALA B N 1
ATOM 2445 C CA . ALA A 1 313 ? -8.224 -0.528 40.167 1.00 17.39 313 ALA B CA 1
ATOM 2446 C C . ALA A 1 313 ? -8.655 0.078 38.832 1.00 18.92 313 ALA B C 1
ATOM 2447 O O . ALA A 1 313 ? -9.024 1.251 38.756 1.00 19.31 313 ALA B O 1
ATOM 2449 N N . LEU A 1 314 ? -8.619 -0.744 37.781 1.00 20.14 314 LEU B N 1
ATOM 2450 C CA . LEU A 1 314 ? -8.915 -0.244 36.438 1.00 20.06 314 LEU B CA 1
ATOM 2451 C C . LEU A 1 314 ? -10.297 0.386 36.366 1.00 22.90 314 LEU B C 1
ATOM 2452 O O . LEU A 1 314 ? -10.505 1.373 35.647 1.00 22.85 314 LEU B O 1
ATOM 2457 N N . GLY A 1 315 ? -11.262 -0.183 37.086 1.00 19.93 315 GLY B N 1
ATOM 2458 C CA . GLY A 1 315 ? -12.618 0.330 37.090 1.00 21.52 315 GLY B CA 1
ATOM 2459 C C . GLY A 1 315 ? -12.785 1.687 37.729 1.00 24.41 315 GLY B C 1
ATOM 2460 O O . GLY A 1 315 ? -13.884 2.247 37.659 1.00 29.58 315 GLY B O 1
ATOM 2461 N N . LEU A 1 316 ? -11.737 2.224 38.356 1.00 20.08 316 LEU B N 1
ATOM 2462 C CA . LEU A 1 316 ? -11.765 3.551 38.953 1.00 23.85 316 LEU B CA 1
ATOM 2463 C C . LEU A 1 316 ? -11.147 4.612 38.051 1.00 24.99 316 LEU B C 1
ATOM 2464 O O . LEU A 1 316 ? -11.127 5.790 38.421 1.00 25.42 316 LEU B O 1
ATOM 2469 N N . LEU A 1 317 ? -10.657 4.227 36.879 1.00 24.30 317 LEU B N 1
ATOM 2470 C CA . LEU A 1 317 ? -9.881 5.109 36.025 1.00 21.76 317 LEU B CA 1
ATOM 2471 C C . LEU A 1 317 ? -10.663 5.465 34.768 1.00 25.66 317 LEU B C 1
ATOM 2472 O O . LEU A 1 317 ? -11.498 4.693 34.288 1.00 27.21 317 LEU B O 1
ATOM 2477 N N . GLY A 1 318 ? -10.372 6.646 34.250 1.00 24.48 318 GLY B N 1
ATOM 2478 C CA . GLY A 1 318 ? -11.022 7.101 33.036 1.00 28.12 318 GLY B CA 1
ATOM 2479 C C . GLY A 1 318 ? -10.510 8.468 32.650 1.00 27.29 318 GLY B C 1
ATOM 2480 O O . GLY A 1 318 ? -9.571 8.993 33.250 1.00 26.95 318 GLY B O 1
ATOM 2481 N N . GLU A 1 319 ? -11.153 9.047 31.632 1.00 32.39 319 GLU B N 1
ATOM 2482 C CA . GLU A 1 319 ? -10.632 10.270 31.030 1.00 34.64 319 GLU B CA 1
ATOM 2483 C C . GLU A 1 319 ? -10.530 11.410 32.034 1.00 33.72 319 GLU B C 1
ATOM 2484 O O . GLU A 1 319 ? -9.599 12.219 31.953 1.00 37.04 319 GLU B O 1
ATOM 2490 N N . GLU A 1 320 ? -11.459 11.494 32.986 1.00 30.37 320 GLU B N 1
ATOM 2491 C CA . GLU A 1 320 ? -11.395 12.498 34.041 1.00 30.44 320 GLU B CA 1
ATOM 2492 C C . GLU A 1 320 ? -11.034 11.905 35.396 1.00 29.55 320 GLU B C 1
ATOM 2493 O O . GLU A 1 320 ? -11.157 12.589 36.419 1.00 30.82 320 GLU B O 1
ATOM 2499 N N . ARG A 1 321 ? -10.596 10.653 35.425 1.00 29.47 321 ARG B N 1
ATOM 2500 C CA . ARG A 1 321 ? -10.213 9.969 36.659 1.00 28.06 321 ARG B CA 1
ATOM 2501 C C . ARG A 1 321 ? -8.805 9.426 36.464 1.00 25.37 321 ARG B C 1
ATOM 2502 O O . ARG A 1 321 ? -8.619 8.250 36.124 1.00 25.43 321 ARG B O 1
ATOM 2510 N N . PRO A 1 322 ? -7.787 10.260 36.654 1.00 25.94 322 PRO B N 1
ATOM 2511 C CA . PRO A 1 322 ? -6.418 9.791 36.439 1.00 26.24 322 PRO B CA 1
ATOM 2512 C C . PRO A 1 322 ? -5.981 8.887 37.578 1.00 23.72 322 PRO B C 1
ATOM 2513 O O . PRO A 1 322 ? -6.494 8.963 38.697 1.00 24.33 322 PRO B O 1
ATOM 2517 N N . ALA A 1 323 ? -5.010 8.026 37.280 1.00 22.75 323 ALA B N 1
ATOM 2518 C CA . ALA A 1 323 ? -4.339 7.305 38.356 1.00 20.91 323 ALA B CA 1
ATOM 2519 C C . ALA A 1 323 ? -3.633 8.301 39.262 1.00 24.02 323 ALA B C 1
ATOM 2520 O O . ALA A 1 323 ? -2.990 9.251 38.797 1.00 25.29 323 ALA B O 1
ATOM 2522 N N . ARG A 1 324 ? -3.773 8.098 40.566 1.00 19.26 324 ARG B N 1
ATOM 2523 C CA . ARG A 1 324 ? -3.175 8.985 41.542 1.00 20.76 324 ARG B CA 1
ATOM 2524 C C . ARG A 1 324 ? -1.997 8.347 42.254 1.00 20.50 324 ARG B C 1
ATOM 2525 O O . ARG A 1 324 ? -1.334 9.022 43.046 1.00 20.24 324 ARG B O 1
ATOM 2533 N N . TYR A 1 325 ? -1.721 7.068 41.983 1.00 18.69 325 TYR B N 1
ATOM 2534 C CA . TYR A 1 325 ? -0.658 6.317 42.638 1.00 19.50 325 TYR B CA 1
ATOM 2535 C C . TYR A 1 325 ? 0.077 5.482 41.608 1.00 19.38 325 TYR B C 1
ATOM 2536 O O . TYR A 1 325 ? -0.537 4.938 40.686 1.00 22.35 325 TYR B O 1
ATOM 2545 N N . ARG A 1 326 ? 1.394 5.398 41.765 1.00 19.28 326 ARG B N 1
ATOM 2546 C CA . ARG A 1 326 ? 2.185 4.477 40.966 1.00 20.47 326 ARG B CA 1
ATOM 2547 C C . ARG A 1 326 ? 1.999 3.034 41.441 1.00 21.31 326 ARG B C 1
ATOM 2548 O O . ARG A 1 326 ? 1.635 2.771 42.589 1.00 21.78 326 ARG B O 1
ATOM 2556 N N . LYS A 1 327 ? 2.266 2.099 40.536 1.00 20.15 327 LYS B N 1
ATOM 2557 C CA . LYS A 1 327 ? 2.201 0.675 40.840 1.00 19.29 327 LYS B CA 1
ATOM 2558 C C . LYS A 1 327 ? 3.453 0.200 41.568 1.00 20.83 327 LYS B C 1
ATOM 2559 O O . LYS A 1 327 ? 4.558 0.701 41.340 1.00 21.13 327 LYS B O 1
ATOM 2565 N N . ILE A 1 328 ? 3.281 -0.802 42.428 1.00 18.79 328 ILE B N 1
ATOM 2566 C CA . ILE A 1 328 ? 4.403 -1.376 43.166 1.00 18.13 328 ILE B CA 1
ATOM 2567 C C . ILE A 1 328 ? 3.993 -2.755 43.676 1.00 19.04 328 ILE B C 1
ATOM 2568 O O . ILE A 1 328 ? 2.861 -2.953 44.124 1.00 19.88 328 ILE B O 1
ATOM 2573 N N . MET A 1 329 ? 4.912 -3.715 43.594 1.00 17.62 329 MET B N 1
ATOM 2574 C CA . MET A 1 329 ? 4.637 -5.020 44.189 1.00 15.86 329 MET B CA 1
ATOM 2575 C C . MET A 1 329 ? 4.397 -4.867 45.6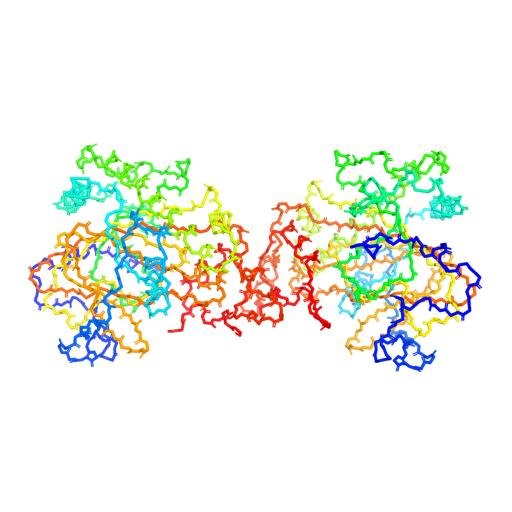84 1.00 18.62 329 MET B C 1
ATOM 2576 O O . MET A 1 329 ? 5.101 -4.122 46.371 1.00 18.92 329 MET B O 1
ATOM 2581 N N . ALA A 1 330 ? 3.384 -5.576 46.184 1.00 17.48 330 ALA B N 1
ATOM 2582 C CA . ALA A 1 330 ? 3.065 -5.505 47.606 1.00 17.63 330 ALA B CA 1
ATOM 2583 C C . ALA A 1 330 ? 4.278 -5.808 48.478 1.00 19.76 330 ALA B C 1
ATOM 2584 O O . ALA A 1 330 ? 4.510 -5.124 49.484 1.00 21.27 330 ALA B O 1
ATOM 2586 N N . SER A 1 331 ? 5.079 -6.814 48.104 1.00 20.62 331 SER B N 1
ATOM 2587 C CA . SER A 1 331 ? 6.241 -7.167 48.921 1.00 21.05 331 SER B CA 1
ATOM 2588 C C . SER A 1 331 ? 7.254 -6.028 48.949 1.00 23.08 331 SER B C 1
ATOM 2589 O O . SER A 1 331 ? 7.872 -5.758 49.987 1.00 24.31 331 SER B O 1
ATOM 2592 N N . ASP A 1 332 ? 7.401 -5.318 47.826 1.00 17.75 332 ASP B N 1
ATOM 2593 C CA . ASP A 1 332 ? 8.311 -4.180 47.771 1.00 19.49 332 ASP B CA 1
ATOM 2594 C C . ASP A 1 332 ? 7.784 -2.999 48.570 1.00 20.71 332 ASP B C 1
ATOM 2595 O O . ASP A 1 332 ? 8.575 -2.238 49.141 1.00 21.42 332 ASP B O 1
ATOM 2600 N N . TYR A 1 333 ? 6.462 -2.798 48.586 1.00 19.96 333 TYR B N 1
ATOM 2601 C CA . TYR A 1 333 ? 5.909 -1.733 49.411 1.00 20.08 333 TYR B CA 1
ATOM 2602 C C . TYR A 1 333 ? 6.240 -1.982 50.877 1.00 20.86 333 TYR B C 1
ATOM 2603 O O . TYR A 1 333 ? 6.668 -1.065 51.597 1.00 21.19 333 TYR B O 1
ATOM 2612 N N . ILE A 1 334 ? 6.082 -3.226 51.327 1.00 19.62 334 ILE B N 1
ATOM 2613 C CA . ILE A 1 334 ? 6.324 -3.530 52.733 1.00 22.96 334 ILE B CA 1
ATOM 2614 C C . ILE A 1 334 ? 7.806 -3.387 53.073 1.00 25.41 334 ILE B C 1
ATOM 2615 O O . ILE A 1 334 ? 8.159 -2.884 54.147 1.00 26.61 334 ILE B O 1
ATOM 2620 N N . ILE A 1 335 ? 8.692 -3.786 52.158 1.00 23.60 335 ILE B N 1
ATOM 2621 C CA . ILE A 1 335 ? 10.126 -3.552 52.341 1.00 24.61 335 ILE B CA 1
ATOM 2622 C C . ILE A 1 335 ? 10.416 -2.058 52.440 1.00 25.17 335 ILE B C 1
ATOM 2623 O O . ILE A 1 335 ? 11.206 -1.618 53.288 1.00 25.32 335 ILE B O 1
ATOM 2628 N N . GLY A 1 336 ? 9.781 -1.256 51.582 1.00 21.24 336 GLY B N 1
ATOM 2629 C CA . GLY A 1 336 ? 10.013 0.179 51.609 1.00 20.72 336 GLY B CA 1
ATOM 2630 C C . GLY A 1 336 ? 9.597 0.820 52.918 1.00 24.11 336 GLY B C 1
ATOM 2631 O O . GLY A 1 336 ? 10.216 1.791 53.366 1.00 27.71 336 GLY B O 1
ATOM 2632 N N . LEU A 1 337 ? 8.558 0.279 53.558 1.00 23.49 337 LEU B N 1
ATOM 2633 C CA . LEU A 1 337 ? 8.120 0.816 54.845 1.00 25.09 337 LEU B CA 1
ATOM 2634 C C . LEU A 1 337 ? 9.190 0.666 55.914 1.00 29.08 337 LEU B C 1
ATOM 2635 O O . LEU A 1 337 ? 9.255 1.482 56.842 1.00 33.09 337 LEU B O 1
ATOM 2640 N N . ARG A 1 338 ? 10.021 -0.373 55.815 1.00 31.24 338 ARG B N 1
ATOM 2641 C CA . ARG A 1 338 ? 11.054 -0.623 56.815 1.00 33.00 338 ARG B CA 1
ATOM 2642 C C . ARG A 1 338 ? 12.210 0.360 56.720 1.00 34.62 338 ARG B C 1
ATOM 2643 O O . ARG A 1 338 ? 12.993 0.472 57.671 1.00 36.77 338 ARG B O 1
ATOM 2651 N N . GLN A 1 339 ? 12.335 1.071 55.608 1.00 30.43 339 GLN B N 1
ATOM 2652 C CA . GLN A 1 339 ? 13.465 1.962 55.416 1.00 33.36 339 GLN B CA 1
ATOM 2653 C C . GLN A 1 339 ? 13.292 3.240 56.229 1.00 38.18 339 GLN B C 1
ATOM 2654 O O . GLN A 1 339 ? 12.174 3.685 56.511 1.00 32.70 339 GLN B O 1
ATOM 2660 N N . GLY A 1 340 ? 14.423 3.814 56.628 1.00 36.10 340 GLY B N 1
ATOM 2661 C CA . GLY A 1 340 ? 14.382 5.078 57.343 1.00 35.58 340 GLY B CA 1
ATOM 2662 C C . GLY A 1 340 ? 13.716 6.161 56.513 1.00 36.55 340 GLY B C 1
ATOM 2663 O O . GLY A 1 340 ? 13.845 6.204 55.285 1.00 32.55 340 GLY B O 1
ATOM 2664 N N . ILE A 1 341 ? 12.988 7.040 57.196 1.00 35.46 341 ILE B N 1
ATOM 2665 C CA . ILE A 1 341 ? 12.215 8.094 56.553 1.00 35.36 341 ILE B CA 1
ATOM 2666 C C . ILE A 1 341 ? 12.505 9.409 57.260 1.00 36.44 341 ILE B C 1
ATOM 2667 O O . ILE A 1 341 ? 12.706 9.439 58.480 1.00 37.64 341 ILE B O 1
ATOM 2672 N N . ALA A 1 342 ? 12.530 10.495 56.491 1.00 36.23 342 ALA B N 1
ATOM 2673 C CA . ALA A 1 342 ? 12.794 11.812 57.048 1.00 38.37 342 ALA B CA 1
ATOM 2674 C C . ALA A 1 342 ? 11.664 12.249 57.970 1.00 39.53 342 ALA B C 1
ATOM 2675 O O . ALA A 1 342 ? 10.491 11.943 57.734 1.00 34.81 342 ALA B O 1
ATOM 2677 N N . GLU A 1 343 ? 12.030 12.976 59.022 1.00 38.91 343 GLU B N 1
ATOM 2678 C CA . GLU A 1 343 ? 11.070 13.490 59.991 1.00 41.44 343 GLU B CA 1
ATOM 2679 C C . GLU A 1 343 ? 9.892 14.166 59.299 1.00 39.52 343 GLU B C 1
ATOM 2680 O O . GLU A 1 343 ? 10.071 15.028 58.432 1.00 36.75 343 GLU B O 1
ATOM 2686 N N . GLY A 1 344 ? 8.681 13.736 59.656 1.00 37.72 344 GLY B N 1
ATOM 2687 C CA . GLY A 1 344 ? 7.468 14.326 59.135 1.00 40.11 344 GLY B CA 1
ATOM 2688 C C . GLY A 1 344 ? 6.985 13.775 57.807 1.00 40.71 344 GLY B C 1
ATOM 2689 O O . GLY A 1 344 ? 5.902 14.165 57.353 1.00 42.59 344 GLY B O 1
ATOM 2690 N N . GLN A 1 345 ? 7.743 12.886 57.170 1.00 35.88 345 GLN B N 1
ATOM 2691 C CA . GLN A 1 345 ? 7.383 12.357 55.862 1.00 31.70 345 GLN B CA 1
ATOM 2692 C C . GLN A 1 345 ? 6.709 10.995 55.994 1.00 28.03 345 GLN B C 1
ATOM 2693 O O . GLN A 1 345 ? 6.933 10.262 56.964 1.00 27.53 345 GLN B O 1
ATOM 2699 N N . ARG A 1 346 ? 5.891 10.661 54.992 1.00 24.82 346 ARG B N 1
ATOM 2700 C CA . ARG A 1 346 ? 5.160 9.401 54.930 1.00 23.29 346 ARG B CA 1
ATOM 2701 C C . ARG A 1 346 ? 5.529 8.655 53.656 1.00 22.40 346 ARG B C 1
ATOM 2702 O O . ARG A 1 346 ? 5.615 9.250 52.581 1.00 22.77 346 ARG B O 1
ATOM 2710 N N . PHE A 1 347 ? 5.698 7.341 53.777 1.00 20.87 347 PHE B N 1
ATOM 2711 C CA . PHE A 1 347 ? 6.126 6.553 52.623 1.00 20.06 347 PHE B CA 1
ATOM 2712 C C . PHE A 1 347 ? 5.080 6.558 51.508 1.00 21.29 347 PHE B C 1
ATOM 2713 O O . PHE A 1 347 ? 5.431 6.607 50.319 1.00 20.61 347 PHE B O 1
ATOM 2721 N N . ILE A 1 348 ? 3.789 6.503 51.861 1.00 18.75 348 ILE B N 1
ATOM 2722 C CA . ILE A 1 348 ? 2.756 6.431 50.827 1.00 20.91 348 ILE B CA 1
ATOM 2723 C C . ILE A 1 348 ? 2.831 7.645 49.908 1.00 20.85 348 ILE B C 1
ATOM 2724 O O . ILE A 1 348 ? 2.540 7.544 48.708 1.00 20.73 348 ILE B O 1
ATOM 2729 N N . GLU A 1 349 ? 3.270 8.793 50.438 1.00 20.18 349 GLU B N 1
ATOM 2730 C CA . GLU A 1 349 ? 3.378 9.998 49.627 1.00 21.04 349 GLU B CA 1
ATOM 2731 C C . GLU A 1 349 ? 4.376 9.818 48.489 1.00 21.00 349 GLU B C 1
ATOM 2732 O O . GLU A 1 349 ? 4.245 10.472 47.450 1.00 22.85 349 GLU B O 1
ATOM 2738 N N . THR A 1 350 ? 5.373 8.943 48.661 1.00 21.83 350 THR B N 1
ATOM 2739 C CA . THR A 1 350 ? 6.373 8.757 47.613 1.00 21.14 350 THR B CA 1
ATOM 2740 C C . THR A 1 350 ? 5.832 7.981 46.422 1.00 23.17 350 THR B C 1
ATOM 2741 O O . THR A 1 350 ? 6.517 7.909 45.397 1.00 24.13 350 THR B O 1
ATOM 2745 N N . LEU A 1 351 ? 4.634 7.406 46.533 1.00 19.95 351 LEU B N 1
ATOM 2746 C CA . LEU A 1 351 ? 3.988 6.705 45.429 1.00 20.78 351 LEU B CA 1
ATOM 2747 C C . LEU A 1 351 ? 2.920 7.551 44.754 1.00 21.55 351 LEU B C 1
ATOM 2748 O O . LEU A 1 351 ? 2.322 7.108 43.767 1.00 22.19 351 LEU B O 1
ATOM 2753 N N . LYS A 1 352 ? 2.657 8.752 45.253 1.00 20.92 352 LYS B N 1
ATOM 2754 C CA . LYS A 1 352 ? 1.606 9.566 44.665 1.00 23.10 352 LYS B CA 1
ATOM 2755 C C . LYS A 1 352 ? 2.068 10.201 43.365 1.00 25.53 352 LYS B C 1
ATOM 2756 O O . LYS A 1 352 ? 3.237 10.573 43.208 1.00 27.26 352 LYS B O 1
ATOM 2762 N N . ILE A 1 353 ? 1.130 10.319 42.434 1.00 24.06 353 ILE B N 1
ATOM 2763 C CA . ILE A 1 353 ? 1.393 10.984 41.164 1.00 26.12 353 ILE B CA 1
ATOM 2764 C C . ILE A 1 353 ? 0.965 12.445 41.262 1.00 34.58 353 ILE B C 1
ATOM 2765 O O . ILE A 1 353 ? -0.204 12.753 41.510 1.00 38.45 353 ILE B O 1
ATOM 2771 N N . MET B 1 1 ? -17.218 1.587 9.775 1.00 55.15 1 MET A N 1
ATOM 2772 C CA . MET B 1 1 ? -16.247 2.537 10.346 1.00 56.88 1 MET A CA 1
ATOM 2773 C C . MET B 1 1 ? -15.150 2.890 9.322 1.00 53.78 1 MET A C 1
ATOM 2774 O O . MET B 1 1 ? -15.515 3.229 8.223 1.00 47.15 1 MET A O 1
ATOM 2779 N N . ALA B 1 2 ? -13.873 2.650 9.624 1.00 55.55 2 ALA A N 1
ATOM 2780 C CA . ALA B 1 2 ? -12.848 3.364 8.831 1.00 51.91 2 ALA A CA 1
ATOM 2781 C C . ALA B 1 2 ? -11.705 2.550 8.245 1.00 54.06 2 ALA A C 1
ATOM 2782 O O . ALA B 1 2 ? -11.530 1.392 8.556 1.00 55.84 2 ALA A O 1
ATOM 2784 N N . ASP B 1 3 ? -10.894 3.261 7.476 1.00 52.76 3 ASP A N 1
ATOM 2785 C CA . ASP B 1 3 ? -9.708 2.667 6.832 1.00 54.89 3 ASP A CA 1
ATOM 2786 C C . ASP B 1 3 ? -8.488 3.255 7.521 1.00 56.62 3 ASP A C 1
ATOM 2787 O O . ASP B 1 3 ? -8.337 4.476 7.499 1.00 54.36 3 ASP A O 1
ATOM 2792 N N . GLU B 1 4 ? -7.705 2.393 8.157 1.00 56.21 4 GLU A N 1
ATOM 2793 C CA . GLU B 1 4 ? -6.495 2.868 8.866 1.00 56.85 4 GLU A CA 1
ATOM 2794 C C . GLU B 1 4 ? -5.287 2.243 8.184 1.00 55.47 4 GLU A C 1
ATOM 2795 O O . GLU B 1 4 ? -4.458 1.669 8.872 1.00 50.35 4 GLU A O 1
ATOM 2801 N N . SER B 1 5 ? -5.170 2.433 6.869 1.00 52.54 5 SER A N 1
ATOM 2802 C CA . SER B 1 5 ? -4.029 1.809 6.159 1.00 49.78 5 SER A CA 1
ATOM 2803 C C . SER B 1 5 ? -2.792 2.707 6.174 1.00 49.08 5 SER A C 1
ATOM 2804 O O . SER B 1 5 ? -1.782 2.255 5.719 1.00 50.61 5 SER A O 1
ATOM 2807 N N . TRP B 1 6 ? -2.858 3.874 6.826 1.00 51.15 6 TRP A N 1
ATOM 2808 C CA . TRP B 1 6 ? -1.707 4.797 7.012 1.00 51.06 6 TRP A CA 1
ATOM 2809 C C . TRP B 1 6 ? -0.776 4.294 8.118 1.00 48.02 6 TRP A C 1
ATOM 2810 O O . TRP B 1 6 ? 0.330 4.793 8.196 1.00 50.41 6 TRP A O 1
ATOM 2821 N N . ARG B 1 7 ? -1.212 3.311 8.902 1.00 47.84 7 ARG A N 1
ATOM 2822 C CA . ARG B 1 7 ? -0.475 2.678 10.015 1.00 43.88 7 ARG A CA 1
ATOM 2823 C C . ARG B 1 7 ? 0.455 1.591 9.487 1.00 43.61 7 ARG A C 1
ATOM 2824 O O . ARG B 1 7 ? 1.149 0.998 10.263 1.00 39.60 7 ARG A O 1
ATOM 2832 N N . VAL B 1 8 ? 0.388 1.299 8.197 1.00 40.54 8 VAL A N 1
ATOM 2833 C CA . VAL B 1 8 ? 1.225 0.241 7.591 1.00 39.43 8 VAL A CA 1
ATOM 2834 C C . VAL B 1 8 ? 2.214 0.887 6.635 1.00 38.90 8 VAL A C 1
ATOM 2835 O O . VAL B 1 8 ? 1.916 1.039 5.472 1.00 39.30 8 VAL A O 1
ATOM 2839 N N . PRO B 1 9 ? 3.402 1.276 7.105 1.00 35.49 9 PRO A N 1
ATOM 2840 C CA . PRO B 1 9 ? 4.339 1.906 6.225 1.00 34.23 9 PRO A CA 1
ATOM 2841 C C . PRO B 1 9 ? 5.134 0.933 5.360 1.00 32.19 9 PRO A C 1
ATOM 2842 O O . PRO B 1 9 ? 5.353 -0.133 5.776 1.00 31.18 9 PRO A O 1
ATOM 2846 N N . THR B 1 10 ? 5.456 1.375 4.145 1.00 30.40 10 THR A N 1
ATOM 2847 C CA . THR B 1 10 ? 6.398 0.670 3.289 1.00 31.16 10 THR A CA 1
ATOM 2848 C C . THR B 1 10 ? 7.819 0.929 3.781 1.00 27.51 10 THR A C 1
ATOM 2849 O O . THR B 1 10 ? 8.150 2.069 4.120 1.00 27.80 10 THR A O 1
ATOM 2853 N N . PRO B 1 11 ? 8.666 -0.102 3.841 1.00 26.91 11 PRO A N 1
ATOM 2854 C CA . PRO B 1 11 ? 10.044 0.101 4.302 1.00 28.44 11 PRO A CA 1
ATOM 2855 C C . PRO B 1 11 ? 10.758 1.205 3.532 1.00 26.89 11 PRO A C 1
ATOM 2856 O O . PRO B 1 11 ? 10.603 1.357 2.314 1.00 25.11 11 PRO A O 1
ATOM 2860 N N . VAL B 1 12 ? 11.539 1.991 4.271 1.00 23.55 12 VAL A N 1
ATOM 2861 C CA . VAL B 1 12 ? 12.237 3.134 3.694 1.00 24.64 12 VAL A CA 1
ATOM 2862 C C . VAL B 1 12 ? 13.273 2.684 2.675 1.00 24.04 12 VAL A C 1
ATOM 2863 O O . VAL B 1 12 ? 13.551 3.403 1.712 1.00 24.09 12 VAL A O 1
ATOM 2867 N N . GLN B 1 13 ? 13.850 1.491 2.846 1.00 22.23 13 GLN A N 1
ATOM 2868 C CA . GLN B 1 13 ? 14.770 0.987 1.827 1.00 21.46 13 GLN A CA 1
ATOM 2869 C C . GLN B 1 13 ? 14.102 0.954 0.457 1.00 23.89 13 GLN A C 1
ATOM 2870 O O . GLN B 1 13 ? 14.745 1.230 -0.562 1.00 26.00 13 GLN A O 1
ATOM 2876 N N . GLU B 1 14 ? 12.805 0.637 0.414 1.00 23.29 14 GLU A N 1
ATOM 2877 C CA . GLU B 1 14 ? 12.072 0.636 -0.853 1.00 25.97 14 GLU A CA 1
ATOM 2878 C C . GLU B 1 14 ? 11.730 2.054 -1.302 1.00 26.84 14 GLU A C 1
ATOM 2879 O O . GLU B 1 14 ? 11.939 2.414 -2.468 1.00 28.96 14 GLU A O 1
ATOM 2885 N N . LEU B 1 15 ? 11.194 2.869 -0.389 1.00 25.83 15 LEU A N 1
ATOM 2886 C CA . LEU B 1 15 ? 10.778 4.227 -0.733 1.00 24.27 15 LEU A CA 1
ATOM 2887 C C . LEU B 1 15 ? 11.949 5.114 -1.124 1.00 26.87 15 LEU A C 1
ATOM 2888 O O . LEU B 1 15 ? 11.746 6.111 -1.826 1.00 29.64 15 LEU A O 1
ATOM 2893 N N . ALA B 1 16 ? 13.159 4.783 -0.682 1.00 24.26 16 ALA A N 1
ATOM 2894 C CA . ALA B 1 16 ? 14.314 5.635 -0.916 1.00 24.55 16 ALA A CA 1
ATOM 2895 C C . ALA B 1 16 ? 14.975 5.378 -2.262 1.00 27.09 16 ALA A C 1
ATOM 2896 O O . ALA B 1 16 ? 15.843 6.159 -2.663 1.00 24.83 16 ALA A O 1
ATOM 2898 N N . ALA B 1 17 ? 14.599 4.302 -2.955 1.00 26.76 17 ALA A N 1
ATOM 2899 C CA . ALA B 1 17 ? 15.295 3.904 -4.170 1.00 26.71 17 ALA A CA 1
ATOM 2900 C C . ALA B 1 17 ? 15.097 4.938 -5.272 1.00 27.87 17 ALA A C 1
ATOM 2901 O O . ALA B 1 17 ? 13.970 5.179 -5.715 1.00 30.43 17 ALA A O 1
ATOM 2903 N N . GLY B 1 18 ? 16.194 5.555 -5.698 1.00 27.45 18 GLY A N 1
ATOM 2904 C CA . GLY B 1 18 ? 16.178 6.441 -6.846 1.00 29.01 18 GLY A CA 1
ATOM 2905 C C . GLY B 1 18 ? 15.544 7.799 -6.638 1.00 30.47 18 GLY A C 1
ATOM 2906 O O . GLY B 1 18 ? 15.427 8.562 -7.602 1.00 28.71 18 GLY A O 1
ATOM 2907 N N . VAL B 1 19 ? 15.143 8.148 -5.430 1.00 28.10 19 VAL A N 1
ATOM 2908 C CA . VAL B 1 19 ? 14.414 9.399 -5.257 1.00 25.00 19 VAL A CA 1
ATOM 2909 C C . VAL B 1 19 ? 15.380 10.577 -5.243 1.00 24.61 19 VAL A C 1
ATOM 2910 O O . VAL B 1 19 ? 16.563 10.450 -4.902 1.00 23.99 19 VAL A O 1
ATOM 2914 N N . VAL B 1 20 ? 14.859 11.733 -5.656 1.00 22.70 20 VAL A N 1
ATOM 2915 C CA . VAL B 1 20 ? 15.573 13.002 -5.559 1.00 21.05 20 VAL A CA 1
ATOM 2916 C C . VAL B 1 20 ? 14.943 13.942 -4.549 1.00 24.66 20 VAL A C 1
ATOM 2917 O O . VAL B 1 20 ? 15.536 14.989 -4.253 1.00 22.44 20 VAL A O 1
ATOM 2921 N N . GLU B 1 21 ? 13.760 13.616 -4.023 1.00 23.93 21 GLU A N 1
ATOM 2922 C CA . GLU B 1 21 ? 13.138 14.315 -2.909 1.00 25.23 21 GLU A CA 1
ATOM 2923 C C . GLU B 1 21 ? 12.697 13.286 -1.877 1.00 19.75 21 GLU A C 1
ATOM 2924 O O . GLU B 1 21 ? 12.196 12.215 -2.247 1.00 23.13 21 GLU A O 1
ATOM 2930 N N . PRO B 1 22 ? 12.856 13.572 -0.589 1.00 22.62 22 PRO A N 1
ATOM 2931 C CA . PRO B 1 22 ? 12.259 12.704 0.427 1.00 22.06 22 PRO A CA 1
ATOM 2932 C C . PRO B 1 22 ? 10.747 12.765 0.334 1.00 22.19 22 PRO A C 1
ATOM 2933 O O . PRO B 1 22 ? 10.179 13.859 0.203 1.00 24.11 22 PRO A O 1
ATOM 2937 N N . PRO B 1 23 ? 10.059 11.624 0.383 1.00 23.93 23 PRO A N 1
ATOM 2938 C CA . PRO B 1 23 ? 8.595 11.660 0.476 1.00 26.11 23 PRO A CA 1
ATOM 2939 C C . PRO B 1 23 ? 8.151 12.504 1.664 1.00 25.85 23 PRO A C 1
ATOM 2940 O O . PRO B 1 23 ? 8.860 12.624 2.667 1.00 26.78 23 PRO A O 1
ATOM 2944 N N . THR B 1 24 ? 6.966 13.106 1.529 1.00 27.18 24 THR A N 1
ATOM 2945 C CA . THR B 1 24 ? 6.535 14.154 2.451 1.00 28.44 24 THR A CA 1
ATOM 2946 C C . THR B 1 24 ? 6.500 13.679 3.900 1.00 26.62 24 THR A C 1
ATOM 2947 O O . THR B 1 24 ? 6.795 14.461 4.811 1.00 28.13 24 THR A O 1
ATOM 2951 N N . GLN B 1 25 ? 6.166 12.411 4.134 1.00 25.73 25 GLN A N 1
ATOM 2952 C CA . GLN B 1 25 ? 5.989 11.940 5.506 1.00 26.59 25 GLN A CA 1
ATOM 2953 C C . GLN B 1 25 ? 7.293 11.875 6.294 1.00 26.89 25 GLN A C 1
ATOM 2954 O O . GLN B 1 25 ? 7.244 11.638 7.507 1.00 25.04 25 GLN A O 1
ATOM 2960 N N . PHE B 1 26 ? 8.444 12.090 5.656 1.00 23.95 26 PHE A N 1
ATOM 2961 C CA . PHE B 1 26 ? 9.729 12.139 6.350 1.00 22.63 26 PHE A CA 1
ATOM 2962 C C . PHE B 1 26 ? 10.233 13.553 6.610 1.00 24.29 26 PHE A C 1
ATOM 2963 O O . PHE B 1 26 ? 11.217 13.715 7.344 1.00 21.95 26 PHE A O 1
ATOM 2971 N N . VAL B 1 27 ? 9.591 14.574 6.045 1.00 24.47 27 VAL A N 1
ATOM 2972 C CA . VAL B 1 27 ? 10.151 15.923 6.051 1.00 24.52 27 VAL A CA 1
ATOM 2973 C C . VAL B 1 27 ? 9.794 16.633 7.352 1.00 24.86 27 VAL A C 1
ATOM 2974 O O . VAL B 1 27 ? 8.616 16.780 7.694 1.00 27.53 27 VAL A O 1
ATOM 2978 N N . LEU B 1 28 ? 10.817 17.092 8.063 1.00 22.99 28 LEU A N 1
ATOM 2979 C CA . LEU B 1 28 ? 10.643 17.811 9.317 1.00 26.39 28 LEU A CA 1
ATOM 2980 C C . LEU B 1 28 ? 10.282 19.271 9.064 1.00 26.73 28 LEU A C 1
ATOM 2981 O O . LEU B 1 28 ? 10.652 19.857 8.044 1.00 28.78 28 LEU A O 1
ATOM 2986 N N . GLN B 1 29 ? 9.568 19.865 10.017 1.00 31.26 29 GLN A N 1
ATOM 2987 C CA . GLN B 1 29 ? 9.430 21.315 10.013 1.00 32.82 29 GLN A CA 1
ATOM 2988 C C . GLN B 1 29 ? 10.805 21.954 10.154 1.00 30.57 29 GLN A C 1
ATOM 2989 O O . GLN B 1 29 ? 11.711 21.390 10.769 1.00 28.45 29 GLN A O 1
ATOM 2995 N N . GLU B 1 30 ? 10.956 23.145 9.563 1.00 32.21 30 GLU A N 1
ATOM 2996 C CA . GLU B 1 30 ? 12.278 23.744 9.410 1.00 32.07 30 GLU A CA 1
ATOM 2997 C C . GLU B 1 30 ? 12.996 23.881 10.747 1.00 32.87 30 GLU A C 1
ATOM 2998 O O . GLU B 1 30 ? 14.205 23.636 10.837 1.00 33.35 30 GLU A O 1
ATOM 3004 N N . GLN B 1 31 ? 12.268 24.255 11.800 1.00 32.84 31 GLN A N 1
ATOM 3005 C CA . GLN B 1 31 ? 12.899 24.469 13.094 1.00 33.49 31 GLN A CA 1
ATOM 3006 C C . GLN B 1 31 ? 13.300 23.159 13.761 1.00 34.66 31 GLN A C 1
ATOM 3007 O O . GLN B 1 31 ? 14.092 23.180 14.711 1.00 33.35 31 GLN A O 1
ATOM 3013 N N . ASP B 1 32 ? 12.785 22.027 13.278 1.00 29.77 32 ASP A N 1
ATOM 3014 C CA . ASP B 1 32 ? 13.089 20.714 13.831 1.00 27.11 32 ASP A CA 1
ATOM 3015 C C . ASP B 1 32 ? 14.183 19.987 13.063 1.00 29.26 32 ASP A C 1
ATOM 3016 O O . ASP B 1 32 ? 14.608 18.910 13.491 1.00 28.56 32 ASP A O 1
ATOM 3021 N N . ARG B 1 33 ? 14.647 20.546 11.945 1.00 29.33 33 ARG A N 1
ATOM 3022 C CA . ARG B 1 33 ? 15.604 19.860 11.093 1.00 27.42 33 ARG A CA 1
ATOM 3023 C C . ARG B 1 33 ? 16.966 19.763 11.772 1.00 29.09 33 ARG A C 1
ATOM 3024 O O . ARG B 1 33 ? 17.273 20.536 12.682 1.00 30.61 33 ARG A O 1
ATOM 3032 N N . PRO B 1 34 ? 17.797 18.802 11.356 1.00 28.09 34 PRO A N 1
ATOM 3033 C CA . PRO B 1 34 ? 19.097 18.627 12.025 1.00 30.71 34 PRO A CA 1
ATOM 3034 C C . PRO B 1 34 ? 19.963 19.874 12.029 1.00 37.02 34 PRO A C 1
ATOM 3035 O O . PRO B 1 34 ? 20.749 20.062 12.967 1.00 38.53 34 PRO A O 1
ATOM 3039 N N . GLY B 1 35 ? 19.842 20.736 11.025 1.00 37.89 35 GLY A N 1
ATOM 3040 C CA . GLY B 1 35 ? 20.596 21.975 11.031 1.00 37.51 35 GLY A CA 1
ATOM 3041 C C . GLY B 1 35 ? 19.730 23.204 11.224 1.00 36.40 35 GLY A C 1
ATOM 3042 O O . GLY B 1 35 ? 20.176 24.327 10.964 1.00 38.01 35 GLY A O 1
ATOM 3043 N N . SER B 1 36 ? 18.486 22.996 11.675 1.00 32.88 36 SER A N 1
ATOM 3044 C CA . SER B 1 36 ? 17.502 24.068 11.868 1.00 36.95 36 SER A CA 1
ATOM 3045 C C . SER B 1 36 ? 17.252 24.859 10.583 1.00 41.70 36 SER A C 1
ATOM 3046 O O . SER B 1 36 ? 16.895 26.039 10.628 1.00 42.49 36 SER A O 1
ATOM 3049 N N . GLY B 1 37 ? 17.419 24.214 9.429 1.00 38.88 37 GLY A N 1
ATOM 3050 C CA . GLY B 1 37 ? 17.273 24.873 8.146 1.00 42.44 37 GLY A CA 1
ATOM 3051 C C . GLY B 1 37 ? 18.571 25.101 7.405 1.00 44.69 37 GLY A C 1
ATOM 3052 O O . GLY B 1 37 ? 18.535 25.550 6.253 1.00 50.07 37 GLY A O 1
ATOM 3053 N N . THR B 1 38 ? 19.712 24.812 8.020 1.00 43.74 38 THR A N 1
ATOM 3054 C CA . THR B 1 38 ? 21.022 24.962 7.408 1.00 43.19 38 THR A CA 1
ATOM 3055 C C . THR B 1 38 ? 21.615 23.588 7.107 1.00 41.93 38 THR A C 1
ATOM 3056 O O . THR B 1 38 ? 21.006 22.544 7.368 1.00 39.09 38 THR A O 1
ATOM 3060 N N . LEU B 1 39 ? 22.828 23.620 6.556 1.00 43.38 39 LEU A N 1
ATOM 3061 C CA . LEU B 1 39 ? 23.536 22.368 6.192 1.00 44.94 39 LEU A CA 1
ATOM 3062 C C . LEU B 1 39 ? 24.504 21.946 7.307 1.00 46.82 39 LEU A C 1
ATOM 3063 O O . LEU B 1 39 ? 25.129 20.914 7.138 1.00 44.15 39 LEU A O 1
ATOM 3068 N N . LEU B 1 40 ? 24.618 22.740 8.382 1.00 45.70 40 LEU A N 1
ATOM 3069 C CA . LEU B 1 40 ? 25.508 22.422 9.540 1.00 48.43 40 LEU A CA 1
ATOM 3070 C C . LEU B 1 40 ? 24.718 21.626 10.583 1.00 44.62 40 LEU A C 1
ATOM 3071 O O . LEU B 1 40 ? 23.864 22.179 11.264 1.00 38.98 40 LEU A O 1
ATOM 3073 N N . PHE B 1 41 ? 25.026 20.342 10.678 1.00 41.68 41 PHE A N 1
AT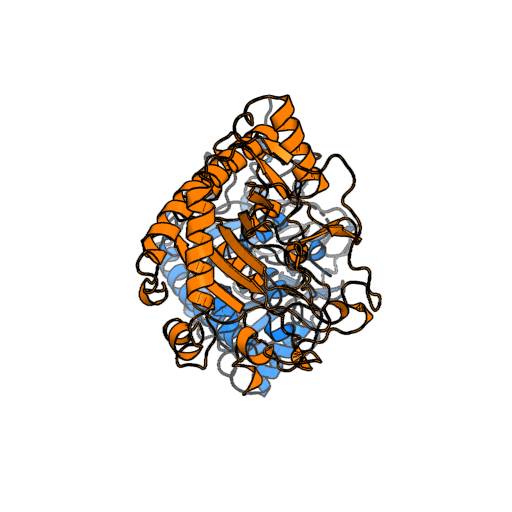OM 3074 C CA . PHE B 1 41 ? 24.251 19.431 11.543 1.00 40.51 41 PHE A CA 1
ATOM 3075 C C . PHE B 1 41 ? 24.831 19.396 12.953 1.00 36.85 41 PHE A C 1
ATOM 3076 O O . PHE B 1 41 ? 24.032 19.320 13.876 1.00 40.06 41 PHE A O 1
ATOM 3084 N N . ALA B 1 42 ? 26.146 19.477 13.096 1.00 31.94 42 ALA A N 1
ATOM 3085 C CA . ALA B 1 42 ? 26.703 19.299 14.448 1.00 32.37 42 ALA A CA 1
ATOM 3086 C C . ALA B 1 42 ? 28.105 19.861 14.589 1.00 32.41 42 ALA A C 1
ATOM 3087 O O . ALA B 1 42 ? 28.738 20.115 13.609 1.00 33.96 42 ALA A O 1
ATOM 3089 N N . THR B 1 43 ? 28.543 19.957 15.829 1.00 30.19 43 THR A N 1
ATOM 3090 C CA . THR B 1 43 ? 29.892 20.432 16.178 1.00 31.22 43 THR A CA 1
ATOM 3091 C C . THR B 1 43 ? 30.768 19.229 16.504 1.00 32.95 43 THR A C 1
ATOM 3092 O O . THR B 1 43 ? 30.269 18.252 17.024 1.00 28.71 43 THR A O 1
ATOM 3096 N N . ASP B 1 44 ? 32.035 19.320 16.145 1.00 30.55 44 ASP A N 1
ATOM 3097 C CA . ASP B 1 44 ? 32.999 18.295 16.525 1.00 34.66 44 ASP A CA 1
ATOM 3098 C C . ASP B 1 44 ? 33.077 18.190 18.042 1.00 32.87 44 ASP A C 1
ATOM 3099 O O . ASP B 1 44 ? 33.085 19.197 18.754 1.00 31.27 44 ASP A O 1
ATOM 3104 N N . MET B 1 45 ? 33.127 16.968 18.537 1.00 33.23 45 MET A N 1
ATOM 3105 C CA . MET B 1 45 ? 33.197 16.763 19.977 1.00 32.27 45 MET A CA 1
ATOM 3106 C C . MET B 1 45 ? 34.543 17.240 20.507 1.00 33.53 45 MET A C 1
ATOM 3107 O O . MET B 1 45 ? 35.590 16.824 19.992 1.00 33.94 45 MET A O 1
ATOM 3112 N N . PRO B 1 46 ? 34.564 18.100 21.525 1.00 34.53 46 PRO A N 1
ATOM 3113 C CA . PRO B 1 46 ? 35.836 18.589 22.065 1.00 36.89 46 PRO A CA 1
ATOM 3114 C C . PRO B 1 46 ? 36.596 17.522 22.835 1.00 37.12 46 PRO A C 1
ATOM 3115 O O . PRO B 1 46 ? 36.021 16.577 23.384 1.00 35.91 46 PRO A O 1
ATOM 3119 N N . GLU B 1 47 ? 37.911 17.698 22.884 1.00 37.99 47 GLU A N 1
ATOM 3120 C CA . GLU B 1 47 ? 38.740 16.849 23.718 1.00 35.73 47 GLU A CA 1
ATOM 3121 C C . GLU B 1 47 ? 38.503 17.177 25.191 1.00 36.57 47 GLU A C 1
ATOM 3122 O O . GLU B 1 47 ? 38.151 18.308 25.533 1.00 39.07 47 GLU A O 1
ATOM 3128 N N . PRO B 1 48 ? 38.673 16.198 26.094 1.00 37.66 48 PRO A N 1
ATOM 3129 C CA . PRO B 1 48 ? 39.072 14.806 25.848 1.00 39.32 48 PRO A CA 1
ATOM 3130 C C . PRO B 1 48 ? 37.920 13.931 25.359 1.00 34.11 48 PRO A C 1
ATOM 3131 O O . PRO B 1 48 ? 36.845 13.929 25.964 1.00 34.97 48 PRO A O 1
ATOM 3135 N N . ILE B 1 49 ? 38.152 13.215 24.263 1.00 31.04 49 ILE A N 1
ATOM 3136 C CA . ILE B 1 49 ? 37.149 12.279 23.738 1.00 34.79 49 ILE A CA 1
ATOM 3137 C C . ILE B 1 49 ? 36.868 11.211 24.789 1.00 31.78 49 ILE A C 1
ATOM 3138 O O . ILE B 1 49 ? 37.817 10.654 25.375 1.00 28.72 49 ILE A O 1
ATOM 3143 N N . PRO B 1 50 ? 35.596 10.894 25.079 1.00 28.78 50 PRO A N 1
ATOM 3144 C CA . PRO B 1 50 ? 35.301 9.888 26.103 1.00 28.37 50 PRO A CA 1
ATOM 3145 C C . PRO B 1 50 ? 35.656 8.490 25.631 1.00 27.00 50 PRO A C 1
ATOM 3146 O O . PRO B 1 50 ? 34.906 7.886 24.859 1.00 25.45 50 PRO A O 1
ATOM 3150 N N . VAL B 1 51 ? 36.805 7.977 26.068 1.00 29.76 51 VAL A N 1
ATOM 3151 C CA . VAL B 1 51 ? 37.303 6.671 25.651 1.00 27.85 51 VAL A CA 1
ATOM 3152 C C . VAL B 1 51 ? 37.749 5.916 26.891 1.00 29.44 51 VAL A C 1
ATOM 3153 O O . VAL B 1 51 ? 38.486 6.463 27.719 1.00 31.42 51 VAL A O 1
ATOM 3157 N N . VAL B 1 52 ? 37.317 4.661 27.017 1.00 26.09 52 VAL A N 1
ATOM 3158 C CA . VAL B 1 52 ? 37.635 3.834 28.178 1.00 26.00 52 VAL A CA 1
ATOM 3159 C C . VAL B 1 52 ? 38.235 2.516 27.705 1.00 30.06 52 VAL A C 1
ATOM 3160 O O . VAL B 1 52 ? 37.643 1.819 26.869 1.00 27.89 52 VAL A O 1
ATOM 3164 N N . ASP B 1 53 ? 39.413 2.185 28.232 1.00 28.21 53 ASP A N 1
ATOM 3165 C CA . ASP B 1 53 ? 40.064 0.893 28.014 1.00 31.19 53 ASP A CA 1
ATOM 3166 C C . ASP B 1 53 ? 39.452 -0.097 28.993 1.00 30.34 53 ASP A C 1
ATOM 3167 O O . ASP B 1 53 ? 39.796 -0.110 30.177 1.00 30.46 53 ASP A O 1
ATOM 3172 N N . LEU B 1 54 ? 38.557 -0.952 28.489 1.00 27.95 54 LEU A N 1
ATOM 3173 C CA . LEU B 1 54 ? 37.820 -1.859 29.361 1.00 31.18 54 LEU A CA 1
ATOM 3174 C C . LEU B 1 54 ? 38.742 -2.829 30.087 1.00 31.21 54 LEU A C 1
ATOM 3175 O O . LEU B 1 54 ? 38.463 -3.214 31.231 1.00 33.36 54 LEU A O 1
ATOM 3180 N N . SER B 1 55 ? 39.843 -3.233 29.452 1.00 30.70 55 SER A N 1
ATOM 3181 C CA . SER B 1 55 ? 40.749 -4.180 30.090 1.00 31.80 55 SER A CA 1
ATOM 3182 C C . SER B 1 55 ? 41.477 -3.581 31.288 1.00 36.74 55 SER A C 1
ATOM 3183 O O . SER B 1 55 ? 42.007 -4.334 32.112 1.00 38.85 55 SER A O 1
ATOM 3186 N N . ARG B 1 56 ? 41.512 -2.253 31.410 1.00 33.90 56 ARG A N 1
ATOM 3187 C CA . ARG B 1 56 ? 42.233 -1.585 32.487 1.00 35.15 56 ARG A CA 1
ATOM 3188 C C . ARG B 1 56 ? 41.299 -0.873 33.455 1.00 38.09 56 ARG A C 1
ATOM 3189 O O . ARG B 1 56 ? 41.741 0.006 34.201 1.00 35.53 56 ARG A O 1
ATOM 3197 N N . LEU B 1 57 ? 40.016 -1.236 33.459 1.00 38.23 57 LEU A N 1
ATOM 3198 C CA . LEU B 1 57 ? 39.019 -0.491 34.216 1.00 40.27 57 LEU A CA 1
ATOM 3199 C C . LEU B 1 57 ? 39.237 -0.555 35.723 1.00 42.16 57 LEU A C 1
ATOM 3200 O O . LEU B 1 57 ? 38.632 0.238 36.453 1.00 43.08 57 LEU A O 1
ATOM 3205 N N . ALA B 1 58 ? 40.086 -1.460 36.209 1.00 42.00 58 ALA A N 1
ATOM 3206 C CA . ALA B 1 58 ? 40.392 -1.487 37.634 1.00 42.88 58 ALA A CA 1
ATOM 3207 C C . ALA B 1 58 ? 41.426 -0.440 38.028 1.00 42.77 58 ALA A C 1
ATOM 3208 O O . ALA B 1 58 ? 41.484 -0.059 39.203 1.00 47.29 58 ALA A O 1
ATOM 3210 N N . ALA B 1 59 ? 42.231 0.036 37.082 1.00 39.86 59 ALA A N 1
ATOM 3211 C CA . ALA B 1 59 ? 43.220 1.064 37.376 1.00 36.62 59 ALA A CA 1
ATOM 3212 C C . ALA B 1 59 ? 42.541 2.404 37.629 1.00 39.00 59 ALA A C 1
ATOM 3213 O O . ALA B 1 59 ? 41.553 2.751 36.976 1.00 36.18 59 ALA A O 1
ATOM 3215 N N . ALA B 1 60 ? 43.097 3.171 38.572 1.00 37.42 60 ALA A N 1
ATOM 3216 C CA . ALA B 1 60 ? 42.447 4.405 39.008 1.00 39.19 60 ALA A CA 1
ATOM 3217 C C . ALA B 1 60 ? 42.338 5.423 37.877 1.00 36.27 60 ALA A C 1
ATOM 3218 O O . ALA B 1 60 ? 41.323 6.122 37.763 1.00 35.23 60 ALA A O 1
ATOM 3220 N N . ASP B 1 61 ? 43.373 5.534 37.036 1.00 35.57 61 ASP A N 1
ATOM 3221 C CA . ASP B 1 61 ? 43.317 6.518 35.957 1.00 40.75 61 ASP A CA 1
ATOM 3222 C C . ASP B 1 61 ? 42.258 6.156 34.920 1.00 36.13 61 ASP A C 1
ATOM 3223 O O . ASP B 1 61 ? 41.620 7.052 34.354 1.00 36.89 61 ASP A O 1
ATOM 3228 N N . GLU B 1 62 ? 42.039 4.861 34.675 1.00 36.80 62 GLU A N 1
ATOM 3229 C CA . GLU B 1 62 ? 40.978 4.447 33.760 1.00 35.19 62 GLU A CA 1
ATOM 3230 C C . GLU B 1 62 ? 39.604 4.637 34.391 1.00 34.10 62 GLU A C 1
ATOM 3231 O O . GLU B 1 62 ? 38.666 5.099 33.727 1.00 31.09 62 GLU A O 1
ATOM 3237 N N . ALA B 1 63 ? 39.462 4.277 35.670 1.00 34.67 63 ALA A N 1
ATOM 3238 C CA . ALA B 1 63 ? 38.210 4.538 36.373 1.00 32.46 63 ALA A CA 1
ATOM 3239 C C . ALA B 1 63 ? 37.864 6.022 36.342 1.00 32.68 63 ALA A C 1
ATOM 3240 O O . ALA B 1 63 ? 36.695 6.391 36.182 1.00 29.82 63 ALA A O 1
ATOM 3242 N N . SER B 1 64 ? 38.873 6.886 36.487 1.00 30.81 64 SER A N 1
ATOM 3243 C CA . SER B 1 64 ? 38.637 8.324 36.410 1.00 31.96 64 SER A CA 1
ATOM 3244 C C . SER B 1 64 ? 38.144 8.730 35.029 1.00 30.59 64 SER A C 1
ATOM 3245 O O . SER B 1 64 ? 37.293 9.617 34.904 1.00 28.82 64 SER A O 1
ATOM 3248 N N . LYS B 1 65 ? 38.680 8.102 33.978 1.00 28.90 65 LYS A N 1
ATOM 3249 C CA . LYS B 1 65 ? 38.223 8.409 32.627 1.00 30.22 65 LYS A CA 1
ATOM 3250 C C . LYS B 1 65 ? 36.761 8.022 32.442 1.00 26.88 65 LYS A C 1
ATOM 3251 O O . LYS B 1 65 ? 35.990 8.768 31.824 1.00 26.59 65 LYS A O 1
ATOM 3257 N N . LEU B 1 66 ? 36.364 6.857 32.969 1.00 25.77 66 LEU A N 1
ATOM 3258 C CA . LEU B 1 66 ? 34.978 6.414 32.843 1.00 24.01 66 LEU A CA 1
ATOM 3259 C C . LEU B 1 66 ? 34.036 7.370 33.561 1.00 28.08 66 LEU A C 1
ATOM 3260 O O . LEU B 1 66 ? 33.014 7.795 33.010 1.00 24.13 66 LEU A O 1
ATOM 3265 N N . ARG B 1 67 ? 34.368 7.724 34.802 1.00 26.74 67 ARG A N 1
ATOM 3266 C CA . ARG B 1 67 ? 33.510 8.634 35.550 1.00 24.88 67 ARG A CA 1
ATOM 3267 C C . ARG B 1 67 ? 33.370 9.974 34.837 1.00 25.79 67 ARG A C 1
ATOM 3268 O O . ARG B 1 67 ? 32.267 10.523 34.724 1.00 24.47 67 ARG A O 1
ATOM 3276 N N . SER B 1 68 ? 34.486 10.522 34.354 1.00 25.14 68 SER A N 1
ATOM 3277 C CA . SER B 1 68 ? 34.433 11.797 33.655 1.00 25.04 68 SER A CA 1
ATOM 3278 C C . SER B 1 68 ? 33.578 11.704 32.394 1.00 25.20 68 SER A C 1
ATOM 3279 O O . SER B 1 68 ? 32.770 12.597 32.115 1.00 25.34 68 SER A O 1
ATOM 3282 N N . ALA B 1 69 ? 33.722 10.615 31.635 1.00 23.89 69 ALA A N 1
ATOM 3283 C CA . ALA B 1 69 ? 32.917 10.451 30.428 1.00 23.53 69 ALA A CA 1
ATOM 3284 C C . ALA B 1 69 ? 31.428 10.388 30.754 1.00 22.91 69 ALA A C 1
ATOM 3285 O O . ALA B 1 69 ? 30.606 11.026 30.083 1.00 23.14 69 ALA A O 1
ATOM 3287 N N . LEU B 1 70 ? 31.061 9.623 31.782 1.00 23.99 70 LEU A N 1
ATOM 3288 C CA . LEU B 1 70 ? 29.649 9.486 32.114 1.00 24.30 70 LEU A CA 1
ATOM 3289 C C . LEU B 1 70 ? 29.076 10.793 32.648 1.00 25.62 70 LEU A C 1
ATOM 3290 O O . LEU B 1 70 ? 27.914 11.118 32.378 1.00 23.78 70 LEU A O 1
ATOM 3295 N N . GLU B 1 71 ? 29.877 11.552 33.404 1.00 25.20 71 GLU A N 1
ATOM 3296 C CA . GLU B 1 71 ? 29.426 12.847 33.911 1.00 26.76 71 GLU A CA 1
ATOM 3297 C C . GLU B 1 71 ? 29.246 13.850 32.784 1.00 27.43 71 GLU A C 1
ATOM 3298 O O . GLU B 1 71 ? 28.283 14.625 32.780 1.00 30.45 71 GLU A O 1
ATOM 3304 N N . THR B 1 72 ? 30.177 13.862 31.830 1.00 25.19 72 THR A N 1
ATOM 3305 C CA . THR B 1 72 ? 30.194 14.880 30.788 1.00 26.23 72 THR A CA 1
ATOM 3306 C C . THR B 1 72 ? 29.217 14.555 29.664 1.00 26.04 72 THR A C 1
ATOM 3307 O O . THR B 1 72 ? 28.446 15.418 29.232 1.00 25.84 72 THR A O 1
ATOM 3311 N N . TRP B 1 73 ? 29.231 13.311 29.188 1.00 24.04 73 TRP A N 1
ATOM 3312 C CA . TRP B 1 73 ? 28.500 12.936 27.984 1.00 22.55 73 TRP A CA 1
ATOM 3313 C C . TRP B 1 73 ? 27.423 11.884 28.187 1.00 20.76 73 TRP A C 1
ATOM 3314 O O . TRP B 1 73 ? 26.524 11.788 27.344 1.00 21.98 73 TRP A O 1
ATOM 3325 N N . GLY B 1 74 ? 27.500 11.086 29.245 1.00 20.08 74 GLY A N 1
ATOM 3326 C CA . GLY B 1 74 ? 26.589 9.972 29.409 1.00 22.52 74 GLY A CA 1
ATOM 3327 C C . GLY B 1 74 ? 26.878 8.794 28.508 1.00 20.97 74 GLY A C 1
ATOM 3328 O O . GLY B 1 74 ? 26.053 7.884 28.420 1.00 19.79 74 GLY A O 1
ATOM 3329 N N . LEU B 1 75 ? 28.030 8.785 27.844 1.00 21.15 75 LEU A N 1
ATOM 3330 C CA . LEU B 1 75 ? 28.418 7.712 26.938 1.00 19.87 75 LEU A CA 1
ATOM 3331 C C . LEU B 1 75 ? 29.936 7.711 26.833 1.00 22.82 75 LEU A C 1
ATOM 3332 O O . LEU B 1 75 ? 30.604 8.665 27.239 1.00 22.32 75 LEU A O 1
ATOM 3337 N N . PHE B 1 76 ? 30.473 6.636 26.258 1.00 21.48 76 PHE A N 1
ATOM 3338 C CA . PHE B 1 76 ? 31.902 6.564 25.992 1.00 23.10 76 PHE A CA 1
ATOM 3339 C C . PHE B 1 76 ? 32.168 5.462 24.977 1.00 22.29 76 PHE A C 1
ATOM 3340 O O . PHE B 1 76 ? 31.413 4.494 24.873 1.00 20.94 76 PHE A O 1
ATOM 3348 N N . LEU B 1 77 ? 33.249 5.630 24.229 1.00 22.96 77 LEU A N 1
ATOM 3349 C CA . LEU B 1 77 ? 33.761 4.555 23.397 1.00 24.06 77 LEU A CA 1
ATOM 3350 C C . LEU B 1 77 ? 34.569 3.599 24.269 1.00 24.49 77 LEU A C 1
ATOM 3351 O O . LEU B 1 77 ? 35.241 4.021 25.212 1.00 24.64 77 LEU A O 1
ATOM 3356 N N . VAL B 1 78 ? 34.507 2.304 23.960 1.00 23.53 78 VAL A N 1
ATOM 3357 C CA . VAL B 1 78 ? 35.286 1.311 24.696 1.00 23.33 78 VAL A CA 1
ATOM 3358 C C . VAL B 1 78 ? 36.269 0.635 23.761 1.00 28.76 78 VAL A C 1
ATOM 3359 O O . VAL B 1 78 ? 35.894 0.182 22.674 1.00 25.99 78 VAL A O 1
ATOM 3363 N N . THR B 1 79 ? 37.517 0.554 24.205 1.00 28.84 79 THR A N 1
ATOM 3364 C CA . THR B 1 79 ? 38.567 -0.213 23.563 1.00 29.50 79 THR A CA 1
ATOM 3365 C C . THR B 1 79 ? 38.859 -1.439 24.415 1.00 29.94 79 THR A C 1
ATOM 3366 O O . THR B 1 79 ? 38.472 -1.507 25.585 1.00 29.55 79 THR A O 1
ATOM 3370 N N . LYS B 1 80 ? 39.531 -2.418 23.808 1.00 30.41 80 LYS A N 1
ATOM 3371 C CA . LYS B 1 80 ? 39.988 -3.622 24.503 1.00 30.88 80 LYS A CA 1
ATOM 3372 C C . LYS B 1 80 ? 38.849 -4.283 25.276 1.00 30.37 80 LYS A C 1
ATOM 3373 O O . LYS B 1 80 ? 38.978 -4.646 26.448 1.00 29.86 80 LYS A O 1
ATOM 3379 N N . HIS B 1 81 ? 37.718 -4.436 24.596 1.00 26.83 81 HIS A N 1
ATOM 3380 C CA . HIS B 1 81 ? 36.471 -4.882 25.196 1.00 26.67 81 HIS A CA 1
ATOM 3381 C C . HIS B 1 81 ? 36.271 -6.388 25.131 1.00 29.84 81 HIS A C 1
ATOM 3382 O O . HIS B 1 81 ? 35.248 -6.881 25.614 1.00 29.14 81 HIS A O 1
ATOM 3389 N N . GLY B 1 82 ? 37.200 -7.126 24.528 1.00 31.07 82 GLY A N 1
ATOM 3390 C CA . GLY B 1 82 ? 37.132 -8.571 24.504 1.00 29.35 82 GLY A CA 1
ATOM 3391 C C . GLY B 1 82 ? 36.364 -9.174 23.346 1.00 34.32 82 GLY A C 1
ATOM 3392 O O . GLY B 1 82 ? 36.277 -10.406 23.259 1.00 35.40 82 GLY A O 1
ATOM 3393 N N . ILE B 1 83 ? 35.799 -8.362 22.456 1.00 27.85 83 ILE A N 1
ATOM 3394 C CA . ILE B 1 83 ? 35.020 -8.867 21.331 1.00 28.33 83 ILE A CA 1
ATOM 3395 C C . ILE B 1 83 ? 35.913 -8.860 20.100 1.00 29.48 83 ILE A C 1
ATOM 3396 O O . ILE B 1 83 ? 36.413 -7.806 19.689 1.00 31.46 83 ILE A O 1
ATOM 3401 N N . GLU B 1 84 ? 36.125 -10.040 19.524 1.00 30.64 84 GLU A N 1
ATOM 3402 C CA . GLU B 1 84 ? 36.988 -10.158 18.358 1.00 34.26 84 GLU A CA 1
ATOM 3403 C C . GLU B 1 84 ? 36.449 -9.327 17.202 1.00 31.98 84 GLU A C 1
ATOM 3404 O O . GLU B 1 84 ? 35.245 -9.313 16.933 1.00 30.13 84 GLU A O 1
ATOM 3410 N N . ALA B 1 85 ? 37.355 -8.618 16.523 1.00 31.45 85 ALA A N 1
ATOM 3411 C CA . ALA B 1 85 ? 36.963 -7.858 15.343 1.00 30.16 85 ALA A CA 1
ATOM 3412 C C . ALA B 1 85 ? 36.301 -8.749 14.301 1.00 27.89 85 ALA A C 1
ATOM 3413 O O . ALA B 1 85 ? 35.400 -8.300 13.585 1.00 27.01 85 ALA A O 1
ATOM 3415 N N . SER B 1 86 ? 36.724 -10.015 14.210 1.00 29.36 86 SER A N 1
ATOM 3416 C CA . SER B 1 86 ? 36.113 -10.920 13.243 1.00 30.95 86 SER A CA 1
ATOM 3417 C C . SER B 1 86 ? 34.645 -11.156 13.568 1.00 27.76 86 SER A C 1
ATOM 3418 O O . SER B 1 86 ? 33.812 -11.274 12.665 1.00 27.16 86 SER A O 1
ATOM 3421 N N . LEU B 1 87 ? 34.304 -11.198 14.858 1.00 24.36 87 LEU A N 1
ATOM 3422 C CA . LEU B 1 87 ? 32.913 -11.401 15.243 1.00 24.33 87 LEU A CA 1
ATOM 3423 C C . LEU B 1 87 ? 32.085 -10.140 15.032 1.00 24.77 87 LEU A C 1
ATOM 3424 O O . LEU B 1 87 ? 30.925 -10.219 14.612 1.00 22.47 87 LEU A O 1
ATOM 3429 N N . MET B 1 88 ? 32.643 -8.973 15.367 1.00 24.02 88 MET A N 1
ATOM 3430 C CA . MET B 1 88 ? 31.954 -7.721 15.077 1.00 23.13 88 MET A CA 1
ATOM 3431 C C . MET B 1 88 ? 31.715 -7.575 13.580 1.00 21.48 88 MET A C 1
ATOM 3432 O O . MET B 1 88 ? 30.607 -7.240 13.148 1.00 24.53 88 MET A O 1
ATOM 3437 N N . ASP B 1 89 ? 32.746 -7.839 12.772 1.00 24.98 89 ASP A N 1
ATOM 3438 C CA . ASP B 1 89 ? 32.580 -7.754 11.324 1.00 25.73 89 ASP A CA 1
ATOM 3439 C C . ASP B 1 89 ? 31.545 -8.760 10.830 1.00 25.32 89 ASP A C 1
ATOM 3440 O O . ASP B 1 89 ? 30.684 -8.420 10.013 1.00 24.59 89 ASP A O 1
ATOM 3445 N N . ASP B 1 90 ? 31.596 -10.002 11.333 1.00 23.45 90 ASP A N 1
ATOM 3446 C CA . ASP B 1 90 ? 30.685 -11.034 10.838 1.00 22.89 90 ASP A CA 1
ATOM 3447 C C . ASP B 1 90 ? 29.237 -10.741 11.214 1.00 21.03 90 ASP A C 1
ATOM 3448 O O . ASP B 1 90 ? 28.323 -11.008 10.427 1.00 21.71 90 ASP A O 1
ATOM 3453 N N . VAL B 1 91 ? 28.990 -10.225 12.424 1.00 21.70 91 VAL A N 1
ATOM 3454 C CA . VAL B 1 91 ? 27.598 -9.988 12.776 1.00 18.24 91 VAL A CA 1
ATOM 3455 C C . VAL B 1 91 ? 27.031 -8.833 11.950 1.00 18.71 91 VAL A C 1
ATOM 3456 O O . VAL B 1 91 ? 25.854 -8.856 11.565 1.00 20.07 91 VAL A O 1
ATOM 3460 N N . MET B 1 92 ? 27.845 -7.825 11.638 1.00 20.56 92 MET A N 1
ATOM 3461 C CA . MET B 1 92 ? 27.341 -6.749 10.797 1.00 20.17 92 MET A CA 1
ATOM 3462 C C . MET B 1 92 ? 27.215 -7.199 9.348 1.00 20.91 92 MET A C 1
ATOM 3463 O O . MET B 1 92 ? 26.296 -6.763 8.651 1.00 22.58 92 MET A O 1
ATOM 3468 N N . ALA B 1 93 ? 28.100 -8.082 8.887 1.00 22.09 93 ALA A N 1
ATOM 3469 C CA . ALA B 1 93 ? 27.946 -8.626 7.536 1.00 22.62 93 ALA A CA 1
ATOM 3470 C C . ALA B 1 93 ? 26.661 -9.439 7.427 1.00 22.03 93 ALA A C 1
ATOM 3471 O O . ALA B 1 93 ? 25.941 -9.350 6.425 1.00 23.04 93 ALA A O 1
ATOM 3473 N N . ALA B 1 94 ? 26.336 -10.209 8.474 1.00 20.16 94 ALA A N 1
ATOM 3474 C CA . ALA B 1 94 ? 25.077 -10.943 8.499 1.00 20.74 94 ALA A CA 1
ATOM 3475 C C . ALA B 1 94 ? 23.885 -9.998 8.415 1.00 23.33 94 ALA A C 1
ATOM 3476 O O . ALA B 1 94 ? 22.897 -10.288 7.734 1.00 21.06 94 ALA A O 1
ATOM 3478 N N . SER B 1 95 ? 23.957 -8.858 9.104 1.00 20.13 95 SER A N 1
ATOM 3479 C CA . SER B 1 95 ? 22.895 -7.862 9.002 1.00 19.76 95 SER A CA 1
ATOM 3480 C C . SER B 1 95 ? 22.778 -7.319 7.580 1.00 21.11 95 SER A C 1
ATOM 3481 O O . SER B 1 95 ? 21.682 -7.256 7.015 1.00 20.74 95 SER A O 1
ATOM 3484 N N . ARG B 1 96 ? 23.901 -6.888 7.003 1.00 20.93 96 ARG A N 1
ATOM 3485 C CA . ARG B 1 96 ? 23.894 -6.355 5.643 1.00 19.51 96 ARG A CA 1
ATOM 3486 C C . ARG B 1 96 ? 23.350 -7.387 4.660 1.00 21.24 96 ARG A C 1
ATOM 3487 O O . ARG B 1 96 ? 22.524 -7.061 3.800 1.00 20.73 96 ARG A O 1
ATOM 3495 N N . ASP B 1 97 ? 23.758 -8.651 4.816 1.00 21.78 97 ASP A N 1
ATOM 3496 C CA . ASP B 1 97 ? 23.233 -9.713 3.954 1.00 20.69 97 ASP A CA 1
ATOM 3497 C C . ASP B 1 97 ? 21.715 -9.812 4.053 1.00 20.72 97 ASP A C 1
ATOM 3498 O O . ASP B 1 97 ? 21.028 -10.013 3.042 1.00 21.56 97 ASP A O 1
ATOM 3503 N N . PHE B 1 98 ? 21.171 -9.716 5.271 1.00 19.54 98 PHE A N 1
ATOM 3504 C CA . PHE B 1 98 ? 19.721 -9.747 5.435 1.00 20.04 98 PHE A CA 1
ATOM 3505 C C . PHE B 1 98 ? 19.050 -8.559 4.741 1.00 21.69 98 PHE A C 1
ATOM 3506 O O . PHE B 1 98 ? 18.074 -8.727 4.003 1.00 20.60 98 PHE A O 1
ATOM 3514 N N . PHE B 1 99 ? 19.544 -7.342 4.984 1.00 19.69 99 PHE A N 1
ATOM 3515 C CA . PHE B 1 99 ? 18.838 -6.178 4.465 1.00 18.93 99 PHE A CA 1
ATOM 3516 C C . PHE B 1 99 ? 18.927 -6.086 2.949 1.00 20.41 99 PHE A C 1
ATOM 3517 O O . PHE B 1 99 ? 18.047 -5.482 2.336 1.00 20.48 99 PHE A O 1
ATOM 3525 N N . TYR B 1 100 ? 19.946 -6.693 2.347 1.00 21.33 100 TYR A N 1
ATOM 3526 C CA . TYR B 1 100 ? 20.085 -6.714 0.894 1.00 19.03 100 TYR A CA 1
ATOM 3527 C C . TYR B 1 100 ? 19.143 -7.704 0.222 1.00 24.42 100 TYR A C 1
ATOM 3528 O O . TYR B 1 100 ? 19.008 -7.663 -1.010 1.00 21.82 100 TYR A O 1
ATOM 3537 N N . GLN B 1 101 ? 18.482 -8.572 0.985 1.00 22.08 101 GLN A N 1
ATOM 3538 C CA . GLN B 1 101 ? 17.572 -9.542 0.399 1.00 24.62 101 GLN A CA 1
ATOM 3539 C C . GLN B 1 101 ? 16.322 -8.845 -0.144 1.00 25.54 101 GLN A C 1
ATOM 3540 O O . GLN B 1 101 ? 16.011 -7.713 0.237 1.00 24.57 101 GLN A O 1
ATOM 3546 N N . PRO B 1 102 ? 15.614 -9.481 -1.082 1.00 23.98 102 PRO A N 1
ATOM 3547 C CA . PRO B 1 102 ? 14.389 -8.869 -1.611 1.00 24.19 102 PRO A CA 1
ATOM 3548 C C . PRO B 1 102 ? 13.362 -8.643 -0.514 1.00 27.32 102 PRO A C 1
ATOM 3549 O O . PRO B 1 102 ? 13.336 -9.346 0.501 1.00 27.88 102 PRO A O 1
ATOM 3553 N N . LEU B 1 103 ? 12.501 -7.647 -0.744 1.00 25.84 103 LEU A N 1
ATOM 3554 C CA . LEU B 1 103 ? 11.487 -7.278 0.240 1.00 27.79 103 LEU A CA 1
ATOM 3555 C C . LEU B 1 103 ? 10.679 -8.490 0.684 1.00 30.01 103 LEU A C 1
ATOM 3556 O O . LEU B 1 103 ? 10.462 -8.698 1.883 1.00 30.65 103 LEU A O 1
ATOM 3561 N N . GLU B 1 104 ? 10.244 -9.313 -0.277 1.00 30.13 104 GLU A N 1
ATOM 3562 C CA . GLU B 1 104 ? 9.423 -10.477 0.045 1.00 32.79 104 GLU A CA 1
ATOM 3563 C C . GLU B 1 104 ? 10.131 -11.406 1.025 1.00 30.03 104 GLU A C 1
ATOM 3564 O O . GLU B 1 104 ? 9.496 -11.974 1.922 1.00 33.77 104 GLU A O 1
ATOM 3570 N N . ALA B 1 105 ? 11.448 -11.572 0.872 1.00 27.43 105 ALA A N 1
ATOM 3571 C CA . ALA B 1 105 ? 12.197 -12.433 1.781 1.00 28.56 105 ALA A CA 1
ATOM 3572 C C . ALA B 1 105 ? 12.259 -11.838 3.182 1.00 26.20 105 ALA A C 1
ATOM 3573 O O . ALA B 1 105 ? 12.104 -12.557 4.178 1.00 29.32 105 ALA A O 1
ATOM 3575 N N . LYS B 1 106 ? 12.501 -10.530 3.279 1.00 23.87 106 LYS A N 1
ATOM 3576 C CA . LYS B 1 106 ? 12.582 -9.896 4.593 1.00 24.11 106 LYS A CA 1
ATOM 3577 C C . LYS B 1 106 ? 11.229 -9.875 5.289 1.00 25.95 106 LYS A C 1
ATOM 3578 O O . LYS B 1 106 ? 11.168 -9.987 6.521 1.00 27.31 106 LYS A O 1
ATOM 3584 N N . GLN B 1 107 ? 10.138 -9.751 4.526 1.00 28.21 107 GLN A N 1
ATOM 3585 C CA . GLN B 1 107 ? 8.800 -9.686 5.107 1.00 30.06 107 GLN A CA 1
ATOM 3586 C C . GLN B 1 107 ? 8.340 -11.017 5.691 1.00 31.60 107 GLN A C 1
ATOM 3587 O O . GLN B 1 107 ? 7.283 -11.056 6.333 1.00 31.48 107 GLN A O 1
ATOM 3593 N N . GLU B 1 108 ? 9.094 -12.100 5.499 1.00 29.07 108 GLU A N 1
ATOM 3594 C CA . GLU B 1 108 ? 8.765 -13.327 6.211 1.00 32.22 108 GLU A CA 1
ATOM 3595 C C . GLU B 1 108 ? 9.064 -13.213 7.695 1.00 29.90 108 GLU A C 1
ATOM 3596 O O . GLU B 1 108 ? 8.697 -14.109 8.459 1.00 30.75 108 GLU A O 1
ATOM 3602 N N . TYR B 1 109 ? 9.713 -12.127 8.112 1.00 27.98 109 TYR A N 1
ATOM 3603 C CA . TYR B 1 109 ? 9.964 -11.833 9.519 1.00 27.97 109 TYR A CA 1
ATOM 3604 C C . TYR B 1 109 ? 9.302 -10.525 9.934 1.00 28.84 109 TYR A C 1
ATOM 3605 O O . TYR B 1 109 ? 9.734 -9.895 10.907 1.00 26.67 109 TYR A O 1
ATOM 3614 N N . SER B 1 110 ? 8.246 -10.125 9.222 1.00 29.32 110 SER A N 1
ATOM 3615 C CA . SER B 1 110 ? 7.642 -8.811 9.400 1.00 28.95 110 SER A CA 1
ATOM 3616 C C . SER B 1 110 ? 7.102 -8.643 10.811 1.00 30.71 110 SER A C 1
ATOM 3617 O O . SER B 1 110 ? 6.517 -9.566 11.386 1.00 31.33 110 SER A O 1
ATOM 3620 N N . ASN B 1 111 ? 7.301 -7.447 11.363 1.00 27.84 111 ASN A N 1
ATOM 3621 C CA . ASN B 1 111 ? 6.734 -7.060 12.648 1.00 29.11 111 ASN A CA 1
ATOM 3622 C C . ASN B 1 111 ? 5.286 -6.580 12.538 1.00 33.32 111 ASN A C 1
ATOM 3623 O O . ASN B 1 111 ? 4.762 -6.002 13.499 1.00 33.16 111 ASN A O 1
ATOM 3628 N N . LEU B 1 112 ? 4.633 -6.792 11.393 1.00 32.74 112 LEU A N 1
ATOM 3629 C CA . LEU B 1 112 ? 3.239 -6.402 11.183 1.00 35.11 112 LEU A CA 1
ATOM 3630 C C . LEU B 1 112 ? 2.396 -7.673 11.225 1.00 40.41 112 LEU A C 1
ATOM 3631 O O . LEU B 1 112 ? 2.397 -8.457 10.271 1.00 43.59 112 LEU A O 1
ATOM 3636 N N . ILE B 1 113 ? 1.688 -7.875 12.334 1.00 42.46 113 ILE A N 1
ATOM 3637 C CA . ILE B 1 113 ? 0.845 -9.057 12.494 1.00 45.47 113 ILE A CA 1
ATOM 3638 C C . ILE B 1 113 ? -0.287 -8.994 11.479 1.00 45.07 113 ILE A C 1
ATOM 3639 O O . ILE B 1 113 ? -1.066 -8.034 11.455 1.00 46.34 113 ILE A O 1
ATOM 3644 N N . GLY B 1 114 ? -0.382 -10.020 10.636 1.00 49.51 114 GLY A N 1
ATOM 3645 C CA . GLY B 1 114 ? -1.351 -10.003 9.558 1.00 45.94 114 GLY A CA 1
ATOM 3646 C C . GLY B 1 114 ? -1.137 -8.894 8.557 1.00 48.46 114 GLY A C 1
ATOM 3647 O O . GLY B 1 114 ? -2.071 -8.529 7.836 1.00 49.33 114 GLY A O 1
ATOM 3648 N N . GLY B 1 115 ? 0.074 -8.342 8.493 1.00 45.94 115 GLY A N 1
ATOM 3649 C CA . GLY B 1 115 ? 0.350 -7.213 7.630 1.00 47.41 115 GLY A CA 1
ATOM 3650 C C . GLY B 1 115 ? -0.301 -5.918 8.057 1.00 47.71 115 GLY A C 1
ATOM 3651 O O . GLY B 1 115 ? -0.353 -4.974 7.263 1.00 47.80 115 GLY A O 1
ATOM 3652 N N . LYS B 1 116 ? -0.788 -5.835 9.296 1.00 46.36 116 LYS A N 1
ATOM 3653 C CA . LYS B 1 116 ? -1.589 -4.686 9.705 1.00 49.27 116 LYS A CA 1
ATOM 3654 C C . LYS B 1 116 ? -1.253 -4.168 11.103 1.00 49.01 116 LYS A C 1
ATOM 3655 O O . LYS B 1 116 ? -1.239 -2.951 11.324 1.00 49.82 116 LYS A O 1
ATOM 3657 N N . ARG B 1 117 ? -0.991 -5.086 12.020 1.00 48.52 117 ARG A N 1
ATOM 3658 C CA . ARG B 1 117 ? -0.881 -4.723 13.448 1.00 46.81 117 ARG A CA 1
ATOM 3659 C C . ARG B 1 117 ? 0.564 -4.694 13.930 1.00 43.85 117 ARG A C 1
ATOM 3660 O O . ARG B 1 117 ? 1.164 -5.729 14.034 1.00 41.93 117 ARG A O 1
ATOM 3668 N N . PHE B 1 118 ? 1.035 -3.511 14.298 1.00 43.64 118 PHE A N 1
ATOM 3669 C CA . PHE B 1 118 ? 2.414 -3.367 14.745 1.00 40.39 118 PHE A CA 1
ATOM 3670 C C . PHE B 1 118 ? 2.678 -4.170 16.013 1.00 38.32 118 PHE A C 1
ATOM 3671 O O . PHE B 1 118 ? 1.862 -4.199 16.939 1.00 40.55 118 PHE A O 1
ATOM 3679 N N . GLN B 1 119 ? 3.843 -4.812 16.046 1.00 34.42 119 GLN A N 1
ATOM 3680 C CA . GLN B 1 119 ? 4.478 -5.272 17.271 1.00 33.62 119 GLN A CA 1
ATOM 3681 C C . GLN B 1 119 ? 5.952 -4.901 17.185 1.00 33.01 119 GLN A C 1
ATOM 3682 O O . GLN B 1 119 ? 6.457 -4.536 16.119 1.00 31.15 119 GLN A O 1
ATOM 3688 N N . MET B 1 120 ? 6.649 -4.989 18.317 1.00 32.76 120 MET A N 1
ATOM 3689 C CA . MET B 1 120 ? 8.040 -4.553 18.338 1.00 32.31 120 MET A CA 1
ATOM 3690 C C . MET B 1 120 ? 8.945 -5.526 17.589 1.00 29.90 120 MET A C 1
ATOM 3691 O O . MET B 1 120 ? 9.805 -5.104 16.807 1.00 30.82 120 MET A O 1
ATOM 3696 N N . GLU B 1 121 ? 8.757 -6.828 17.783 1.00 27.20 121 GLU A N 1
ATOM 3697 C CA . GLU B 1 121 ? 9.725 -7.797 17.286 1.00 27.30 121 GLU A CA 1
ATOM 3698 C C . GLU B 1 121 ? 9.515 -8.080 15.804 1.00 26.70 121 GLU A C 1
ATOM 3699 O O . GLU B 1 121 ? 8.389 -8.334 15.361 1.00 28.82 121 GLU A O 1
ATOM 3705 N N . GLY B 1 122 ? 10.607 -8.057 15.043 1.00 22.51 122 GLY A N 1
ATOM 3706 C CA . GLY B 1 122 ? 10.607 -8.425 13.644 1.00 23.43 122 GLY A CA 1
ATOM 3707 C C . GLY B 1 122 ? 11.168 -7.325 12.775 1.00 23.81 122 GLY A C 1
ATOM 3708 O O . GLY B 1 122 ? 11.725 -6.331 13.254 1.00 22.32 122 GLY A O 1
ATOM 3709 N N . TYR B 1 123 ? 11.014 -7.517 11.471 1.00 22.29 123 TYR A N 1
ATOM 3710 C CA . TYR B 1 123 ? 11.538 -6.604 10.469 1.00 25.09 123 TYR A CA 1
ATOM 3711 C C . TYR B 1 123 ? 10.458 -5.618 10.048 1.00 23.93 123 TYR A C 1
ATOM 3712 O O . TYR B 1 123 ? 9.344 -6.017 9.688 1.00 25.13 123 TYR A O 1
ATOM 3721 N N . GLY B 1 124 ? 10.804 -4.338 10.057 1.00 23.74 124 GLY A N 1
ATOM 3722 C CA . GLY B 1 124 ? 9.892 -3.331 9.571 1.00 24.30 124 GLY A CA 1
ATOM 3723 C C . GLY B 1 124 ? 10.262 -1.974 10.115 1.00 24.04 124 GLY A C 1
ATOM 3724 O O . GLY B 1 124 ? 11.434 -1.579 10.071 1.00 23.59 124 GLY A O 1
ATOM 3725 N N . ASN B 1 125 ? 9.274 -1.272 10.656 1.00 23.77 125 ASN A N 1
ATOM 3726 C CA . ASN B 1 125 ? 9.448 0.098 11.103 1.00 25.18 125 ASN A CA 1
ATOM 3727 C C . ASN B 1 125 ? 8.830 0.274 12.479 1.00 25.95 125 ASN A C 1
ATOM 3728 O O . ASN B 1 125 ? 8.033 -0.549 12.938 1.00 25.75 125 ASN A O 1
ATOM 3733 N N . ASP B 1 126 ? 9.216 1.364 13.134 1.00 25.24 126 ASP A N 1
ATOM 3734 C CA . ASP B 1 126 ? 8.587 1.731 14.389 1.00 28.13 126 ASP A CA 1
ATOM 3735 C C . ASP B 1 126 ? 7.115 2.075 14.164 1.00 27.60 126 ASP A C 1
ATOM 3736 O O . ASP B 1 126 ? 6.671 2.342 13.045 1.00 28.75 126 ASP A O 1
ATOM 3741 N N . MET B 1 127 ? 6.355 2.059 15.254 1.00 28.86 127 MET A N 1
ATOM 3742 C CA . MET B 1 127 ? 4.907 2.181 15.163 1.00 29.63 127 MET A CA 1
ATOM 3743 C C . MET B 1 127 ? 4.490 3.556 14.647 1.00 30.95 127 MET A C 1
ATOM 3744 O O . MET B 1 127 ? 5.005 4.587 15.096 1.00 30.12 127 MET A O 1
ATOM 3749 N N . VAL B 1 128 ? 3.550 3.566 13.703 1.00 31.92 128 VAL A N 1
ATOM 3750 C CA . VAL B 1 128 ? 2.938 4.794 13.207 1.00 32.87 128 VAL A CA 1
ATOM 3751 C C . VAL B 1 128 ? 1.658 5.021 14.003 1.00 35.62 128 VAL A C 1
ATOM 3752 O O . VAL B 1 128 ? 0.697 4.258 13.878 1.00 38.64 128 VAL A O 1
ATOM 3756 N N . LYS B 1 129 ? 1.639 6.078 14.814 1.00 35.96 129 LYS A N 1
ATOM 3757 C CA . LYS B 1 129 ? 0.527 6.326 15.721 1.00 37.59 129 LYS A CA 1
ATOM 3758 C C . LYS B 1 129 ? -0.475 7.344 15.196 1.00 41.14 129 LYS A C 1
ATOM 3759 O O . LYS B 1 129 ? -1.635 7.320 15.624 1.00 41.34 129 LYS A O 1
ATOM 3765 N N . SER B 1 130 ? -0.069 8.229 14.288 1.00 38.94 130 SER A N 1
ATOM 3766 C CA . SER B 1 130 ? -0.965 9.243 13.756 1.00 41.21 130 SER A CA 1
ATOM 3767 C C . SER B 1 130 ? -0.631 9.495 12.294 1.00 44.11 130 SER A C 1
ATOM 3768 O O . SER B 1 130 ? 0.469 9.196 11.822 1.00 42.05 130 SER A O 1
ATOM 3771 N N . LYS B 1 131 ? -1.603 10.058 11.575 1.00 43.65 131 LYS A N 1
ATOM 3772 C CA . LYS B 1 131 ? -1.409 10.314 10.152 1.00 44.89 131 LYS A CA 1
ATOM 3773 C C . LYS B 1 131 ? -0.378 11.410 9.911 1.00 43.29 131 LYS A C 1
ATOM 3774 O O . LYS B 1 131 ? 0.358 11.357 8.919 1.00 44.65 131 LYS A O 1
ATOM 3780 N N . ASP B 1 132 ? -0.300 12.396 10.804 1.00 43.37 132 ASP A N 1
ATOM 3781 C CA . ASP B 1 132 ? 0.630 13.512 10.677 1.00 42.90 132 ASP A CA 1
ATOM 3782 C C . ASP B 1 132 ? 2.004 13.218 11.266 1.00 38.32 132 ASP A C 1
ATOM 3783 O O . ASP B 1 132 ? 2.863 14.108 11.269 1.00 38.27 132 ASP A O 1
ATOM 3788 N N . GLN B 1 133 ? 2.226 12.012 11.778 1.00 39.78 133 GLN A N 1
ATOM 3789 C CA . GLN B 1 133 ? 3.505 11.678 12.387 1.00 35.73 133 GLN A CA 1
ATOM 3790 C C . GLN B 1 133 ? 4.603 11.695 11.330 1.00 30.84 133 GLN A C 1
ATOM 3791 O O . GLN B 1 133 ? 4.449 11.115 10.250 1.00 32.03 133 GLN A O 1
ATOM 3797 N N . ILE B 1 134 ? 5.698 12.381 11.638 1.00 27.27 134 ILE A N 1
ATOM 3798 C CA . ILE B 1 134 ? 6.863 12.405 10.765 1.00 26.30 134 ILE A CA 1
ATOM 3799 C C . ILE B 1 134 ? 7.692 11.159 11.030 1.00 25.86 134 ILE A C 1
ATOM 3800 O O . ILE B 1 134 ? 8.021 10.847 12.182 1.00 26.83 134 ILE A O 1
ATOM 3805 N N . LEU B 1 135 ? 8.017 10.433 9.970 1.00 23.75 135 LEU A N 1
ATOM 3806 C CA . LEU B 1 135 ? 8.676 9.143 10.101 1.00 23.06 135 LEU A CA 1
ATOM 3807 C C . LEU B 1 135 ? 10.184 9.286 9.952 1.00 21.97 135 LEU A C 1
ATOM 3808 O O . LEU B 1 135 ? 10.680 10.215 9.309 1.00 23.86 135 LEU A O 1
ATOM 3813 N N . ASP B 1 136 ? 10.912 8.350 10.559 1.00 20.11 136 ASP A N 1
ATOM 3814 C CA . ASP B 1 136 ? 12.364 8.355 10.466 1.00 20.84 136 ASP A CA 1
ATOM 3815 C C . ASP B 1 136 ? 12.807 7.646 9.194 1.00 20.39 136 ASP A C 1
ATOM 3816 O O . ASP B 1 136 ? 12.134 6.743 8.692 1.00 20.10 136 ASP A O 1
ATOM 3821 N N . TRP B 1 137 ? 13.973 8.049 8.700 1.00 20.54 137 TRP A N 1
ATOM 3822 C CA . TRP B 1 137 ? 14.538 7.510 7.460 1.00 19.71 137 TRP A CA 1
ATOM 3823 C C . TRP B 1 137 ? 15.379 6.273 7.788 1.00 17.76 137 TRP A C 1
ATOM 3824 O O . TRP B 1 137 ? 16.610 6.268 7.704 1.00 19.19 137 TRP A O 1
ATOM 3835 N N . GLN B 1 138 ? 14.681 5.199 8.170 1.00 19.14 138 GLN A N 1
ATOM 3836 C CA . GLN B 1 138 ? 15.357 3.956 8.536 1.00 20.59 138 GLN A CA 1
ATOM 3837 C C . GLN B 1 138 ? 14.363 2.808 8.548 1.00 17.67 138 GLN A C 1
ATOM 3838 O O . GLN B 1 138 ? 13.148 3.004 8.658 1.00 19.97 138 GLN A O 1
ATOM 3844 N N . ASP B 1 139 ? 14.911 1.597 8.458 1.00 18.35 139 ASP A N 1
ATOM 3845 C CA . ASP B 1 139 ? 14.208 0.371 8.794 1.00 18.80 139 ASP A CA 1
ATOM 3846 C C . ASP B 1 139 ? 14.992 -0.330 9.896 1.00 19.81 139 ASP A C 1
ATOM 3847 O O . ASP B 1 139 ? 16.152 -0.005 10.174 1.00 19.05 139 ASP A O 1
ATOM 3852 N N . ARG B 1 140 ? 14.368 -1.320 10.527 1.00 21.57 140 ARG A N 1
ATOM 3853 C CA . ARG B 1 140 ? 15.080 -2.032 11.574 1.00 18.31 140 ARG A CA 1
ATOM 3854 C C . ARG B 1 140 ? 14.514 -3.429 11.744 1.00 17.88 140 ARG A C 1
ATOM 3855 O O . ARG B 1 140 ? 13.329 -3.676 11.496 1.00 21.38 140 ARG A O 1
ATOM 3863 N N . LEU B 1 141 ? 15.401 -4.334 12.151 1.00 19.90 141 LEU A N 1
ATOM 3864 C CA . LEU B 1 141 ? 15.066 -5.681 12.593 1.00 19.01 141 LEU A CA 1
ATOM 3865 C C . LEU B 1 141 ? 15.333 -5.729 14.090 1.00 19.09 141 LEU A C 1
ATOM 3866 O O . LEU B 1 141 ? 16.471 -5.517 14.526 1.00 18.15 141 LEU A O 1
ATOM 3871 N N . GLN B 1 142 ? 14.290 -5.983 14.868 1.00 21.18 142 GLN A N 1
ATOM 3872 C CA . GLN B 1 142 ? 14.365 -5.929 16.323 1.00 19.64 142 GLN A CA 1
ATOM 3873 C C . GLN B 1 142 ? 14.007 -7.294 16.888 1.00 20.81 142 GLN A C 1
ATOM 3874 O O . GLN B 1 142 ? 12.935 -7.826 16.581 1.00 22.33 142 GLN A O 1
ATOM 3880 N N . LEU B 1 143 ? 14.894 -7.848 17.723 1.00 20.05 143 LEU A N 1
ATOM 3881 C CA . LEU B 1 143 ? 14.761 -9.212 18.226 1.00 20.21 143 LEU A CA 1
ATOM 3882 C C . LEU B 1 143 ? 14.971 -9.249 19.732 1.00 23.50 143 LEU A C 1
ATOM 3883 O O . LEU B 1 143 ? 15.925 -8.665 20.248 1.00 21.50 143 LEU A O 1
ATOM 3888 N N . ARG B 1 144 ? 14.104 -9.980 20.424 1.00 22.09 144 ARG A N 1
ATOM 3889 C CA . ARG B 1 144 ? 14.298 -10.222 21.851 1.00 23.54 144 ARG A CA 1
ATOM 3890 C C . ARG B 1 144 ? 15.348 -11.312 22.031 1.00 24.18 144 ARG A C 1
ATOM 3891 O O . ARG B 1 144 ? 15.190 -12.421 21.506 1.00 25.20 144 ARG A O 1
ATOM 3899 N N . VAL B 1 145 ? 16.429 -10.999 22.739 1.00 23.69 145 VAL A N 1
ATOM 3900 C CA . VAL B 1 145 ? 17.511 -11.953 22.952 1.00 20.31 145 VAL A CA 1
ATOM 3901 C C . VAL B 1 145 ? 17.452 -12.560 24.348 1.00 24.59 145 VAL A C 1
ATOM 3902 O O . VAL B 1 145 ? 17.686 -13.757 24.515 1.00 27.25 145 VAL A O 1
ATOM 3906 N N . GLU B 1 146 ? 17.138 -11.753 25.352 1.00 22.85 146 GLU A N 1
ATOM 3907 C CA . GLU B 1 146 ? 17.001 -12.234 26.718 1.00 28.64 146 GLU A CA 1
ATOM 3908 C C . GLU B 1 146 ? 15.691 -11.733 27.307 1.00 25.52 146 GLU A C 1
ATOM 3909 O O . GLU B 1 146 ? 15.220 -10.647 26.957 1.00 26.01 146 GLU A O 1
ATOM 3915 N N . PRO B 1 147 ? 15.067 -12.515 28.206 1.00 28.56 147 PRO A N 1
ATOM 3916 C CA . PRO B 1 147 ? 15.520 -13.845 28.631 1.00 28.40 147 PRO A CA 1
ATOM 3917 C C . PRO B 1 147 ? 15.364 -14.894 27.530 1.00 26.77 147 PRO A C 1
ATOM 3918 O O . PRO B 1 147 ? 14.451 -14.796 26.707 1.00 29.93 147 PRO A O 1
ATOM 3922 N N . GLN B 1 148 ? 16.282 -15.864 27.513 1.00 30.14 148 GLN A N 1
ATOM 3923 C CA . GLN B 1 148 ? 16.342 -16.832 26.421 1.00 29.45 148 GLN A CA 1
ATOM 3924 C C . GLN B 1 148 ? 15.030 -17.588 26.241 1.00 35.62 148 GLN A C 1
ATOM 3925 O O . GLN B 1 148 ? 14.665 -17.925 25.108 1.00 34.25 148 GLN A O 1
ATOM 3931 N N . ASP B 1 149 ? 14.311 -17.871 27.330 1.00 36.28 149 ASP A N 1
ATOM 3932 C CA . ASP B 1 149 ? 13.075 -18.635 27.209 1.00 35.96 149 ASP A CA 1
ATOM 3933 C C . ASP B 1 149 ? 11.906 -17.797 26.713 1.00 36.57 149 ASP A C 1
ATOM 3934 O O . ASP B 1 149 ? 10.798 -18.327 26.583 1.00 38.28 149 ASP A O 1
ATOM 3939 N N . GLU B 1 150 ? 12.124 -16.515 26.413 1.00 33.56 150 GLU A N 1
ATOM 3940 C CA . GLU B 1 150 ? 11.100 -15.679 25.807 1.00 30.59 150 GLU A CA 1
ATOM 3941 C C . GLU B 1 150 ? 11.415 -15.320 24.362 1.00 29.41 150 GLU A C 1
ATOM 3942 O O . GLU B 1 150 ? 10.631 -14.603 23.735 1.00 31.59 150 GLU A O 1
ATOM 3948 N N . ARG B 1 151 ? 12.539 -15.786 23.825 1.00 29.13 151 ARG A N 1
ATOM 3949 C CA . ARG B 1 151 ? 12.831 -15.553 22.414 1.00 26.35 151 ARG A CA 1
ATOM 3950 C C . ARG B 1 151 ? 11.796 -16.249 21.539 1.00 33.82 151 ARG A C 1
ATOM 3951 O O . ARG B 1 151 ? 11.266 -17.308 21.887 1.00 33.07 151 ARG A O 1
ATOM 3959 N N . ASN B 1 152 ? 11.505 -15.641 20.390 1.00 29.99 152 ASN A N 1
ATOM 3960 C CA . ASN B 1 152 ? 10.641 -16.243 19.378 1.00 29.90 152 ASN A CA 1
ATOM 3961 C C . ASN B 1 152 ? 11.505 -16.391 18.131 1.00 31.77 152 ASN A C 1
ATOM 3962 O O . ASN B 1 152 ? 11.612 -15.465 17.324 1.00 28.40 152 ASN A O 1
ATOM 3967 N N . LEU B 1 153 ? 12.126 -17.561 17.986 1.00 30.61 153 LEU A N 1
ATOM 3968 C CA . LEU B 1 153 ? 13.085 -17.793 16.914 1.00 30.55 153 LEU A CA 1
ATOM 3969 C C . LEU B 1 153 ? 12.452 -17.722 15.532 1.00 30.19 153 LEU A C 1
ATOM 3970 O O . LEU B 1 153 ? 13.182 -17.666 14.533 1.00 28.57 153 LEU A O 1
ATOM 3975 N N . ALA B 1 154 ? 11.121 -17.707 15.446 1.00 27.50 154 ALA A N 1
ATOM 3976 C CA . ALA B 1 154 ? 10.474 -17.551 14.150 1.00 32.15 154 ALA A CA 1
ATOM 3977 C C . ALA B 1 154 ? 10.788 -16.204 13.511 1.00 29.47 154 ALA A C 1
ATOM 3978 O O . ALA B 1 154 ? 10.687 -16.073 12.286 1.00 28.43 154 ALA A O 1
ATOM 3980 N N . TYR B 1 155 ? 11.178 -15.205 14.306 1.00 26.05 155 TYR A N 1
ATOM 3981 C CA . TYR B 1 155 ? 11.531 -13.891 13.779 1.00 25.18 155 TYR A CA 1
ATOM 3982 C C . TYR B 1 155 ? 13.015 -13.741 13.481 1.00 23.40 155 TYR A C 1
ATOM 3983 O O . TYR B 1 155 ? 13.417 -12.701 12.944 1.00 23.14 155 TYR A O 1
ATOM 3992 N N . TRP B 1 156 ? 13.829 -14.736 13.802 1.00 22.40 156 TRP A N 1
ATOM 3993 C CA . TRP B 1 156 ? 15.265 -14.658 13.580 1.00 21.73 156 TRP A CA 1
ATOM 3994 C C . TRP B 1 156 ? 15.570 -15.101 12.158 1.00 27.12 156 TRP A C 1
ATOM 3995 O O . TRP B 1 156 ? 15.207 -16.230 11.785 1.00 24.42 156 TRP A O 1
ATOM 4006 N N . PRO B 1 157 ? 16.211 -14.263 11.342 1.00 21.75 157 PRO A N 1
ATOM 4007 C CA . PRO B 1 157 ? 16.471 -14.643 9.945 1.00 24.06 157 PRO A CA 1
ATOM 4008 C C . PRO B 1 157 ? 17.190 -15.981 9.831 1.00 22.93 157 PRO A C 1
ATOM 4009 O O . PRO B 1 157 ? 18.158 -16.257 10.540 1.00 22.69 157 PRO A O 1
ATOM 4013 N N . LYS B 1 158 ? 16.715 -16.806 8.894 1.00 24.43 158 LYS A N 1
ATOM 4014 C CA . LYS B 1 158 ? 17.305 -18.103 8.607 1.00 28.92 158 LYS A CA 1
ATOM 4015 C C . LYS B 1 158 ? 18.427 -18.027 7.582 1.00 25.49 158 LYS A C 1
ATOM 4016 O O . LYS B 1 158 ? 19.189 -18.988 7.455 1.00 25.66 158 LYS A O 1
ATOM 4022 N N . HIS B 1 159 ? 18.545 -16.905 6.866 1.00 21.73 159 HIS A N 1
ATOM 4023 C CA . HIS B 1 159 ? 19.548 -16.727 5.833 1.00 25.78 159 HIS A CA 1
ATOM 4024 C C . HIS B 1 159 ? 20.192 -15.358 6.004 1.00 20.82 159 HIS A C 1
ATOM 4025 O O . HIS B 1 159 ? 19.477 -14.345 6.056 1.00 27.14 159 HIS A O 1
ATOM 4032 N N . PRO B 1 160 ? 21.526 -15.278 6.111 1.00 23.62 160 PRO A N 1
ATOM 4033 C CA . PRO B 1 160 ? 22.498 -16.372 6.084 1.00 23.81 160 PRO A CA 1
ATOM 4034 C C . PRO B 1 160 ? 22.316 -17.304 7.278 1.00 26.96 160 PRO A C 1
ATOM 4035 O O . PRO B 1 160 ? 21.898 -16.830 8.339 1.00 25.36 160 PRO A O 1
ATOM 4039 N N . ASP B 1 161 ? 22.582 -18.602 7.102 1.00 24.76 161 ASP A N 1
ATOM 4040 C CA . ASP B 1 161 ? 22.221 -19.551 8.152 1.00 24.75 161 ASP A CA 1
ATOM 4041 C C . ASP B 1 161 ? 23.048 -19.394 9.420 1.00 29.65 161 ASP A C 1
ATOM 4042 O O . ASP B 1 161 ? 22.695 -19.995 10.439 1.00 29.70 161 ASP A O 1
ATOM 4047 N N . SER B 1 162 ? 24.109 -18.592 9.400 1.00 26.57 162 SER A N 1
ATOM 4048 C CA . SER B 1 162 ? 24.878 -18.330 10.607 1.00 22.75 162 SER A CA 1
ATOM 4049 C C . SER B 1 162 ? 24.390 -17.101 11.366 1.00 27.59 162 SER A C 1
ATOM 4050 O O . SER B 1 162 ? 24.990 -16.762 12.390 1.00 25.54 162 SER A O 1
ATOM 4053 N N . PHE B 1 163 ? 23.327 -16.441 10.896 1.00 25.90 163 PHE A N 1
ATOM 4054 C CA . PHE B 1 163 ? 22.841 -15.227 11.553 1.00 24.37 163 PHE A CA 1
ATOM 4055 C C . PHE B 1 163 ? 22.575 -15.476 13.031 1.00 27.30 163 PHE A C 1
ATOM 4056 O O . PHE B 1 163 ? 23.064 -14.742 13.898 1.00 23.09 163 PHE A O 1
ATOM 4064 N N . ARG B 1 164 ? 21.803 -16.522 13.336 1.00 23.26 164 ARG A N 1
ATOM 4065 C CA . ARG B 1 164 ? 21.445 -16.795 14.726 1.00 26.43 164 ARG A CA 1
ATOM 4066 C C . ARG B 1 164 ? 22.675 -17.074 15.586 1.00 28.93 164 ARG A C 1
ATOM 4067 O O . ARG B 1 164 ? 22.817 -16.509 16.680 1.00 25.44 164 ARG A O 1
ATOM 4075 N N . ASP B 1 165 ? 23.575 -17.950 15.121 1.00 26.20 165 ASP A N 1
ATOM 4076 C CA . ASP B 1 165 ? 24.776 -18.255 15.898 1.00 28.19 165 ASP A CA 1
ATOM 4077 C C . ASP B 1 165 ? 25.612 -17.001 16.139 1.00 28.98 165 ASP A C 1
ATOM 4078 O O . ASP B 1 165 ? 26.171 -16.815 17.226 1.00 26.48 165 ASP A O 1
ATOM 4083 N N . LEU B 1 166 ? 25.689 -16.121 15.139 1.00 24.22 166 LEU A N 1
ATOM 4084 C CA . LEU B 1 166 ? 26.468 -14.900 15.284 1.00 22.58 166 LEU A CA 1
ATOM 4085 C C . LEU B 1 166 ? 25.856 -13.971 16.323 1.00 21.42 166 LEU A C 1
ATOM 4086 O O . LEU B 1 166 ? 26.579 -13.414 17.158 1.00 23.53 166 LEU A O 1
ATOM 4091 N N . LEU B 1 167 ? 24.534 -13.773 16.277 1.00 22.89 167 LEU A N 1
ATOM 4092 C CA . LEU B 1 167 ? 23.906 -12.868 17.236 1.00 17.97 167 LEU A CA 1
ATOM 4093 C C . LEU B 1 167 ? 23.998 -13.428 18.645 1.00 24.40 167 LEU A C 1
ATOM 4094 O O . LEU B 1 167 ? 24.273 -12.688 19.596 1.00 21.72 167 LEU A O 1
ATOM 4099 N N . GLU B 1 168 ? 23.754 -14.728 18.803 1.00 24.73 168 GLU A N 1
ATOM 4100 C CA . GLU B 1 168 ? 23.862 -15.329 20.129 1.00 22.01 168 GLU A CA 1
ATOM 4101 C C . GLU B 1 168 ? 25.265 -15.149 20.693 1.00 25.84 168 GLU A C 1
ATOM 4102 O O . GLU B 1 168 ? 25.434 -14.742 21.849 1.00 24.77 168 GLU A O 1
ATOM 4108 N N . LYS B 1 169 ? 26.284 -15.427 19.880 1.00 23.84 169 LYS A N 1
ATOM 4109 C CA . LYS B 1 169 ? 27.669 -15.274 20.312 1.00 25.06 169 LYS A CA 1
ATOM 4110 C C . LYS B 1 169 ? 27.981 -13.823 20.656 1.00 25.28 169 LYS A C 1
ATOM 4111 O O . LYS B 1 169 ? 28.560 -13.524 21.711 1.00 25.35 169 LYS A O 1
ATOM 4117 N N . TYR B 1 170 ? 27.593 -12.905 19.773 1.00 22.30 170 TYR A N 1
ATOM 4118 C CA . TYR B 1 170 ? 27.854 -11.486 19.998 1.00 20.08 170 TYR A CA 1
ATOM 4119 C C . TYR B 1 170 ? 27.147 -10.981 21.261 1.00 21.78 170 TYR A C 1
ATOM 4120 O O . TYR B 1 170 ? 27.754 -10.289 22.086 1.00 21.72 170 TYR A O 1
ATOM 4129 N N . ALA B 1 171 ? 25.868 -11.333 21.433 1.00 20.51 171 ALA A N 1
ATOM 4130 C CA . ALA B 1 171 ? 25.109 -10.862 22.594 1.00 22.71 171 ALA A CA 1
ATOM 4131 C C . ALA B 1 171 ? 25.687 -11.403 23.891 1.00 25.63 171 ALA A C 1
ATOM 4132 O O . ALA B 1 171 ? 25.710 -10.702 24.912 1.00 25.37 171 ALA A O 1
ATOM 4134 N N . SER B 1 172 ? 26.165 -12.647 23.874 1.00 24.81 172 SER A N 1
ATOM 4135 C CA . SER B 1 172 ? 26.820 -13.171 25.066 1.00 25.47 172 SER A CA 1
ATOM 4136 C C . SER B 1 172 ? 28.070 -12.365 25.395 1.00 27.48 172 SER A C 1
ATOM 4137 O O . SER B 1 172 ? 28.404 -12.187 26.570 1.00 27.71 172 SER A O 1
ATOM 4140 N N . LYS B 1 173 ? 28.742 -11.833 24.374 1.00 23.96 173 LYS A N 1
ATOM 4141 C CA . LYS B 1 173 ? 29.923 -11.011 24.585 1.00 22.85 173 LYS A CA 1
ATOM 4142 C C . LYS B 1 173 ? 29.555 -9.615 25.073 1.00 24.19 173 LYS A C 1
ATOM 4143 O O . LYS B 1 173 ? 30.250 -9.059 25.931 1.00 24.86 173 LYS A O 1
ATOM 4149 N N . THR B 1 174 ? 28.475 -9.030 24.545 1.00 23.54 174 THR A N 1
ATOM 4150 C CA . THR B 1 174 ? 28.109 -7.692 25.001 1.00 20.72 174 THR A CA 1
ATOM 4151 C C . THR B 1 174 ? 27.540 -7.721 26.413 1.00 22.22 174 THR A C 1
ATOM 4152 O O . THR B 1 174 ? 27.641 -6.722 27.128 1.00 23.03 174 THR A O 1
ATOM 4156 N N . LYS B 1 175 ? 26.943 -8.841 26.834 1.00 21.53 175 LYS A N 1
ATOM 4157 C CA . LYS B 1 175 ? 26.467 -8.920 28.218 1.00 23.74 175 LYS A CA 1
ATOM 4158 C C . LYS B 1 175 ? 27.632 -8.862 29.192 1.00 24.41 175 LYS A C 1
ATOM 4159 O O . LYS B 1 175 ? 27.520 -8.267 30.273 1.00 24.18 175 LYS A O 1
ATOM 4165 N N . ILE B 1 176 ? 28.760 -9.469 28.824 1.00 24.18 176 ILE A N 1
ATOM 4166 C CA . ILE B 1 176 ? 29.966 -9.374 29.641 1.00 27.08 176 ILE A CA 1
ATOM 4167 C C . ILE B 1 176 ? 30.458 -7.932 29.692 1.00 25.88 176 ILE A C 1
ATOM 4168 O O . ILE B 1 176 ? 30.857 -7.432 30.752 1.00 26.32 176 ILE A O 1
ATOM 4173 N N . VAL B 1 177 ? 30.405 -7.225 28.556 1.00 22.62 177 VAL A N 1
ATOM 4174 C CA . VAL B 1 177 ? 30.775 -5.813 28.550 1.00 22.76 177 VAL A CA 1
ATOM 4175 C C . VAL B 1 177 ? 29.834 -5.018 29.448 1.00 23.91 177 VAL A C 1
ATOM 4176 O O . VAL B 1 177 ? 30.270 -4.160 30.231 1.00 23.70 177 VAL A O 1
ATOM 4180 N N . ARG B 1 178 ? 28.528 -5.288 29.345 1.00 21.11 178 ARG A N 1
ATOM 4181 C CA . ARG B 1 178 ? 27.548 -4.657 30.227 1.00 20.24 178 ARG A CA 1
ATOM 4182 C C . ARG B 1 178 ? 27.942 -4.820 31.684 1.00 20.86 178 ARG A C 1
ATOM 4183 O O . ARG B 1 178 ? 27.935 -3.854 32.456 1.00 20.66 178 ARG A O 1
ATOM 4191 N N . ASN B 1 179 ? 28.288 -6.046 32.075 1.00 19.68 179 ASN A N 1
ATOM 4192 C CA . ASN B 1 179 ? 28.534 -6.313 33.491 1.00 21.45 179 ASN A CA 1
ATOM 4193 C C . ASN B 1 179 ? 29.795 -5.614 33.973 1.00 24.35 179 ASN A C 1
ATOM 4194 O O . ASN B 1 179 ? 29.842 -5.124 35.110 1.00 23.64 179 ASN A O 1
ATOM 4199 N N . LYS B 1 180 ? 30.825 -5.551 33.125 1.00 23.38 180 LYS A N 1
ATOM 4200 C CA . LYS B 1 180 ? 32.052 -4.857 33.508 1.00 22.55 180 LYS A CA 1
ATOM 4201 C C . LYS B 1 180 ? 31.800 -3.369 33.705 1.00 25.81 180 LYS A C 1
ATOM 4202 O O . LYS B 1 180 ? 32.326 -2.761 34.648 1.00 25.44 180 LYS A O 1
ATOM 4208 N N . VAL B 1 181 ? 30.995 -2.765 32.826 1.00 21.46 181 VAL A N 1
ATOM 4209 C CA . VAL B 1 181 ? 30.652 -1.356 32.986 1.00 21.27 181 VAL A CA 1
ATOM 4210 C C . VAL B 1 181 ? 29.819 -1.147 34.247 1.00 23.59 181 VAL A C 1
ATOM 4211 O O . VAL B 1 181 ? 30.060 -0.210 35.017 1.00 23.02 181 VAL A O 1
ATOM 4215 N N . LEU B 1 182 ? 28.836 -2.018 34.486 1.00 21.47 182 LEU A N 1
ATOM 4216 C CA . LEU B 1 182 ? 27.963 -1.844 35.644 1.00 21.43 182 LEU A CA 1
ATOM 4217 C C . LEU B 1 182 ? 28.732 -1.982 36.949 1.00 22.07 182 LEU A C 1
ATOM 4218 O O . LEU B 1 182 ? 28.450 -1.266 37.919 1.00 22.28 182 LEU A O 1
ATOM 4223 N N . ARG B 1 183 ? 29.705 -2.899 37.003 1.00 22.97 183 ARG A N 1
ATOM 4224 C CA . ARG B 1 183 ? 30.491 -3.033 38.232 1.00 22.02 183 ARG A CA 1
ATOM 4225 C C . ARG B 1 183 ? 31.336 -1.793 38.478 1.00 22.82 183 ARG A C 1
ATOM 4226 O O . ARG B 1 183 ? 31.433 -1.318 39.615 1.00 23.45 183 ARG A O 1
ATOM 4234 N N . ALA B 1 184 ? 31.937 -1.237 37.422 1.00 23.23 184 ALA A N 1
ATOM 4235 C CA . ALA B 1 184 ? 32.710 -0.016 37.590 1.00 23.24 184 ALA A CA 1
ATOM 4236 C C . ALA B 1 184 ? 31.825 1.136 38.040 1.00 22.12 184 ALA A C 1
ATOM 4237 O O . ALA B 1 184 ? 32.268 1.992 38.818 1.00 23.54 184 ALA A O 1
ATOM 4239 N N . MET B 1 185 ? 30.571 1.171 37.576 1.00 20.58 185 MET A N 1
ATOM 4240 C CA . MET B 1 185 ? 29.662 2.238 37.983 1.00 19.49 185 MET A CA 1
ATOM 4241 C C . MET B 1 185 ? 29.257 2.088 39.444 1.00 21.22 185 MET A C 1
ATOM 4242 O O . MET B 1 185 ? 29.207 3.076 40.183 1.00 20.93 185 MET A O 1
ATOM 4247 N N . GLY B 1 186 ? 28.957 0.863 39.876 1.00 21.20 186 GLY A N 1
ATOM 4248 C CA . GLY B 1 186 ? 28.630 0.649 41.279 1.00 21.11 186 GLY A CA 1
ATOM 4249 C C . GLY B 1 186 ? 29.784 0.990 42.204 1.00 23.16 186 GLY A C 1
ATOM 4250 O O . GLY B 1 186 ? 29.579 1.503 43.304 1.00 25.34 186 GLY A O 1
ATOM 4251 N N . LYS B 1 187 ? 31.014 0.714 41.767 1.00 20.96 187 LYS A N 1
ATOM 4252 C CA . LYS B 1 187 ? 32.189 1.026 42.577 1.00 23.40 187 LYS A CA 1
ATOM 4253 C C . LYS B 1 187 ? 32.411 2.531 42.696 1.00 24.05 187 LYS A C 1
ATOM 4254 O O . LYS B 1 187 ? 32.678 3.037 43.794 1.00 26.95 187 LYS A O 1
ATOM 4260 N N . THR B 1 188 ? 32.325 3.269 41.578 1.00 24.24 188 THR A N 1
ATOM 4261 C CA . THR B 1 188 ? 32.591 4.710 41.639 1.00 23.76 188 THR A CA 1
ATOM 4262 C C . THR B 1 188 ? 31.517 5.455 42.422 1.00 27.95 188 THR A C 1
ATOM 4263 O O . THR B 1 188 ? 31.801 6.505 43.014 1.00 26.38 188 THR A O 1
ATOM 4267 N N . LEU B 1 189 ? 30.294 4.934 42.459 1.00 24.06 189 LEU A N 1
ATOM 4268 C CA . LEU B 1 189 ? 29.233 5.547 43.243 1.00 22.89 189 LEU A CA 1
ATOM 4269 C C . LEU B 1 189 ? 29.204 5.031 44.678 1.00 24.83 189 LEU A C 1
ATOM 4270 O O . LEU B 1 189 ? 28.345 5.459 45.458 1.00 25.79 189 LEU A O 1
ATOM 4275 N N . GLU B 1 190 ? 30.125 4.129 45.031 1.00 24.48 190 GLU A N 1
ATOM 4276 C CA . GLU B 1 190 ? 30.213 3.531 46.369 1.00 26.45 190 GLU A CA 1
ATOM 4277 C C . GLU B 1 190 ? 28.922 2.806 46.747 1.00 28.90 190 GLU A C 1
ATOM 4278 O O . GLU B 1 190 ? 28.463 2.848 47.892 1.00 29.42 190 GLU A O 1
ATOM 4284 N N . LEU B 1 191 ? 28.346 2.102 45.778 1.00 22.57 191 LEU A N 1
ATOM 4285 C CA . LEU B 1 191 ? 27.146 1.310 45.997 1.00 23.36 191 LEU A CA 1
ATOM 4286 C C . LEU B 1 191 ? 27.427 -0.183 46.044 1.00 23.47 191 LEU A C 1
ATOM 4287 O O . LEU B 1 191 ? 26.499 -0.962 46.289 1.00 23.48 191 LEU A O 1
ATOM 4292 N N . GLY B 1 192 ? 28.674 -0.600 45.810 1.00 23.09 192 GLY A N 1
ATOM 4293 C CA . GLY B 1 192 ? 29.015 -2.004 45.675 1.00 26.13 192 GLY A CA 1
ATOM 4294 C C . GLY B 1 192 ? 29.038 -2.411 44.217 1.00 26.66 192 GLY A C 1
ATOM 4295 O O . GLY B 1 192 ? 28.185 -1.971 43.442 1.00 24.44 192 GLY A O 1
ATOM 4296 N N . GLU B 1 193 ? 30.007 -3.248 43.830 1.00 26.73 193 GLU A N 1
ATOM 4297 C CA . GLU B 1 193 ? 30.148 -3.626 42.424 1.00 27.49 193 GLU A CA 1
ATOM 4298 C C . GLU B 1 193 ? 28.910 -4.340 41.882 1.00 25.28 193 GLU A C 1
ATOM 4299 O O . GLU B 1 193 ? 28.616 -4.233 40.685 1.00 27.89 193 GLU A O 1
ATOM 4305 N N . ASP B 1 194 ? 28.175 -5.070 42.721 1.00 27.48 194 ASP A N 1
ATOM 4306 C CA . ASP B 1 194 ? 27.035 -5.836 42.222 1.00 27.58 194 ASP A CA 1
ATOM 4307 C C . ASP B 1 194 ? 25.722 -5.063 42.253 1.00 27.17 194 ASP A C 1
ATOM 4308 O O . ASP B 1 194 ? 24.684 -5.630 41.892 1.00 27.02 194 ASP A O 1
ATOM 4313 N N . TYR B 1 195 ? 25.740 -3.781 42.632 1.00 23.72 195 TYR A N 1
ATOM 4314 C CA . TYR B 1 195 ? 24.487 -3.078 42.899 1.00 22.89 195 TYR A CA 1
ATOM 4315 C C . TYR B 1 195 ? 23.588 -3.029 41.664 1.00 23.35 195 TYR A C 1
ATOM 4316 O O . TYR B 1 195 ? 22.402 -3.379 41.730 1.00 22.31 195 TYR A O 1
ATOM 4325 N N . PHE B 1 196 ? 24.118 -2.569 40.532 1.00 23.23 196 PHE A N 1
ATOM 4326 C CA . PHE B 1 196 ? 23.240 -2.370 39.387 1.00 20.01 196 PHE A CA 1
ATOM 4327 C C . PHE B 1 196 ? 22.884 -3.681 38.707 1.00 23.14 196 PHE A C 1
ATOM 4328 O O . PHE B 1 196 ? 21.784 -3.810 38.162 1.00 25.86 196 PHE A O 1
ATOM 4336 N N . ILE B 1 197 ? 23.782 -4.659 38.743 1.00 24.29 197 ILE A N 1
ATOM 4337 C CA . ILE B 1 197 ? 23.449 -5.966 38.184 1.00 25.13 197 ILE A CA 1
ATOM 4338 C C . ILE B 1 197 ? 22.299 -6.590 38.968 1.00 27.27 197 ILE A C 1
ATOM 4339 O O . ILE B 1 197 ? 21.403 -7.219 38.392 1.00 27.96 197 ILE A O 1
ATOM 4344 N N . SER B 1 198 ? 22.271 -6.371 40.287 1.00 26.52 198 SER A N 1
ATOM 4345 C CA . SER B 1 198 ? 21.184 -6.899 41.107 1.00 25.54 198 SER A CA 1
ATOM 4346 C C . SER B 1 198 ? 19.888 -6.127 40.894 1.00 25.96 198 SER A C 1
ATOM 4347 O O . SER B 1 198 ? 18.810 -6.731 40.861 1.00 28.01 198 SER A O 1
ATOM 4350 N N . GLN B 1 199 ? 19.963 -4.792 40.760 1.00 23.18 199 GLN A N 1
ATOM 4351 C CA . GLN B 1 199 ? 18.763 -4.020 40.437 1.00 22.41 199 GLN A CA 1
ATOM 4352 C C . GLN B 1 199 ? 18.166 -4.472 39.113 1.00 23.73 199 GLN A C 1
ATOM 4353 O O . GLN B 1 199 ? 16.940 -4.576 38.971 1.00 23.92 199 GLN A O 1
ATOM 4359 N N . ILE B 1 200 ? 19.023 -4.722 38.127 1.00 23.36 200 ILE A N 1
ATOM 4360 C CA . ILE B 1 200 ? 18.542 -5.096 36.804 1.00 22.36 200 ILE A CA 1
ATOM 4361 C C . ILE B 1 200 ? 17.843 -6.451 36.849 1.00 24.56 200 ILE A C 1
ATOM 4362 O O . ILE B 1 200 ? 16.757 -6.621 36.282 1.00 25.75 200 ILE A O 1
ATOM 4367 N N . GLY B 1 201 ? 18.422 -7.416 37.550 1.00 28.27 201 GLY A N 1
ATOM 4368 C CA . GLY B 1 201 ? 17.760 -8.709 37.670 1.00 29.98 201 GLY A CA 1
ATOM 4369 C C . GLY B 1 201 ? 18.167 -9.675 36.574 1.00 30.02 201 GLY A C 1
ATOM 4370 O O . GLY B 1 201 ? 18.437 -9.298 35.429 1.00 30.35 201 GLY A O 1
ATOM 4371 N N . ASP B 1 202 ? 18.183 -10.962 36.930 1.00 33.49 202 ASP A N 1
ATOM 4372 C CA . ASP B 1 202 ? 18.703 -11.991 36.036 1.00 39.14 202 ASP A CA 1
ATOM 4373 C C . ASP B 1 202 ? 17.822 -12.236 34.816 1.00 35.77 202 ASP A C 1
ATOM 4374 O O . ASP B 1 202 ? 18.314 -12.783 33.823 1.00 36.28 202 ASP A O 1
ATOM 4379 N N . ARG B 1 203 ? 16.543 -11.857 34.858 1.00 32.68 203 ARG A N 1
ATOM 4380 C CA . ARG B 1 203 ? 15.646 -12.056 33.725 1.00 33.12 203 ARG A CA 1
ATOM 4381 C C . ARG B 1 203 ? 15.291 -10.745 33.026 1.00 30.26 203 ARG A C 1
ATOM 4382 O O . ARG B 1 203 ? 14.249 -10.646 32.370 1.00 31.33 203 ARG A O 1
ATOM 4390 N N . ALA B 1 204 ? 16.148 -9.737 33.149 1.00 28.31 204 ALA A N 1
ATOM 4391 C CA . ALA B 1 204 ? 15.877 -8.474 32.486 1.00 25.53 204 ALA A CA 1
ATOM 4392 C C . ALA B 1 204 ? 15.992 -8.630 30.977 1.00 26.40 204 ALA A C 1
ATOM 4393 O O . ALA B 1 204 ? 16.709 -9.495 30.471 1.00 27.32 204 ALA A O 1
ATOM 4395 N N . SER B 1 205 ? 15.293 -7.753 30.263 1.00 24.39 205 SER A N 1
ATOM 4396 C CA . SER B 1 205 ? 15.269 -7.815 28.807 1.00 23.46 205 SER A CA 1
ATOM 4397 C C . SER B 1 205 ? 16.630 -7.467 28.217 1.00 24.64 205 SER A C 1
ATOM 4398 O O . SER B 1 205 ? 17.358 -6.613 28.727 1.00 22.79 205 SER A O 1
ATOM 4401 N N . ALA B 1 206 ? 16.975 -8.148 27.128 1.00 21.03 206 ALA A N 1
ATOM 4402 C CA . ALA B 1 206 ? 18.056 -7.738 26.249 1.00 21.69 206 ALA A CA 1
ATOM 4403 C C . ALA B 1 206 ? 17.477 -7.798 24.850 1.00 25.10 206 ALA A C 1
ATOM 4404 O O . ALA B 1 206 ? 16.966 -8.844 24.435 1.00 23.60 206 ALA A O 1
ATOM 4406 N N . ILE B 1 207 ? 17.509 -6.676 24.145 1.00 21.24 207 ILE A N 1
ATOM 4407 C CA . ILE B 1 207 ? 16.906 -6.578 22.822 1.00 22.43 207 ILE A CA 1
ATOM 4408 C C . ILE B 1 207 ? 17.980 -6.145 21.837 1.00 20.42 207 ILE A C 1
ATOM 4409 O O . ILE B 1 207 ? 18.724 -5.199 22.105 1.00 18.98 207 ILE A O 1
ATOM 4414 N N . ALA B 1 208 ? 18.062 -6.846 20.705 1.00 19.70 208 ALA A N 1
ATOM 4415 C CA . ALA B 1 208 ? 18.958 -6.498 19.606 1.00 21.27 208 ALA A CA 1
ATOM 4416 C C . ALA B 1 208 ? 18.189 -5.681 18.574 1.00 18.12 208 ALA A C 1
ATOM 4417 O O . ALA B 1 208 ? 17.114 -6.094 18.131 1.00 19.48 208 ALA A O 1
ATOM 4419 N N . ARG B 1 209 ? 18.718 -4.509 18.209 1.00 17.71 209 ARG A N 1
ATOM 4420 C CA . ARG B 1 209 ? 18.085 -3.673 17.192 1.00 19.74 209 ARG A CA 1
ATOM 4421 C C . ARG B 1 209 ? 19.085 -3.427 16.069 1.00 18.05 209 ARG A C 1
ATOM 4422 O O . ARG B 1 209 ? 20.056 -2.689 16.244 1.00 17.64 209 ARG A O 1
ATOM 4430 N N . PHE B 1 210 ? 18.848 -4.053 14.910 1.00 19.13 210 PHE A N 1
ATOM 4431 C CA . PHE B 1 210 ? 19.657 -3.835 13.715 1.00 19.89 210 PHE A CA 1
ATOM 4432 C C . PHE B 1 210 ? 19.046 -2.677 12.924 1.00 18.15 210 PHE A C 1
ATOM 4433 O O . PHE B 1 210 ? 17.941 -2.806 12.390 1.00 19.18 210 PHE A O 1
ATOM 4441 N N . ASN B 1 211 ? 19.730 -1.533 12.881 1.00 18.00 211 ASN A N 1
ATOM 4442 C CA . ASN B 1 211 ? 19.227 -0.359 12.174 1.00 19.43 211 ASN A CA 1
ATOM 4443 C C . ASN B 1 211 ? 19.815 -0.303 10.772 1.00 15.76 211 ASN A C 1
ATOM 4444 O O . ASN B 1 211 ? 21.019 -0.496 10.592 1.00 18.58 211 ASN A O 1
ATOM 4449 N N . TYR B 1 212 ? 18.966 0.005 9.792 1.00 17.50 212 TYR A N 1
ATOM 4450 C CA . TYR B 1 212 ? 19.388 0.203 8.406 1.00 18.41 212 TYR A CA 1
ATOM 4451 C C . TYR B 1 212 ? 18.907 1.581 7.966 1.00 16.98 212 TYR A C 1
ATOM 4452 O O . TYR B 1 212 ? 17.700 1.826 7.893 1.00 18.25 212 TYR A O 1
ATOM 4461 N N . TYR B 1 213 ? 19.852 2.473 7.686 1.00 17.21 213 TYR A N 1
ATOM 4462 C CA . TYR B 1 213 ? 19.553 3.819 7.202 1.00 17.27 213 TYR A CA 1
ATOM 4463 C C . TYR B 1 213 ? 19.900 3.911 5.721 1.00 17.48 213 TYR A C 1
ATOM 4464 O O . TYR B 1 213 ? 21.088 3.973 5.381 1.00 17.82 213 TYR A O 1
ATOM 4473 N N . PRO B 1 214 ? 18.930 3.942 4.815 1.00 18.15 214 PRO A N 1
ATOM 4474 C CA . PRO B 1 214 ? 19.258 4.118 3.385 1.00 18.84 214 PRO A CA 1
ATOM 4475 C C . PRO B 1 214 ? 19.874 5.483 3.144 1.00 21.11 214 PRO A C 1
ATOM 4476 O O . PRO B 1 214 ? 19.733 6.392 3.975 1.00 19.56 214 PRO A O 1
ATOM 4480 N N . PRO B 1 215 ? 20.569 5.679 2.025 1.00 19.29 215 PRO A N 1
ATOM 4481 C CA . PRO B 1 215 ? 20.954 7.045 1.654 1.00 21.21 215 PRO A CA 1
ATOM 4482 C C . PRO B 1 215 ? 19.711 7.903 1.486 1.00 19.27 215 PRO A C 1
ATOM 4483 O O . PRO B 1 215 ? 18.622 7.411 1.175 1.00 19.70 215 PRO A O 1
ATOM 4487 N N . CYS B 1 216 ? 19.877 9.206 1.729 1.00 19.55 216 CYS A N 1
ATOM 4488 C CA . CYS B 1 216 ? 18.802 10.180 1.621 1.00 20.07 216 CYS A CA 1
ATOM 4489 C C . CYS B 1 216 ? 19.264 11.327 0.733 1.00 19.42 216 CYS A C 1
ATOM 4490 O O . CYS B 1 216 ? 20.346 11.894 0.973 1.00 20.60 216 CYS A O 1
ATOM 4493 N N . PRO B 1 217 ? 18.487 11.708 -0.292 1.00 22.98 217 PRO A N 1
ATOM 4494 C CA . PRO B 1 217 ? 18.917 12.813 -1.165 1.00 24.00 217 PRO A CA 1
ATOM 4495 C C . PRO B 1 217 ? 18.973 14.159 -0.460 1.00 23.63 217 PRO A C 1
ATOM 4496 O O . PRO B 1 217 ? 19.680 15.057 -0.936 1.00 21.82 217 PRO A O 1
ATOM 4500 N N . ARG B 1 218 ? 18.277 14.322 0.667 1.00 20.46 218 ARG A N 1
ATOM 4501 C CA . ARG B 1 218 ? 18.243 15.590 1.399 1.00 17.80 218 ARG A CA 1
ATOM 4502 C C . ARG B 1 218 ? 18.398 15.318 2.885 1.00 20.52 218 ARG A C 1
ATOM 4503 O O . ARG B 1 218 ? 17.426 15.373 3.647 1.00 22.08 218 ARG A O 1
ATOM 4511 N N . PRO B 1 219 ? 19.622 15.044 3.339 1.00 20.03 219 PRO A N 1
ATOM 4512 C CA . PRO B 1 219 ? 19.831 14.792 4.781 1.00 21.90 219 PRO A CA 1
ATOM 4513 C C . PRO B 1 219 ? 19.460 15.970 5.663 1.00 21.97 219 PRO A C 1
ATOM 4514 O O . PRO B 1 219 ? 19.311 15.791 6.881 1.00 22.42 219 PRO A O 1
ATOM 4518 N N . ASP B 1 220 ? 19.285 17.167 5.104 1.00 20.49 220 ASP A N 1
ATOM 4519 C CA . ASP B 1 220 ? 18.914 18.303 5.936 1.00 22.41 220 ASP A CA 1
ATOM 4520 C C . ASP B 1 220 ? 17.449 18.293 6.331 1.00 20.54 220 ASP A C 1
ATOM 4521 O O . ASP B 1 220 ? 17.075 19.031 7.252 1.00 23.44 220 ASP A O 1
ATOM 4526 N N . LEU B 1 221 ? 16.626 17.458 5.690 1.00 20.29 221 LEU A N 1
ATOM 4527 C CA . LEU B 1 221 ? 15.180 17.490 5.839 1.00 19.70 221 LEU A CA 1
ATOM 4528 C C . LEU B 1 221 ? 14.623 16.399 6.751 1.00 19.68 221 LEU A C 1
ATOM 4529 O O . LEU B 1 221 ? 13.426 16.432 7.051 1.00 22.03 221 LEU A O 1
ATOM 4534 N N . VAL B 1 222 ? 15.433 15.416 7.155 1.00 20.17 222 VAL A N 1
ATOM 4535 C CA . VAL B 1 222 ? 14.943 14.202 7.814 1.00 20.63 222 VAL A CA 1
ATOM 4536 C C . VAL B 1 222 ? 15.878 13.819 8.957 1.00 19.46 222 VAL A C 1
ATOM 4537 O O . VAL B 1 222 ? 16.994 14.323 9.074 1.00 20.37 222 VAL A O 1
ATOM 4541 N N . PHE B 1 223 ? 15.419 12.872 9.781 1.00 20.96 223 PHE A N 1
ATOM 4542 C CA . PHE B 1 223 ? 16.282 12.145 10.704 1.00 20.07 223 PHE A CA 1
ATOM 4543 C C . PHE B 1 223 ? 16.353 10.679 10.304 1.00 18.37 223 PHE A C 1
ATOM 4544 O O . PHE B 1 223 ? 15.333 10.074 9.964 1.00 20.46 223 PHE A O 1
ATOM 4552 N N . GLY B 1 224 ? 17.561 10.116 10.383 1.00 19.53 224 GLY A N 1
ATOM 4553 C CA . GLY B 1 224 ? 17.705 8.668 10.329 1.00 17.82 224 GLY A CA 1
ATOM 4554 C C . GLY B 1 224 ? 17.026 7.990 11.503 1.00 18.89 224 GLY A C 1
ATOM 4555 O O . GLY B 1 224 ? 16.231 7.063 11.331 1.00 19.24 224 GLY A O 1
ATOM 4556 N N . ILE B 1 225 ? 17.335 8.445 12.714 1.00 19.73 225 ILE A N 1
ATOM 4557 C CA . ILE B 1 225 ? 16.529 8.164 13.897 1.00 20.50 225 ILE A CA 1
ATOM 4558 C C . ILE B 1 225 ? 16.407 9.469 14.674 1.00 19.14 225 ILE A C 1
ATOM 4559 O O . ILE B 1 225 ? 17.393 10.194 14.843 1.00 20.52 225 ILE A O 1
ATOM 4564 N N . LYS B 1 226 ? 15.182 9.807 15.070 1.00 21.05 226 LYS A N 1
ATOM 4565 C CA . LYS B 1 226 ? 14.913 11.091 15.695 1.00 22.04 226 LYS A CA 1
ATOM 4566 C C . LYS B 1 226 ? 15.599 11.203 17.058 1.00 20.06 226 LYS A C 1
ATOM 4567 O O . LYS B 1 226 ? 15.960 10.190 17.671 1.00 20.69 226 LYS A O 1
ATOM 4573 N N . PRO B 1 227 ? 15.813 12.430 17.537 1.00 19.66 227 PRO A N 1
ATOM 4574 C CA . PRO B 1 227 ? 16.377 12.615 18.878 1.00 21.00 227 PRO A CA 1
ATOM 4575 C C . PRO B 1 227 ? 15.584 11.848 19.920 1.00 21.76 227 PRO A C 1
ATOM 4576 O O . PRO B 1 227 ? 14.350 11.891 19.957 1.00 21.93 227 PRO A O 1
ATOM 4580 N N . HIS B 1 228 ? 16.311 11.125 20.761 1.00 19.85 228 HIS A N 1
ATOM 4581 C CA . HIS B 1 228 ? 15.704 10.309 21.798 1.00 20.45 228 HIS A CA 1
ATOM 4582 C C . HIS B 1 228 ? 16.779 9.962 22.809 1.00 19.57 228 HIS A C 1
ATOM 4583 O O . HIS B 1 228 ? 17.973 10.031 22.520 1.00 18.73 228 HIS A O 1
ATOM 4590 N N . SER B 1 229 ? 16.341 9.557 23.998 1.00 21.02 229 SER A N 1
ATOM 4591 C CA . SER B 1 229 ? 17.191 8.786 24.888 1.00 17.57 229 SER A CA 1
ATOM 4592 C C . SER B 1 229 ? 16.644 7.365 24.967 1.00 17.45 229 SER A C 1
ATOM 4593 O O . SER B 1 229 ? 15.444 7.137 24.777 1.00 21.73 229 SER A O 1
ATOM 4596 N N . ASP B 1 230 ? 17.537 6.403 25.203 1.00 20.37 230 ASP A N 1
ATOM 4597 C CA . ASP B 1 230 ? 17.131 5.007 25.338 1.00 19.68 230 ASP A CA 1
ATOM 4598 C C . ASP B 1 230 ? 16.497 4.803 26.714 1.00 20.10 230 ASP A C 1
ATOM 4599 O O . ASP B 1 230 ? 16.945 5.389 27.696 1.00 18.96 230 ASP A O 1
ATOM 4604 N N . GLY B 1 231 ? 15.457 3.962 26.788 1.00 19.26 231 GLY A N 1
ATOM 4605 C CA . GLY B 1 231 ? 14.679 3.889 28.026 1.00 20.11 231 GLY A CA 1
ATOM 4606 C C . GLY B 1 231 ? 15.219 2.965 29.097 1.00 21.42 231 GLY A C 1
ATOM 4607 O O . GLY B 1 231 ? 14.819 3.097 30.267 1.00 19.15 231 GLY A O 1
ATOM 4608 N N . GLY B 1 232 ? 16.119 2.050 28.738 1.00 20.03 232 GLY A N 1
ATOM 4609 C CA . GLY B 1 232 ? 16.591 1.003 29.631 1.00 20.29 232 GLY A CA 1
ATOM 4610 C C . GLY B 1 232 ? 17.738 1.433 30.517 1.00 18.94 232 GLY A C 1
ATOM 4611 O O . GLY B 1 232 ? 17.870 2.610 30.871 1.00 18.35 232 GLY A O 1
ATOM 4612 N N . ALA B 1 233 ? 18.581 0.463 30.884 1.00 18.09 233 ALA A N 1
ATOM 4613 C CA . ALA B 1 233 ? 19.712 0.732 31.771 1.00 19.64 233 ALA A CA 1
ATOM 4614 C C . ALA B 1 233 ? 20.970 1.130 31.007 1.00 18.85 233 ALA A C 1
ATOM 4615 O O . ALA B 1 233 ? 21.570 2.173 31.292 1.00 19.62 233 ALA A O 1
ATOM 4617 N N . VAL B 1 234 ? 21.389 0.319 30.039 1.00 19.78 234 VAL A N 1
ATOM 4618 C CA . VAL B 1 234 ? 22.622 0.594 29.315 1.00 18.38 234 VAL A CA 1
ATOM 4619 C C . VAL B 1 234 ? 22.474 0.042 27.909 1.00 19.04 234 VAL A C 1
ATOM 4620 O O . VAL B 1 234 ? 21.840 -0.992 27.694 1.00 19.20 234 VAL A O 1
ATOM 4624 N N . THR B 1 235 ? 23.050 0.751 26.949 1.00 17.47 235 THR A N 1
ATOM 4625 C CA . THR B 1 235 ? 23.038 0.323 25.560 1.00 16.97 235 THR A CA 1
ATOM 4626 C C . THR B 1 235 ? 24.471 0.105 25.109 1.00 18.18 235 THR A C 1
ATOM 4627 O O . THR B 1 235 ? 25.353 0.894 25.434 1.00 19.80 235 THR A O 1
ATOM 4631 N N . ILE B 1 236 ? 24.705 -0.967 24.351 1.00 17.54 236 ILE A N 1
ATOM 4632 C CA . ILE B 1 236 ? 26.007 -1.224 23.748 1.00 17.84 236 ILE A CA 1
ATOM 4633 C C . ILE B 1 236 ? 25.795 -1.203 22.243 1.00 19.47 236 ILE A C 1
ATOM 4634 O O . ILE B 1 236 ? 24.995 -1.987 21.721 1.00 19.94 236 ILE A O 1
ATOM 4639 N N . LEU B 1 237 ? 26.473 -0.280 21.559 1.00 16.98 237 LEU A N 1
ATOM 4640 C CA . LEU B 1 237 ? 26.218 0.023 20.153 1.00 15.89 237 LEU A CA 1
ATOM 4641 C C . LEU B 1 237 ? 27.436 -0.285 19.296 1.00 19.08 237 LEU A C 1
ATOM 4642 O O . LEU B 1 237 ? 28.560 0.097 19.633 1.00 19.91 237 LEU A O 1
ATOM 4647 N N . LEU B 1 238 ? 27.191 -0.933 18.156 1.00 20.50 238 LEU A N 1
ATOM 4648 C CA . LEU B 1 238 ? 28.203 -1.226 17.151 1.00 18.24 238 LEU A CA 1
ATOM 4649 C C . LEU B 1 238 ? 27.770 -0.582 15.836 1.00 18.72 238 LEU A C 1
ATOM 4650 O O . LEU B 1 238 ? 26.636 -0.780 15.388 1.00 18.92 238 LEU A O 1
ATOM 4655 N N . VAL B 1 239 ? 28.658 0.205 15.238 1.00 21.39 239 VAL A N 1
ATOM 4656 C CA . VAL B 1 239 ? 28.397 0.873 13.961 1.00 22.69 239 VAL A CA 1
ATOM 4657 C C . VAL B 1 239 ? 29.282 0.228 12.905 1.00 24.52 239 VAL A C 1
ATOM 4658 O O . VAL B 1 239 ? 30.510 0.227 13.043 1.00 28.58 239 VAL A O 1
ATOM 4662 N N . ASP B 1 240 ? 28.670 -0.297 11.839 1.00 27.64 240 ASP A N 1
ATOM 4663 C CA . ASP B 1 240 ? 29.445 -0.999 10.825 1.00 33.40 240 ASP A CA 1
ATOM 4664 C C . ASP B 1 240 ? 30.344 -0.022 10.080 1.00 31.30 240 ASP A C 1
ATOM 4665 O O . ASP B 1 240 ? 29.889 1.028 9.614 1.00 29.90 240 ASP A O 1
ATOM 4670 N N . LYS B 1 241 ? 31.623 -0.345 10.025 1.00 30.05 241 LYS A N 1
ATOM 4671 C CA . LYS B 1 241 ? 32.657 0.432 9.311 1.00 35.38 241 LYS A CA 1
ATOM 4672 C C . LYS B 1 241 ? 32.680 1.881 9.767 1.00 34.91 241 LYS A C 1
ATOM 4673 O O . LYS B 1 241 ? 33.027 2.711 8.983 1.00 34.26 241 LYS A O 1
ATOM 4679 N N . ASP B 1 242 ? 32.192 2.127 10.969 1.00 34.70 242 ASP A N 1
ATOM 4680 C CA . ASP B 1 242 ? 32.318 3.440 11.596 1.00 35.53 242 ASP A CA 1
ATOM 4681 C C . ASP B 1 242 ? 31.709 4.556 10.742 1.00 32.94 242 ASP A C 1
ATOM 4682 O O . ASP B 1 242 ? 32.144 5.709 10.809 1.00 33.73 242 ASP A O 1
ATOM 4687 N N . VAL B 1 243 ? 30.696 4.227 9.935 1.00 28.98 243 VAL A N 1
ATOM 4688 C CA . VAL B 1 243 ? 30.052 5.233 9.093 1.00 30.39 243 VAL A CA 1
ATOM 4689 C C . VAL B 1 243 ? 29.404 6.296 9.968 1.00 31.97 243 VAL A C 1
ATOM 4690 O O . VAL B 1 243 ? 28.723 5.989 10.956 1.00 28.54 243 VAL A O 1
ATOM 4694 N N . GLY B 1 244 ? 29.637 7.560 9.620 1.00 29.72 244 GLY A N 1
ATOM 4695 C CA . GLY B 1 244 ? 29.166 8.650 10.444 1.00 25.55 244 GLY A CA 1
ATOM 4696 C C . GLY B 1 244 ? 27.664 8.842 10.374 1.00 23.66 244 GLY A C 1
ATOM 4697 O O . GLY B 1 244 ? 26.981 8.448 9.418 1.00 22.57 244 GLY A O 1
ATOM 4698 N N . GLY B 1 245 ? 27.142 9.474 11.429 1.00 21.56 245 GLY A N 1
ATOM 4699 C CA . GLY B 1 245 ? 25.731 9.776 11.498 1.00 19.17 245 GLY A CA 1
ATOM 4700 C C . GLY B 1 245 ? 25.253 9.972 12.923 1.00 19.15 245 GLY A C 1
ATOM 4701 O O . GLY B 1 245 ? 24.347 10.768 13.161 1.00 18.84 245 GLY A O 1
ATOM 4702 N N . LEU B 1 246 ? 25.850 9.257 13.871 1.00 20.56 246 LEU A N 1
ATOM 4703 C CA . LEU B 1 246 ? 25.420 9.372 15.258 1.00 17.67 246 LEU A CA 1
ATOM 4704 C C . LEU B 1 246 ? 25.889 10.684 15.873 1.00 20.80 246 LEU A C 1
ATOM 4705 O O . LEU B 1 246 ? 27.058 11.059 15.750 1.00 20.62 246 LEU A O 1
ATOM 4710 N N . GLN B 1 247 ? 24.972 11.362 16.565 1.00 19.80 247 GLN A N 1
ATOM 4711 C CA . GLN B 1 247 ? 25.245 12.628 17.222 1.00 19.09 247 GLN A CA 1
ATOM 4712 C C . GLN B 1 247 ? 24.623 12.606 18.612 1.00 19.57 247 GLN A C 1
ATOM 4713 O O . GLN B 1 247 ? 23.639 11.907 18.847 1.00 19.75 247 GLN A O 1
ATOM 4719 N N . VAL B 1 248 ? 25.189 13.390 19.528 1.00 19.79 248 VAL A N 1
ATOM 4720 C CA . VAL B 1 248 ? 24.721 13.422 20.910 1.00 18.55 248 VAL A CA 1
ATOM 4721 C C . VAL B 1 248 ? 24.515 14.874 21.315 1.00 21.25 248 VAL A C 1
ATOM 4722 O O . VAL B 1 248 ? 25.243 15.767 20.878 1.00 21.88 248 VAL A O 1
ATOM 4726 N N . GLN B 1 249 ? 23.515 15.104 22.159 1.00 21.25 249 GLN A N 1
ATOM 4727 C CA . GLN B 1 249 ? 23.163 16.445 22.605 1.00 22.86 249 GLN A CA 1
ATOM 4728 C C . GLN B 1 249 ? 23.776 16.724 23.974 1.00 22.03 249 GLN A C 1
ATOM 4729 O O . GLN B 1 249 ? 23.717 15.881 24.869 1.00 22.40 249 GLN A O 1
ATOM 4735 N N . LYS B 1 250 ? 24.377 17.902 24.130 1.00 24.26 250 LYS A N 1
ATOM 4736 C CA . LYS B 1 250 ? 24.839 18.344 25.444 1.00 25.32 250 LYS A CA 1
ATOM 4737 C C . LYS B 1 250 ? 24.589 19.836 25.551 1.00 26.81 250 LYS A C 1
ATOM 4738 O O . LYS B 1 250 ? 25.096 20.604 24.729 1.00 28.80 250 LYS A O 1
ATOM 4744 N N . ASP B 1 251 ? 23.820 20.233 26.566 1.00 31.90 251 ASP A N 1
ATOM 4745 C CA . ASP B 1 251 ? 23.508 21.636 26.828 1.00 33.43 251 ASP A CA 1
ATOM 4746 C C . ASP B 1 251 ? 22.962 22.313 25.573 1.00 33.17 251 ASP A C 1
ATOM 4747 O O . ASP B 1 251 ? 23.377 23.411 25.192 1.00 32.00 251 ASP A O 1
ATOM 4752 N N . GLY B 1 252 ? 22.039 21.620 24.907 1.00 31.33 252 GLY A N 1
ATOM 4753 C CA . GLY B 1 252 ? 21.373 22.144 23.733 1.00 33.06 252 GLY A CA 1
ATOM 4754 C C . GLY B 1 252 ? 22.184 22.164 22.455 1.00 34.91 252 GLY A C 1
ATOM 4755 O O . GLY B 1 252 ? 21.681 22.659 21.439 1.00 40.59 252 GLY A O 1
ATOM 4756 N N . VAL B 1 253 ? 23.419 21.663 22.461 1.00 30.46 253 VAL A N 1
ATOM 4757 C CA . VAL B 1 253 ? 24.266 21.628 21.273 1.00 29.27 253 VAL A CA 1
ATOM 4758 C C . VAL B 1 253 ? 24.406 20.178 20.830 1.00 27.07 253 VAL A C 1
ATOM 4759 O O . VAL B 1 253 ? 24.542 19.275 21.667 1.00 25.46 253 VAL A O 1
ATOM 4763 N N . TRP B 1 254 ? 24.375 19.963 19.517 1.00 26.78 254 TRP A N 1
ATOM 4764 C CA . TRP B 1 254 ? 24.544 18.636 18.940 1.00 23.74 254 TRP A CA 1
ATOM 4765 C C . TRP B 1 254 ? 25.997 18.431 18.537 1.00 25.01 254 TRP A C 1
ATOM 4766 O O . TRP B 1 254 ? 26.594 19.296 17.883 1.00 26.75 254 TRP A O 1
ATOM 4777 N N . TYR B 1 255 ? 26.563 17.288 18.940 1.00 22.23 255 TYR A N 1
ATOM 4778 C CA . TYR B 1 255 ? 27.960 16.950 18.707 1.00 22.48 255 TYR A CA 1
ATOM 4779 C C . TYR B 1 255 ? 28.072 15.639 17.942 1.00 26.28 255 TYR A C 1
ATOM 4780 O O . TYR B 1 255 ? 27.347 14.681 18.221 1.00 23.41 255 TYR A O 1
ATOM 4789 N N . THR B 1 256 ? 28.990 15.601 16.980 1.00 24.95 256 THR A N 1
ATOM 4790 C CA . THR B 1 256 ? 29.308 14.355 16.300 1.00 25.41 256 THR A CA 1
ATOM 4791 C C . THR B 1 256 ? 29.973 13.382 17.266 1.00 25.94 256 THR A C 1
ATOM 4792 O O . THR B 1 256 ? 30.964 13.722 17.921 1.00 25.29 256 THR A O 1
ATOM 4796 N N . VAL B 1 257 ? 29.430 12.170 17.362 1.00 23.38 257 VAL A N 1
ATOM 4797 C CA . VAL B 1 257 ? 30.073 11.127 18.154 1.00 24.41 257 VAL A CA 1
ATOM 4798 C C . VAL B 1 257 ? 31.183 10.541 17.294 1.00 24.88 257 VAL A C 1
ATOM 4799 O O . VAL B 1 257 ? 30.905 9.949 16.239 1.00 26.09 257 VAL A O 1
ATOM 4803 N N . PRO B 1 258 ? 32.439 10.704 17.692 1.00 26.60 258 PRO A N 1
ATOM 4804 C CA . PRO B 1 258 ? 33.544 10.233 16.860 1.00 31.91 258 PRO A CA 1
ATOM 4805 C C . PRO B 1 258 ? 33.606 8.717 16.842 1.00 31.09 258 PRO A C 1
ATOM 4806 O O . PRO B 1 258 ? 32.985 8.022 17.651 1.00 31.74 258 PRO A O 1
ATOM 4810 N N . SER B 1 259 ? 34.363 8.211 15.881 1.00 36.90 259 SER A N 1
ATOM 4811 C CA . SER B 1 259 ? 34.541 6.784 15.698 1.00 38.98 259 SER A CA 1
ATOM 4812 C C . SER B 1 259 ? 35.992 6.408 15.953 1.00 39.86 259 SER A C 1
ATOM 4813 O O . SER B 1 259 ? 36.901 7.240 15.871 1.00 38.55 259 SER A O 1
ATOM 4816 N N . MET B 1 260 ? 36.189 5.134 16.283 1.00 36.96 260 MET A N 1
ATOM 4817 C CA . MET B 1 260 ? 37.499 4.549 16.427 1.00 34.81 260 MET A CA 1
ATOM 4818 C C . MET B 1 260 ? 37.303 3.133 15.903 1.00 36.72 260 MET A C 1
ATOM 4819 O O . MET B 1 260 ? 36.310 2.472 16.266 1.00 32.93 260 MET A O 1
ATOM 4824 N N . PRO B 1 261 ? 38.203 2.640 15.056 1.00 40.26 261 PRO A N 1
ATOM 4825 C CA . PRO B 1 261 ? 38.018 1.296 14.501 1.00 36.74 261 PRO A CA 1
ATOM 4826 C C . PRO B 1 261 ? 37.965 0.245 15.601 1.00 35.09 261 PRO A C 1
ATOM 4827 O O . PRO B 1 261 ? 38.709 0.304 16.583 1.00 37.38 261 PRO A O 1
ATOM 4831 N N . HIS B 1 262 ? 37.035 -0.695 15.441 1.00 33.33 262 HIS A N 1
ATOM 4832 C CA . HIS B 1 262 ? 36.902 -1.875 16.287 1.00 33.68 262 HIS A CA 1
ATOM 4833 C C . HIS B 1 262 ? 36.459 -1.548 17.708 1.00 31.32 262 HIS A C 1
ATOM 4834 O O . HIS B 1 262 ? 36.636 -2.370 18.610 1.00 30.52 262 HIS A O 1
ATOM 4841 N N . THR B 1 263 ? 35.869 -0.379 17.931 1.00 28.61 263 THR A N 1
ATOM 4842 C CA . THR B 1 263 ? 35.363 -0.022 19.253 1.00 25.16 263 THR A CA 1
ATOM 4843 C C . THR B 1 263 ? 33.855 -0.201 19.327 1.00 25.23 263 THR A C 1
ATOM 4844 O O . THR B 1 263 ? 33.163 -0.323 18.313 1.00 27.57 263 THR A O 1
ATOM 4848 N N . LEU B 1 264 ? 33.346 -0.213 20.558 1.00 22.44 264 LEU A N 1
ATOM 4849 C CA . LEU B 1 264 ? 31.915 -0.162 20.803 1.00 22.39 264 LEU A CA 1
ATOM 4850 C C . LEU B 1 264 ? 31.595 1.155 21.493 1.00 21.32 264 LEU A C 1
ATOM 4851 O O . LEU B 1 264 ? 32.473 1.817 22.047 1.00 23.68 264 LEU A O 1
ATOM 4856 N N . LEU B 1 265 ? 30.335 1.551 21.426 1.00 19.51 265 LEU A N 1
ATOM 4857 C CA . LEU B 1 265 ? 29.860 2.715 22.159 1.00 21.70 265 LEU A CA 1
ATOM 4858 C C . LEU B 1 265 ? 28.927 2.243 23.267 1.00 19.52 265 LEU A C 1
ATOM 4859 O O . LEU B 1 265 ? 28.028 1.427 23.029 1.00 20.00 265 LEU A O 1
ATOM 4864 N N . VAL B 1 266 ? 29.144 2.749 24.476 1.00 18.26 266 VAL A N 1
ATOM 4865 C CA . VAL B 1 266 ? 28.292 2.453 25.617 1.00 21.01 266 VAL A CA 1
ATOM 4866 C C . VAL B 1 266 ? 27.576 3.742 25.984 1.00 18.40 266 VAL A C 1
ATOM 4867 O O . VAL B 1 266 ? 28.224 4.783 26.151 1.00 21.10 266 VAL A O 1
ATOM 4871 N N . ASN B 1 267 ? 26.249 3.697 26.069 1.00 18.13 267 ASN A N 1
ATOM 4872 C CA . ASN B 1 267 ? 25.520 4.859 26.568 1.00 17.85 267 ASN A CA 1
ATOM 4873 C C . ASN B 1 267 ? 24.543 4.412 27.642 1.00 18.36 267 ASN A C 1
ATOM 4874 O O . ASN B 1 267 ? 24.107 3.256 27.675 1.00 19.58 267 ASN A O 1
ATOM 4879 N N . LEU B 1 268 ? 24.266 5.322 28.570 1.00 18.35 268 LEU A N 1
ATOM 4880 C CA . LEU B 1 268 ? 23.313 5.023 29.626 1.00 19.40 268 LEU A CA 1
ATOM 4881 C C . LEU B 1 268 ? 21.895 5.239 29.117 1.00 19.62 268 LEU A C 1
ATOM 4882 O O . LEU B 1 268 ? 21.660 5.976 28.157 1.00 19.48 268 LEU A O 1
ATOM 4887 N N . GLY B 1 269 ? 20.937 4.574 29.762 1.00 17.02 269 GLY A N 1
ATOM 4888 C CA . GLY B 1 269 ? 19.535 4.772 29.478 1.00 18.38 269 GLY A CA 1
ATOM 4889 C C . GLY B 1 269 ? 18.806 5.430 30.640 1.00 18.54 269 GLY A C 1
ATOM 4890 O O . GLY B 1 269 ? 19.371 5.638 31.714 1.00 18.82 269 GLY A O 1
ATOM 4891 N N . ASP B 1 270 ? 17.528 5.753 30.397 1.00 17.25 270 ASP A N 1
ATOM 4892 C CA . ASP B 1 270 ? 16.759 6.544 31.355 1.00 18.14 270 ASP A CA 1
ATOM 4893 C C . ASP B 1 270 ? 16.593 5.806 32.670 1.00 17.43 270 ASP A C 1
ATOM 4894 O O . ASP B 1 270 ? 16.539 6.432 33.733 1.00 18.78 270 ASP A O 1
ATOM 4899 N N . SER B 1 271 ? 16.451 4.479 32.619 1.00 15.88 271 SER A N 1
ATOM 4900 C CA . SER B 1 271 ? 16.282 3.737 33.872 1.00 17.52 271 SER A CA 1
ATOM 4901 C C . SER B 1 271 ? 17.509 3.865 34.761 1.00 19.07 271 SER A C 1
ATOM 4902 O O . SER B 1 271 ? 17.386 3.906 35.994 1.00 20.51 271 SER A O 1
ATOM 4905 N N . MET B 1 272 ? 18.704 3.913 34.165 1.00 17.90 272 MET A N 1
ATOM 4906 C CA . MET B 1 272 ? 19.922 4.136 34.946 1.00 20.27 272 MET A CA 1
ATOM 4907 C C . MET B 1 272 ? 19.971 5.552 35.511 1.00 17.72 272 MET A C 1
ATOM 4908 O O . MET B 1 272 ? 20.389 5.752 36.661 1.00 20.19 272 MET A O 1
ATOM 4913 N N . GLU B 1 273 ? 19.536 6.543 34.730 1.00 17.18 273 GLU A N 1
ATOM 4914 C CA . GLU B 1 273 ? 19.483 7.907 35.246 1.00 17.95 273 GLU A CA 1
ATOM 4915 C C . GLU B 1 273 ? 18.683 7.968 36.544 1.00 19.23 273 GLU A C 1
ATOM 4916 O O . GLU B 1 273 ? 19.115 8.598 37.520 1.00 19.23 273 GLU A O 1
ATOM 4922 N N . ILE B 1 274 ? 17.539 7.279 36.597 1.00 18.09 274 ILE A N 1
ATOM 4923 C CA . ILE B 1 274 ? 16.748 7.265 37.829 1.00 17.65 274 ILE A CA 1
ATOM 4924 C C . ILE B 1 274 ? 17.484 6.523 38.939 1.00 18.52 274 ILE A C 1
ATOM 4925 O O . ILE B 1 274 ? 17.575 7.010 40.075 1.00 19.17 274 ILE A O 1
ATOM 4930 N N . MET B 1 275 ? 18.010 5.328 38.638 1.00 17.67 275 MET A N 1
ATOM 4931 C CA . MET B 1 275 ? 18.636 4.506 39.673 1.00 17.83 275 MET A CA 1
ATOM 4932 C C . MET B 1 275 ? 19.834 5.196 40.316 1.00 20.00 275 MET A C 1
ATOM 4933 O O . MET B 1 275 ? 20.077 5.015 41.519 1.00 20.60 275 MET A O 1
ATOM 4938 N N . ASN B 1 276 ? 20.596 5.985 39.557 1.00 19.99 276 ASN A N 1
ATOM 4939 C CA . ASN B 1 276 ? 21.764 6.646 40.128 1.00 19.75 276 ASN A CA 1
ATOM 4940 C C . ASN B 1 276 ? 21.491 8.112 40.471 1.00 20.50 276 ASN A C 1
ATOM 4941 O O . ASN B 1 276 ? 22.428 8.902 40.640 1.00 19.98 276 ASN A O 1
ATOM 4946 N N . ASN B 1 277 ? 20.217 8.475 40.638 1.00 16.80 277 ASN A N 1
ATOM 4947 C CA . ASN B 1 277 ? 19.814 9.802 41.115 1.00 16.38 277 ASN A CA 1
ATOM 4948 C C . ASN B 1 277 ? 20.349 10.933 40.234 1.00 19.96 277 ASN A C 1
ATOM 4949 O O . ASN B 1 277 ? 20.583 12.053 40.703 1.00 21.09 277 ASN A O 1
ATOM 4954 N N . GLY B 1 278 ? 20.535 10.660 38.942 1.00 18.24 278 GLY A N 1
ATOM 4955 C CA . GLY B 1 278 ? 20.969 11.697 38.032 1.00 20.08 278 GLY A CA 1
ATOM 4956 C C . GLY B 1 278 ? 22.421 12.100 38.146 1.00 20.76 278 GLY A C 1
ATOM 4957 O O . GLY B 1 278 ? 22.811 13.097 37.530 1.00 21.44 278 GLY A O 1
ATOM 4958 N N . ILE B 1 279 ? 23.232 11.375 38.922 1.00 18.88 279 ILE A N 1
ATOM 4959 C CA . ILE B 1 279 ? 24.660 11.693 38.971 1.00 19.16 279 ILE A CA 1
ATOM 4960 C C . ILE B 1 279 ? 25.264 11.564 37.579 1.00 21.51 279 ILE A C 1
ATOM 4961 O O . ILE B 1 279 ? 26.029 12.428 37.126 1.00 21.78 279 ILE A O 1
ATOM 4966 N N . PHE B 1 280 ? 24.916 10.489 36.882 1.00 19.54 280 PHE A N 1
ATOM 4967 C CA . PHE B 1 280 ? 25.114 10.348 35.446 1.00 20.18 280 PHE A CA 1
ATOM 4968 C C . PHE B 1 280 ? 23.746 10.373 34.775 1.00 22.84 280 PHE A C 1
ATOM 4969 O O . PHE B 1 280 ? 22.769 9.851 35.325 1.00 23.58 280 PHE A O 1
ATOM 4977 N N . LYS B 1 281 ? 23.669 10.969 33.591 1.00 20.04 281 LYS A N 1
ATOM 4978 C CA . LYS B 1 281 ? 22.387 11.099 32.918 1.00 19.40 281 LYS A CA 1
ATOM 4979 C C . LYS B 1 281 ? 22.381 10.352 31.590 1.00 19.31 281 LYS A C 1
ATOM 4980 O O . LYS B 1 281 ? 23.424 10.028 31.023 1.00 22.41 281 LYS A O 1
ATOM 4986 N N . SER B 1 282 ? 21.171 10.066 31.141 1.00 16.68 282 SER A N 1
ATOM 4987 C CA . SER B 1 282 ? 20.926 9.347 29.895 1.00 17.88 282 SER A CA 1
ATOM 4988 C C . SER B 1 282 ? 21.015 10.311 28.719 1.00 19.00 282 SER A C 1
ATOM 4989 O O . SER B 1 282 ? 20.246 11.281 28.668 1.00 20.48 282 SER A O 1
ATOM 4992 N N . PRO B 1 283 ? 21.917 10.091 27.759 1.00 17.77 283 PRO A N 1
ATOM 4993 C CA . PRO B 1 283 ? 22.126 11.093 26.708 1.00 19.69 283 PRO A CA 1
ATOM 4994 C C . PRO B 1 283 ? 21.083 11.019 25.604 1.00 17.87 283 PRO A C 1
ATOM 4995 O O . PRO B 1 283 ? 20.726 9.938 25.131 1.00 19.47 283 PRO A O 1
ATOM 4999 N N . VAL B 1 284 ? 20.592 12.194 25.207 1.00 19.80 284 VAL A N 1
ATOM 5000 C CA . VAL B 1 284 ? 19.748 12.327 24.022 1.00 18.77 284 VAL A CA 1
ATOM 5001 C C . VAL B 1 284 ? 20.646 12.252 22.799 1.00 18.65 284 VAL A C 1
ATOM 5002 O O . VAL B 1 284 ? 21.668 12.950 22.717 1.00 18.43 284 VAL A O 1
ATOM 5006 N N . HIS B 1 285 ? 20.292 11.380 21.858 1.00 17.77 285 HIS A N 1
ATOM 5007 C CA . HIS B 1 285 ? 21.113 11.176 20.671 1.00 20.90 285 HIS A CA 1
ATOM 5008 C C . HIS B 1 285 ? 20.215 11.028 19.447 1.00 17.82 285 HIS A C 1
ATOM 5009 O O . HIS B 1 285 ? 18.998 10.857 19.558 1.00 18.49 285 HIS A O 1
ATOM 5016 N N . ARG B 1 286 ? 20.823 11.112 18.261 1.00 18.71 286 ARG A N 1
ATOM 5017 C CA . ARG B 1 286 ? 20.091 11.014 17.003 1.00 19.99 286 ARG A CA 1
ATOM 5018 C C . ARG B 1 286 ? 21.064 10.553 15.931 1.00 17.68 286 ARG A C 1
ATOM 5019 O O . ARG B 1 286 ? 22.280 10.539 16.139 1.00 18.57 286 ARG A O 1
ATOM 5027 N N . VAL B 1 287 ? 20.514 10.172 14.774 1.00 19.33 287 VAL A N 1
ATOM 5028 C CA . VAL B 1 287 ? 21.318 9.814 13.609 1.00 18.44 287 VAL A CA 1
ATOM 5029 C C . VAL B 1 287 ? 20.863 10.651 12.428 1.00 16.15 287 VAL A C 1
ATOM 5030 O O . VAL B 1 287 ? 19.669 10.701 12.122 1.00 19.19 287 VAL A O 1
ATOM 5034 N N . VAL B 1 288 ? 21.813 11.297 11.765 1.00 17.65 288 VAL A N 1
ATOM 5035 C CA . VAL B 1 288 ? 21.545 11.992 10.511 1.00 17.76 288 VAL A CA 1
ATOM 5036 C C . VAL B 1 288 ? 21.955 11.078 9.368 1.00 20.35 288 VAL A C 1
ATOM 5037 O O . VAL B 1 288 ? 22.931 10.318 9.468 1.00 20.52 288 VAL A O 1
ATOM 5041 N N . THR B 1 289 ? 21.188 11.139 8.291 1.00 18.99 289 THR A N 1
ATOM 5042 C CA . THR B 1 289 ? 21.451 10.379 7.080 1.00 19.75 289 THR A CA 1
ATOM 5043 C C . THR B 1 289 ? 22.540 11.066 6.261 1.00 21.31 289 THR A C 1
ATOM 5044 O O . THR B 1 289 ? 23.040 12.140 6.606 1.00 18.86 289 THR A O 1
ATOM 5048 N N . ASN B 1 290 ? 22.919 10.439 5.156 1.00 21.07 290 ASN A N 1
ATOM 5049 C CA . ASN B 1 290 ? 23.828 11.070 4.209 1.00 19.12 290 ASN A CA 1
ATOM 5050 C C . ASN B 1 290 ? 23.393 10.702 2.800 1.00 21.41 290 ASN A C 1
ATOM 5051 O O . ASN B 1 290 ? 22.598 9.787 2.589 1.00 19.98 290 ASN A O 1
ATOM 5056 N N . ALA B 1 291 ? 23.902 11.457 1.826 1.00 22.29 291 ALA A N 1
ATOM 5057 C CA . ALA B 1 291 ? 23.430 11.300 0.458 1.00 23.23 291 ALA A CA 1
ATOM 5058 C C . ALA B 1 291 ? 24.111 10.166 -0.291 1.00 24.68 291 ALA A C 1
ATOM 5059 O O . ALA B 1 291 ? 23.582 9.716 -1.318 1.00 24.31 291 ALA A O 1
ATOM 5061 N N . GLU B 1 292 ? 25.248 9.684 0.208 1.00 26.46 292 GLU A N 1
ATOM 5062 C CA . GLU B 1 292 ? 26.143 8.800 -0.532 1.00 26.31 292 GLU A CA 1
ATOM 5063 C C . GLU B 1 292 ? 25.928 7.320 -0.241 1.00 28.05 292 GLU A C 1
ATOM 5064 O O . GLU B 1 292 ? 26.011 6.495 -1.157 1.00 29.66 292 GLU A O 1
ATOM 5070 N N . LYS B 1 293 ? 25.666 6.938 1.008 1.00 24.94 293 LYS A N 1
ATOM 5071 C CA . LYS B 1 293 ? 25.668 5.513 1.282 1.00 26.50 293 LYS A CA 1
ATOM 5072 C C . LYS B 1 293 ? 24.769 5.185 2.462 1.00 27.23 293 LYS A C 1
ATOM 5073 O O . LYS B 1 293 ? 24.462 6.033 3.306 1.00 24.55 293 LYS A O 1
ATOM 5079 N N . GLU B 1 294 ? 24.341 3.929 2.478 1.00 24.64 294 GLU A N 1
ATOM 5080 C CA . GLU B 1 294 ? 23.623 3.356 3.600 1.00 26.80 294 GLU A CA 1
ATOM 5081 C C . GLU B 1 294 ? 24.510 3.309 4.841 1.00 22.30 294 GLU A C 1
ATOM 5082 O O . GLU B 1 294 ? 25.744 3.318 4.773 1.00 23.56 294 GLU A O 1
ATOM 5088 N N . ARG B 1 295 ? 23.855 3.236 6.002 1.00 20.44 295 ARG A N 1
ATOM 5089 C CA . ARG B 1 295 ? 24.520 3.097 7.288 1.00 21.08 295 ARG A CA 1
ATOM 5090 C C . ARG B 1 295 ? 23.818 1.997 8.065 1.00 16.79 295 ARG A C 1
ATOM 5091 O O . ARG B 1 295 ? 22.586 1.923 8.052 1.00 18.98 295 ARG A O 1
ATOM 5099 N N . LEU B 1 296 ? 24.607 1.147 8.733 1.00 20.02 296 LEU A N 1
ATOM 5100 C CA . LEU B 1 296 ? 24.089 0.045 9.537 1.00 19.82 296 LEU A CA 1
ATOM 5101 C C . LEU B 1 296 ? 24.655 0.103 10.949 1.00 17.28 296 LEU A C 1
ATOM 5102 O O . LEU B 1 296 ? 25.856 0.318 11.141 1.00 19.86 296 LEU A O 1
ATOM 5107 N N . SER B 1 297 ? 23.796 -0.150 11.935 1.00 18.86 297 SER A N 1
ATOM 5108 C CA . SER B 1 297 ? 24.245 -0.286 13.310 1.00 16.69 297 SER A CA 1
ATOM 5109 C C . SER B 1 297 ? 23.485 -1.411 13.992 1.00 19.05 297 SER A C 1
ATOM 5110 O O . SER B 1 297 ? 22.408 -1.823 13.557 1.00 19.02 297 SER A O 1
ATOM 5113 N N . LEU B 1 298 ? 24.039 -1.868 15.116 1.00 19.06 298 LEU A N 1
ATOM 5114 C CA . LEU B 1 298 ? 23.389 -2.867 15.954 1.00 16.75 298 LEU A CA 1
ATOM 5115 C C . LEU B 1 298 ? 23.443 -2.354 17.381 1.00 15.76 298 LEU A C 1
ATOM 5116 O O . LEU B 1 298 ? 24.530 -2.169 17.931 1.00 17.76 298 LEU A O 1
ATOM 5121 N N . ALA B 1 299 ? 22.280 -2.098 17.953 1.00 15.56 299 ALA A N 1
ATOM 5122 C CA . ALA B 1 299 ? 22.178 -1.658 19.340 1.00 17.52 299 ALA A CA 1
ATOM 5123 C C . ALA B 1 299 ? 21.734 -2.835 20.193 1.00 19.05 299 ALA A C 1
ATOM 5124 O O . ALA B 1 299 ? 20.765 -3.516 19.850 1.00 19.25 299 ALA A O 1
ATOM 5126 N N . MET B 1 300 ? 22.451 -3.089 21.285 1.00 18.87 300 MET A N 1
ATOM 5127 C CA . MET B 1 300 ? 22.023 -4.069 22.276 1.00 18.03 300 MET A CA 1
ATOM 5128 C C . MET B 1 300 ? 21.477 -3.281 23.459 1.00 16.76 300 MET A C 1
ATOM 5129 O O . MET B 1 300 ? 22.239 -2.593 24.143 1.00 20.37 300 MET A O 1
ATOM 5134 N N . PHE B 1 301 ? 20.157 -3.338 23.656 1.00 17.36 301 PHE A N 1
ATOM 5135 C CA . PHE B 1 301 ? 19.479 -2.614 24.733 1.00 19.24 301 PHE A CA 1
ATOM 5136 C C . PHE B 1 301 ? 19.328 -3.528 25.939 1.00 20.57 301 PHE A C 1
ATOM 5137 O O . PHE B 1 301 ? 18.641 -4.548 25.853 1.00 19.70 301 PHE A O 1
ATOM 5145 N N . TYR B 1 302 ? 19.906 -3.132 27.070 1.00 19.34 302 TYR A N 1
ATOM 5146 C CA . TYR B 1 302 ? 19.773 -3.871 28.320 1.00 18.33 302 TYR A CA 1
ATOM 5147 C C . TYR B 1 302 ? 18.809 -3.117 29.220 1.00 20.84 302 TYR A C 1
ATOM 5148 O O . TYR B 1 302 ? 19.061 -1.959 29.578 1.00 20.40 302 TYR A O 1
ATOM 5157 N N . GLY B 1 303 ? 17.679 -3.752 29.534 1.00 20.07 303 GLY A N 1
ATOM 5158 C CA . GLY B 1 303 ? 16.650 -3.142 30.341 1.00 20.68 303 GLY A CA 1
ATOM 5159 C C . GLY B 1 303 ? 16.688 -3.637 31.776 1.00 21.30 303 GLY A C 1
ATOM 5160 O O . GLY B 1 303 ? 17.597 -4.348 32.200 1.00 22.61 303 GLY A O 1
ATOM 5161 N N . VAL B 1 304 ? 15.669 -3.232 32.524 1.00 21.94 304 VAL A N 1
ATOM 5162 C CA . VAL B 1 304 ? 15.481 -3.617 33.918 1.00 21.46 304 VAL A CA 1
ATOM 5163 C C . VAL B 1 304 ? 14.264 -4.532 33.983 1.00 19.96 304 VAL A C 1
ATOM 5164 O O . VAL B 1 304 ? 13.285 -4.315 33.262 1.00 23.93 304 VAL A O 1
ATOM 5168 N N . GLU B 1 305 ? 14.316 -5.552 34.844 1.00 21.97 305 GLU A N 1
ATOM 5169 C CA . GLU B 1 305 ? 13.135 -6.380 35.054 1.00 23.32 305 GLU A CA 1
ATOM 5170 C C . GLU B 1 305 ? 11.925 -5.501 35.345 1.00 24.28 305 GLU A C 1
ATOM 5171 O O . GLU B 1 305 ? 12.008 -4.538 36.112 1.00 21.21 305 GLU A O 1
ATOM 5177 N N . GLY B 1 306 ? 10.784 -5.857 34.751 1.00 23.24 306 GLY A N 1
ATOM 5178 C CA . GLY B 1 306 ? 9.662 -4.932 34.687 1.00 21.48 306 GLY A CA 1
ATOM 5179 C C . GLY B 1 306 ? 9.068 -4.555 36.031 1.00 22.15 306 GLY A C 1
ATOM 5180 O O . GLY B 1 306 ? 8.553 -3.448 36.197 1.00 24.18 306 GLY A O 1
ATOM 5181 N N . GLN B 1 307 ? 9.082 -5.527 36.902 1.00 25.97 307 GLN A N 1
ATOM 5182 C CA A GLN B 1 307 ? 8.547 -5.220 38.254 0.57 26.18 307 GLN A CA 1
ATOM 5183 C CA B GLN B 1 307 ? 8.574 -5.274 38.267 0.43 26.26 307 GLN A CA 1
ATOM 5184 C C . GLN B 1 307 ? 9.461 -4.488 39.305 1.00 24.90 307 GLN A C 1
ATOM 5185 O O . GLN B 1 307 ? 9.140 -4.153 40.489 1.00 25.89 307 GLN A O 1
ATOM 5196 N N . ARG B 1 308 ? 10.714 -4.275 38.862 1.00 22.64 308 ARG A N 1
ATOM 5197 C CA . ARG B 1 308 ? 11.625 -3.557 39.747 1.00 20.98 308 ARG A CA 1
ATOM 5198 C C . ARG B 1 308 ? 11.197 -2.102 39.878 1.00 21.09 308 ARG A C 1
ATOM 5199 O O . ARG B 1 308 ? 10.870 -1.439 38.892 1.00 21.07 308 ARG A O 1
ATOM 5207 N N . VAL B 1 309 ? 11.219 -1.588 41.102 1.00 21.09 309 VAL A N 1
ATOM 5208 C CA . VAL B 1 309 ? 10.965 -0.168 41.307 1.00 21.32 309 VAL A CA 1
ATOM 5209 C C . VAL B 1 309 ? 12.235 0.594 40.973 1.00 19.54 309 VAL A C 1
ATOM 5210 O O . VAL B 1 309 ? 13.266 0.406 41.629 1.00 23.48 309 VAL A O 1
ATOM 5214 N N . LEU B 1 310 ? 12.169 1.441 39.944 1.00 18.49 310 LEU A N 1
ATOM 5215 C CA . LEU B 1 310 ? 13.253 2.370 39.656 1.00 20.57 310 LEU A CA 1
ATOM 5216 C C . LEU B 1 310 ? 13.191 3.512 40.654 1.00 16.82 310 LEU A C 1
ATOM 5217 O O . LEU B 1 310 ? 12.173 4.203 40.740 1.00 20.32 310 LEU A O 1
ATOM 5222 N N . GLU B 1 311 ? 14.281 3.742 41.381 1.00 19.43 311 GLU A N 1
ATOM 5223 C CA . GLU B 1 311 ? 14.328 4.835 42.344 1.00 20.78 311 GLU A CA 1
ATOM 5224 C C . GLU B 1 311 ? 15.785 5.151 42.638 1.00 18.78 311 GLU A C 1
ATOM 5225 O O . GLU B 1 311 ? 16.657 4.302 42.433 1.00 18.14 311 GLU A O 1
ATOM 5231 N N . PRO B 1 312 ? 16.079 6.357 43.120 1.00 19.73 312 PRO A N 1
ATOM 5232 C CA . PRO B 1 312 ? 17.459 6.662 43.526 1.00 19.41 312 PRO A CA 1
ATOM 5233 C C . PRO B 1 312 ? 17.960 5.651 44.551 1.00 19.52 312 PRO A C 1
ATOM 5234 O O . PRO B 1 312 ? 17.276 5.342 45.527 1.00 21.90 312 PRO A O 1
ATOM 5238 N N . ALA B 1 313 ? 19.161 5.122 44.315 1.00 18.36 313 ALA A N 1
ATOM 5239 C CA . ALA B 1 313 ? 19.750 4.150 45.231 1.00 16.93 313 ALA A CA 1
ATOM 5240 C C . ALA B 1 313 ? 19.837 4.705 46.648 1.00 18.98 313 ALA A C 1
ATOM 5241 O O . ALA B 1 313 ? 20.205 5.862 46.851 1.00 20.28 313 ALA A O 1
ATOM 5243 N N . LEU B 1 314 ? 19.515 3.857 47.626 1.00 20.82 314 LEU A N 1
ATOM 5244 C CA . LEU B 1 314 ? 19.530 4.288 49.024 1.00 21.66 314 LEU A CA 1
ATOM 5245 C C . LEU B 1 314 ? 20.899 4.816 49.438 1.00 20.82 314 LEU A C 1
ATOM 5246 O O . LEU B 1 314 ? 20.997 5.762 50.235 1.00 23.45 314 LEU A O 1
ATOM 5251 N N . GLY B 1 315 ? 21.967 4.219 48.908 1.00 22.63 315 GLY A N 1
ATOM 5252 C CA . GLY B 1 315 ? 23.304 4.680 49.234 1.00 21.63 315 GLY A CA 1
ATOM 5253 C C . GLY B 1 315 ? 23.616 6.073 48.742 1.00 25.52 315 GLY A C 1
ATOM 5254 O O . GLY B 1 315 ? 24.550 6.701 49.250 1.00 29.57 315 GLY A O 1
ATOM 5255 N N . LEU B 1 316 ? 22.863 6.576 47.769 1.00 19.41 316 LEU A N 1
ATOM 5256 C CA . LEU B 1 316 ? 23.054 7.937 47.295 1.00 19.91 316 LEU A CA 1
ATOM 5257 C C . LEU B 1 316 ? 22.231 8.943 48.081 1.00 20.46 316 LEU A C 1
ATOM 5258 O O . LEU B 1 316 ? 22.344 10.152 47.836 1.00 19.90 316 LEU A O 1
ATOM 5263 N N . LEU B 1 317 ? 21.428 8.472 49.038 1.00 20.59 317 LEU A N 1
ATOM 5264 C CA . LEU B 1 317 ? 20.528 9.328 49.793 1.00 21.95 317 LEU A CA 1
ATOM 5265 C C . LEU B 1 317 ? 20.937 9.429 51.253 1.00 23.64 317 LEU A C 1
ATOM 5266 O O . LEU B 1 317 ? 20.185 9.980 52.059 1.00 24.17 317 LEU A O 1
ATOM 5271 N N . GLY B 1 318 ? 22.105 8.903 51.607 1.00 21.60 318 GLY A N 1
ATOM 5272 C CA . GLY B 1 318 ? 22.597 9.072 52.962 1.00 23.72 318 GLY A CA 1
ATOM 5273 C C . GLY B 1 318 ? 22.887 10.527 53.277 1.00 21.73 318 GLY A C 1
ATOM 5274 O O . GLY B 1 318 ? 23.019 11.380 52.395 1.00 23.37 318 GLY A O 1
ATOM 5275 N N . GLU B 1 319 ? 22.954 10.820 54.576 1.00 23.20 319 GLU A N 1
ATOM 5276 C CA . GLU B 1 319 ? 23.279 12.166 55.055 1.00 22.18 319 GLU A CA 1
ATOM 5277 C C . GLU B 1 319 ? 22.305 13.219 54.518 1.00 23.90 319 GLU A C 1
ATOM 5278 O O . GLU B 1 319 ? 22.684 14.365 54.274 1.00 22.59 319 GLU A O 1
ATOM 5284 N N . GLU B 1 320 ? 21.040 12.827 54.334 1.00 23.94 320 GLU A N 1
ATOM 5285 C CA . GLU B 1 320 ? 19.945 13.699 53.897 1.00 26.52 320 GLU A CA 1
ATOM 5286 C C . GLU B 1 320 ? 20.144 14.271 52.494 1.00 25.40 320 GLU A C 1
ATOM 5287 O O . GLU B 1 320 ? 19.548 15.298 52.147 1.00 25.21 320 GLU A O 1
ATOM 5293 N N . ARG B 1 321 ? 20.940 13.610 51.663 1.00 22.02 321 ARG A N 1
ATOM 5294 C CA . ARG B 1 321 ? 21.054 14.032 50.274 1.00 21.33 321 ARG A CA 1
ATOM 5295 C C . ARG B 1 321 ? 19.705 13.886 49.574 1.00 22.46 321 ARG A C 1
ATOM 5296 O O . ARG B 1 321 ? 19.022 12.868 49.751 1.00 25.50 321 ARG A O 1
ATOM 5304 N N . PRO B 1 322 ? 19.299 14.864 48.764 1.00 21.69 322 PRO A N 1
ATOM 5305 C CA . PRO B 1 322 ? 17.939 14.836 48.206 1.00 22.21 322 PRO A CA 1
ATOM 5306 C C . PRO B 1 322 ? 17.786 13.856 47.050 1.00 23.13 322 PRO A C 1
ATOM 5307 O O . PRO B 1 322 ? 18.663 13.721 46.193 1.00 22.09 322 PRO A O 1
ATOM 5311 N N . ALA B 1 323 ? 16.652 13.158 47.043 1.00 21.74 323 ALA A N 1
ATOM 5312 C CA . ALA B 1 323 ? 16.250 12.422 45.852 1.00 20.45 323 ALA A CA 1
ATOM 5313 C C . ALA B 1 323 ? 15.908 13.412 44.749 1.00 20.85 323 ALA A C 1
ATOM 5314 O O . ALA B 1 323 ? 15.273 14.441 44.995 1.00 22.26 323 ALA A O 1
ATOM 5316 N N . ARG B 1 324 ? 16.336 13.103 43.524 1.00 19.94 324 ARG A N 1
ATOM 5317 C CA . ARG B 1 324 ? 16.080 13.970 42.383 1.00 20.53 324 ARG A CA 1
ATOM 5318 C C . ARG B 1 324 ? 15.084 13.369 41.400 1.00 19.56 324 ARG A C 1
ATOM 5319 O O . ARG B 1 324 ? 14.750 14.015 40.399 1.00 19.99 324 ARG A O 1
ATOM 5327 N N . TYR B 1 325 ? 14.615 12.149 41.655 1.00 19.10 325 TYR A N 1
ATOM 5328 C CA . TYR B 1 325 ? 13.668 11.454 40.790 1.00 18.50 325 TYR A CA 1
ATOM 5329 C C . TYR B 1 325 ? 12.638 10.752 41.654 1.00 20.40 325 TYR A C 1
ATOM 5330 O O . TYR B 1 325 ? 12.970 10.231 42.726 1.00 22.95 325 TYR A O 1
ATOM 5339 N N . ARG B 1 326 ? 11.391 10.753 41.181 1.00 22.02 326 ARG A N 1
ATOM 5340 C CA . ARG B 1 326 ? 10.325 9.967 41.786 1.00 21.65 326 ARG A CA 1
ATOM 5341 C C . ARG B 1 326 ? 10.464 8.497 41.398 1.00 24.18 326 ARG A C 1
ATOM 5342 O O . ARG B 1 326 ? 11.055 8.152 40.370 1.00 26.12 326 ARG A O 1
ATOM 5350 N N . LYS B 1 327 ? 9.895 7.625 42.225 1.00 22.10 327 LYS A N 1
ATOM 5351 C CA . LYS B 1 327 ? 9.972 6.187 41.999 1.00 20.28 327 LYS A CA 1
ATOM 5352 C C . LYS B 1 327 ? 8.875 5.713 41.055 1.00 21.14 327 LYS A C 1
ATOM 5353 O O . LYS B 1 327 ? 7.778 6.275 41.011 1.00 21.65 327 LYS A O 1
ATOM 5359 N N . ILE B 1 328 ? 9.192 4.670 40.291 1.00 22.09 328 ILE A N 1
ATOM 5360 C CA . ILE B 1 328 ? 8.286 4.137 39.271 1.00 20.97 328 ILE A CA 1
ATOM 5361 C C . ILE B 1 328 ? 8.738 2.724 38.925 1.00 19.78 328 ILE A C 1
ATOM 5362 O O . ILE B 1 328 ? 9.933 2.455 38.792 1.00 21.06 328 ILE A O 1
ATOM 5367 N N . MET B 1 329 ? 7.776 1.804 38.796 1.00 21.82 329 MET A N 1
ATOM 5368 C CA . MET B 1 329 ? 8.126 0.469 38.327 1.00 20.41 329 MET A CA 1
ATOM 5369 C C . MET B 1 329 ? 8.663 0.540 36.901 1.00 20.94 329 MET A C 1
ATOM 5370 O O . MET B 1 329 ? 8.193 1.339 36.088 1.00 24.10 329 MET A O 1
ATOM 5375 N N . ALA B 1 330 ? 9.648 -0.312 36.606 1.00 19.98 330 ALA A N 1
ATOM 5376 C CA . ALA B 1 330 ? 10.340 -0.227 35.319 1.00 20.70 330 ALA A CA 1
ATOM 5377 C C . ALA B 1 330 ? 9.380 -0.406 34.147 1.00 25.75 330 ALA A C 1
ATOM 5378 O O . ALA B 1 330 ? 9.486 0.302 33.138 1.00 23.00 330 ALA A O 1
ATOM 5380 N N . SER B 1 331 ? 8.439 -1.349 34.252 1.00 25.70 331 SER A N 1
ATOM 5381 C CA . SER B 1 331 ? 7.505 -1.543 33.145 1.00 29.19 331 SER A CA 1
ATOM 5382 C C . SER B 1 331 ? 6.600 -0.331 32.963 1.00 28.08 331 SER A C 1
ATOM 5383 O O . SER B 1 331 ? 6.216 -0.007 31.828 1.00 28.27 331 SER A O 1
ATOM 5386 N N . ASP B 1 332 ? 6.281 0.369 34.057 1.00 25.93 332 ASP A N 1
ATOM 5387 C CA . ASP B 1 332 ? 5.506 1.599 33.960 1.00 25.80 332 ASP A CA 1
ATOM 5388 C C . ASP B 1 332 ? 6.316 2.724 33.329 1.00 25.79 332 ASP A C 1
ATOM 5389 O O . ASP B 1 332 ? 5.741 3.616 32.697 1.00 26.56 332 ASP A O 1
ATOM 5394 N N . TYR B 1 333 ? 7.638 2.734 33.531 1.00 23.74 333 TYR A N 1
ATOM 5395 C CA . TYR B 1 333 ? 8.435 3.775 32.903 1.00 22.62 333 TYR A CA 1
ATOM 5396 C C . TYR B 1 333 ? 8.415 3.613 31.395 1.00 26.48 333 TYR A C 1
ATOM 5397 O O . TYR B 1 333 ? 8.237 4.591 30.662 1.00 27.04 333 TYR A O 1
ATOM 5406 N N . ILE B 1 334 ? 8.586 2.378 30.927 1.00 24.63 334 ILE A N 1
ATOM 5407 C CA . ILE B 1 334 ? 8.566 2.133 29.489 1.00 27.74 334 ILE A CA 1
ATOM 5408 C C . ILE B 1 334 ? 7.205 2.507 28.915 1.00 33.06 334 ILE A C 1
ATOM 5409 O O . ILE B 1 334 ? 7.122 3.052 27.808 1.00 34.72 334 ILE A O 1
ATOM 5414 N N . ILE B 1 335 ? 6.127 2.277 29.673 1.00 31.99 335 IL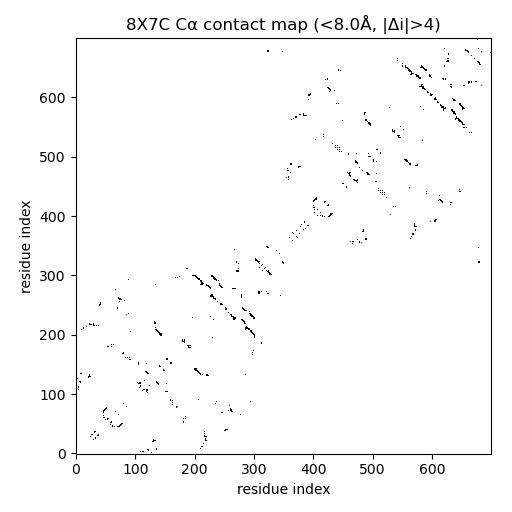E A N 1
ATOM 5415 C CA . ILE B 1 335 ? 4.787 2.661 29.224 1.00 32.17 335 ILE A CA 1
ATOM 5416 C C . ILE B 1 335 ? 4.690 4.173 29.052 1.00 35.67 335 ILE A C 1
ATOM 5417 O O . ILE B 1 335 ? 4.247 4.669 28.008 1.00 39.50 335 ILE A O 1
ATOM 5422 N N . GLY B 1 336 ? 5.101 4.930 30.073 1.00 30.73 336 GLY A N 1
ATOM 5423 C CA . GLY B 1 336 ? 5.076 6.377 29.961 1.00 31.50 336 GLY A CA 1
ATOM 5424 C C . GLY B 1 336 ? 5.955 6.893 28.840 1.00 36.65 336 GLY A C 1
ATOM 5425 O O . GLY B 1 336 ? 5.618 7.884 28.185 1.00 36.05 336 GLY A O 1
ATOM 5426 N N . LEU B 1 337 ? 7.085 6.224 28.599 1.00 32.13 337 LEU A N 1
ATOM 5427 C CA . LEU B 1 337 ? 7.983 6.630 27.528 1.00 38.15 337 LEU A CA 1
ATOM 5428 C C . LEU B 1 337 ? 7.297 6.527 26.174 1.00 39.42 337 LEU A C 1
ATOM 5429 O O . LEU B 1 337 ? 7.522 7.359 25.288 1.00 43.74 337 LEU A O 1
ATOM 5434 N N . ARG B 1 338 ? 6.438 5.521 26.004 1.00 40.94 338 ARG A N 1
ATOM 5435 C CA . ARG B 1 338 ? 5.779 5.316 24.720 1.00 45.84 338 ARG A CA 1
ATOM 5436 C C . ARG B 1 338 ? 4.657 6.316 24.471 1.00 46.70 338 ARG A C 1
ATOM 5437 O O . ARG B 1 338 ? 4.322 6.571 23.308 1.00 52.49 338 ARG A O 1
ATOM 5445 N N . GLN B 1 339 ? 4.071 6.888 25.519 1.00 47.93 339 GLN A N 1
ATOM 5446 C CA . GLN B 1 339 ? 3.032 7.888 25.325 1.00 48.31 339 GLN A CA 1
ATOM 5447 C C . GLN B 1 339 ? 3.638 9.208 24.858 1.00 53.56 339 GLN A C 1
ATOM 5448 O O . GLN B 1 339 ? 4.825 9.487 25.055 1.00 50.51 339 GLN A O 1
ATOM 5454 N N . GLY B 1 340 ? 2.800 10.023 24.227 1.00 58.73 340 GLY A N 1
ATOM 5455 C CA . GLY B 1 340 ? 3.214 11.329 23.754 1.00 58.84 340 GLY A CA 1
ATOM 5456 C C . GLY B 1 340 ? 2.954 12.416 24.776 1.00 59.24 340 GLY A C 1
ATOM 5457 O O . GLY B 1 340 ? 3.144 12.206 25.973 1.00 60.70 340 GLY A O 1
ATOM 5458 N N . GLY B 1 344 ? 6.218 17.363 23.415 1.00 64.56 344 GLY A N 1
ATOM 5459 C CA . GLY B 1 344 ? 7.638 17.440 23.131 1.00 64.16 344 GLY A CA 1
ATOM 5460 C C . GLY B 1 344 ? 8.539 17.412 24.350 1.00 60.06 344 GLY A C 1
ATOM 5461 O O . GLY B 1 344 ? 9.737 17.667 24.245 1.00 62.90 344 GLY A O 1
ATOM 5462 N N . GLN B 1 345 ? 7.959 17.113 25.512 1.00 56.73 345 GLN A N 1
ATOM 5463 C CA . GLN B 1 345 ? 8.717 17.000 26.754 1.00 50.72 345 GLN A CA 1
ATOM 5464 C C . GLN B 1 345 ? 8.971 15.526 27.048 1.00 46.25 345 GLN A C 1
ATOM 5465 O O . GLN B 1 345 ? 8.050 14.705 26.977 1.00 43.22 345 GLN A O 1
ATOM 5471 N N . ARG B 1 346 ? 10.220 15.192 27.355 1.00 42.51 346 ARG A N 1
ATOM 5472 C CA . ARG B 1 346 ? 10.585 13.809 27.613 1.00 38.49 346 ARG A CA 1
ATOM 5473 C C . ARG B 1 346 ? 9.922 13.312 28.893 1.00 34.24 346 ARG A C 1
ATOM 5474 O O . ARG B 1 346 ? 9.729 14.070 29.850 1.00 37.64 346 ARG A O 1
ATOM 5482 N N . PHE B 1 347 ? 9.568 12.020 28.902 1.00 33.37 347 PHE A N 1
ATOM 5483 C CA . PHE B 1 347 ? 8.815 11.468 30.026 1.00 33.03 347 PHE A CA 1
ATOM 5484 C C . PHE B 1 347 ? 9.600 11.545 31.328 1.00 31.37 347 PHE A C 1
ATOM 5485 O O . PHE B 1 347 ? 9.004 11.720 32.397 1.00 31.78 347 PHE A O 1
ATOM 5493 N N . ILE B 1 348 ? 10.927 11.417 31.270 1.00 29.74 348 ILE A N 1
ATOM 5494 C CA . ILE B 1 348 ? 11.698 11.457 32.510 1.00 27.35 348 ILE A CA 1
ATOM 5495 C C . ILE B 1 348 ? 11.593 12.819 33.186 1.00 28.42 348 ILE A C 1
ATOM 5496 O O . ILE B 1 348 ? 11.769 12.913 34.407 1.00 24.03 348 ILE A O 1
ATOM 5501 N N . GLU B 1 349 ? 11.281 13.874 32.432 1.00 29.15 349 GLU A N 1
ATOM 5502 C CA . GLU B 1 349 ? 11.124 15.195 33.032 1.00 30.96 349 GLU A CA 1
ATOM 5503 C C . GLU B 1 349 ? 9.974 15.226 34.030 1.00 31.37 349 GLU A C 1
ATOM 5504 O O . GLU B 1 349 ? 10.014 15.995 34.999 1.00 29.36 349 GLU A O 1
ATOM 5510 N N . THR B 1 350 ? 8.944 14.403 33.817 1.00 28.39 350 THR A N 1
ATOM 5511 C CA . THR B 1 350 ? 7.809 14.379 34.731 1.00 31.79 350 THR A CA 1
ATOM 5512 C C . THR B 1 350 ? 8.144 13.718 36.059 1.00 30.97 350 THR A C 1
ATOM 5513 O O . THR B 1 350 ? 7.369 13.856 37.015 1.00 31.62 350 THR A O 1
ATOM 5517 N N . LEU B 1 351 ? 9.270 13.009 36.141 1.00 27.29 351 LEU A N 1
ATOM 5518 C CA . LEU B 1 351 ? 9.708 12.357 37.363 1.00 24.93 351 LEU A CA 1
ATOM 5519 C C . LEU B 1 351 ? 10.733 13.171 38.137 1.00 24.19 351 LEU A C 1
ATOM 5520 O O . LEU B 1 351 ? 11.127 12.757 39.231 1.00 26.22 351 LEU A O 1
ATOM 5525 N N . LYS B 1 352 ? 11.181 14.307 37.613 1.00 25.47 352 LYS A N 1
ATOM 5526 C CA . LYS B 1 352 ? 12.237 15.045 38.289 1.00 24.68 352 LYS A CA 1
ATOM 5527 C C . LYS B 1 352 ? 11.679 15.836 39.462 1.00 26.97 352 LYS A C 1
ATOM 5528 O O . LYS B 1 352 ? 10.580 16.396 39.389 1.00 27.27 352 LYS A O 1
ATOM 5534 N N . ILE B 1 353 ? 12.444 15.859 40.551 1.00 26.20 353 ILE A N 1
ATOM 5535 C CA . ILE B 1 353 ? 12.147 16.688 41.721 1.00 29.29 353 ILE A CA 1
ATOM 5536 C C . ILE B 1 353 ? 13.436 17.321 42.246 1.00 33.55 353 ILE A C 1
ATOM 5537 O O . ILE B 1 353 ? 14.537 16.989 41.794 1.00 28.81 353 ILE A O 1
#

Radius of gyration: 31.16 Å; Cα contacts (8 Å, |Δi|>4): 1448; chains: 2; bounding box: 72×48×97 Å

InterPro domains:
  IPR005123 Oxoglutarate/iron-dependent dioxygenase domain [PS51471] (202-304)
  IPR026992 Non-haem dioxygenase, N-terminal domain [PF14226] (49-158)
  IPR027443 Isopenicillin N synthase-like superfamily [G3DSA:2.60.120.330] (10-338)
  IPR044861 Isopenicillin N synthase-like, Fe(2+) 2OG dioxygenase domain [PF03171] (207-303)
  IPR050295 Plant 2-oxoglutarate-dependent oxidoreductases [PTHR47991] (43-332)

Organism: Zea mays (NCBI:txid4577)

=== Feature glossary ===
Annotated list of the representations used here:

Nearest PDB structures. The Foldseek neighbor list gives the closest experimentally determined structures in the PDB, ranked by structural alignment. TM-score near 1 means near-identical fold; near 0.3 means only rough topology match. This is how one finds what a novel AlphaFold prediction most resembles in the solved-structure universe.

Foldseek 3Di. Foldseek's 3Di representation compresses backbone geometry into a per-residue letter drawn from a learned twenty-state alphabet. It captures the tertiary interaction pattern around each residue — which residues are packed against it in space, regardless of where they are in sequence.

Radius of gyration, Cα contacts, bounding box. Radius of gyration (Rg) is the root-mean-square distance of Cα atoms from their centroid — a single number for overall size and compactness. A globular domain of N residues has Rg ≈ 2.2·N^0.38 Å; an extended or disordered chain has a much larger Rg. The Cα contact count is the number of residue pairs whose Cα atoms are within 8 Å and are more than four positions apart in sequence — a standard proxy for tertiary packing density. The bounding box is the smallest axis-aligned box enclosing all Cα atoms.

InterPro / GO / CATH / organism. The annotation block draws on four external resources. InterPro: which protein families and domains the sequence belongs to. GO: standardized terms for what the protein does, what process it participates in, and where in the cell it acts. CATH: which structural fold it has in the CATH hierarchy. Organism: the species of origin.

mmCIF coordinates. The mmCIF block holds the 3D Cartesian coordinates of each backbone atom (N, Cα, C, O) in ångströms. mmCIF is the PDB's canonical archive format — a tagged-loop text representation of the atomic model.

pLDDT. pLDDT is the predicted lDDT-Cα score: AlphaFold's confidence that the local environment of each residue (all inter-atomic distances within 15 Å) is correctly placed. It is a per-residue number between 0 and 100, with higher meaning more reliable.

Backbone torsions (φ/ψ). φ (phi) and ψ (psi) are the two rotatable backbone dihedrals per residue: φ is the C(i-1)–N–Cα–C torsion, ψ is the N–Cα–C–N(i+1) torsion, both in degrees on (−180°, 180°]. α-helical residues cluster near (−60°, −45°); β-strand residues near (−120°, +130°). A Ramachandran plot is simply a scatter of (φ, ψ) for every residue.

B-factor. For experimental (PDB) structures, the B-factor (temperature factor) quantifies the positional spread of each atom in the crystal — a combination of thermal vibration and static disorder — in units of Å². High B-factors mark flexible loops or poorly resolved regions; low B-factors mark the rigid, well-ordered core.

Secondary structure (3-state, P-SEA). SS3 is a coarse helix/strand/coil call (letters a/b/c) made by the P-SEA algorithm from inter-Cα distances and dihedrals. It is less detailed than DSSP but needs only Cα positions.

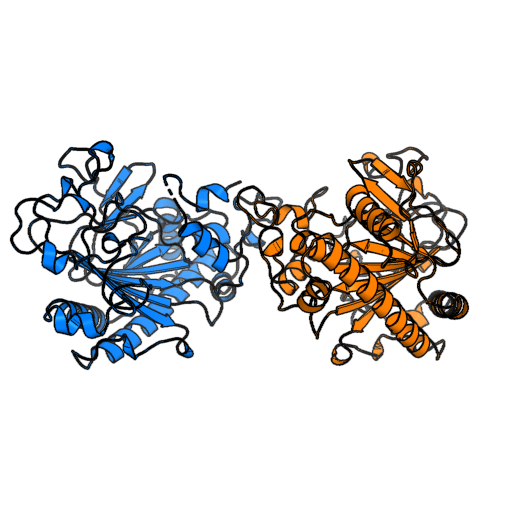Predicted aligned error. Predicted aligned error is AlphaFold's pairwise confidence. Unlike pLDDT (per-residue), PAE is per-residue-pair and captures whether two parts of the structure are correctly placed relative to each other. Units are ångströms of expected positional error.

Solvent-accessible surface area. Solvent-accessible surface area (SASA) is the area in Å² traced out by the centre of a 1.4 Å probe sphere (a water molecule) rolled over the protein's van der Waals surface (Shrake–Rupley / Lee–Richards construction). Buried residues have near-zero SASA; fully exposed residues can exceed 200 Å². The total SASA scales roughly with the number of surface residues.

Secondary structure (8-state, DSSP). The SS8 string is DSSP's per-residue secondary-structure call. α-helix (H) means an i→i+4 H-bond ladder; β-strand (E) means the residue participates in a β-sheet; 3₁₀ (G) and π (I) are tighter and wider helices; T/S are turns/bends; '-' is loop.

Rendered structure images. Structure images are PyMOL renders from six orthogonal camera directions. Cartoon representation draws helices as coils and strands as arrows; sticks shows the backbone as bonds; surface shows the solvent-excluded envelope. Rainbow coloring maps sequence position to hue (blue→red, N→C); chain coloring assigns a distinct color per polypeptide.

Sequence. The amino-acid sequence is the protein's primary structure: the linear order of residues from the N-terminus to the C-terminus, written in one-letter code. Everything else here — the 3D coordinates, the secondary structure, the domain annotations — is ultimately a consequence of this string.

Contact-map, Ramachandran, and PAE plots. Three diagnostic plots accompany the record. The Cα contact map visualizes the tertiary structure as a 2D adjacency matrix (8 Å cutoff, sequence-local contacts suppressed). The Ramachandran plot shows the distribution of backbone (φ, ψ) torsions, with points in the α and β basins reflecting secondary structure content. The PAE plot shows AlphaFold's inter-residue confidence as a color matrix.